Protein AF-0000000078821693 (afdb_homodimer)

Structure (mmCIF, N/CA/C/O backbone):
data_AF-0000000078821693-model_v1
#
loop_
_entity.id
_entity.type
_entity.pdbx_description
1 polymer 'threonine-phosphate decarboxylase'
#
loop_
_atom_site.group_PDB
_atom_site.id
_atom_site.type_symbol
_atom_site.label_atom_id
_atom_site.label_alt_id
_atom_site.label_comp_id
_atom_site.label_asym_id
_atom_site.label_entity_id
_atom_site.label_seq_id
_atom_site.pdbx_PDB_ins_code
_atom_site.Cartn_x
_atom_site.Cartn_y
_atom_site.Cartn_z
_atom_site.occupancy
_atom_site.B_iso_or_equiv
_atom_site.auth_seq_id
_atom_site.auth_comp_id
_atom_site.auth_asym_id
_atom_site.auth_atom_id
_atom_site.pdbx_PDB_model_num
ATOM 1 N N . MET A 1 1 ? -13.852 -12.406 2.432 1 44.59 1 MET A N 1
ATOM 2 C CA . MET A 1 1 ? -12.484 -12.438 1.905 1 44.59 1 MET A CA 1
ATOM 3 C C . MET A 1 1 ? -12.078 -13.859 1.542 1 44.59 1 MET A C 1
ATOM 5 O O . MET A 1 1 ? -12.422 -14.812 2.25 1 44.59 1 MET A O 1
ATOM 9 N N . LEU A 1 2 ? -11.578 -13.984 0.237 1 49.34 2 LEU A N 1
ATOM 10 C CA . LEU A 1 2 ? -11.141 -15.289 -0.256 1 49.34 2 LEU A CA 1
ATOM 11 C C . LEU A 1 2 ? -9.992 -15.836 0.584 1 49.34 2 LEU A C 1
ATOM 13 O O . LEU A 1 2 ? -9.203 -15.062 1.133 1 49.34 2 LEU A O 1
ATOM 17 N N . GLU A 1 3 ? -10.023 -17.078 0.89 1 55.88 3 GLU A N 1
ATOM 18 C CA . GLU A 1 3 ? -8.945 -17.734 1.632 1 55.88 3 GLU A CA 1
ATOM 19 C C . GLU A 1 3 ? -7.656 -17.766 0.816 1 55.88 3 GLU A C 1
ATOM 21 O O . GLU A 1 3 ? -7.688 -18 -0.395 1 55.88 3 GLU A O 1
ATOM 26 N N . HIS A 1 4 ? -6.617 -17.281 1.477 1 63.06 4 HIS A N 1
ATOM 27 C CA . HIS A 1 4 ? -5.312 -17.328 0.832 1 63.06 4 HIS A CA 1
ATOM 28 C C . HIS A 1 4 ? -4.379 -18.297 1.542 1 63.06 4 HIS A C 1
ATOM 30 O O . HIS A 1 4 ? -4.668 -18.75 2.654 1 63.06 4 HIS A O 1
ATOM 36 N N . GLY A 1 5 ? -3.424 -18.859 0.76 1 63.22 5 GLY A N 1
ATOM 37 C CA . GLY A 1 5 ? -2.391 -19.656 1.4 1 63.22 5 GLY A CA 1
ATOM 38 C C . 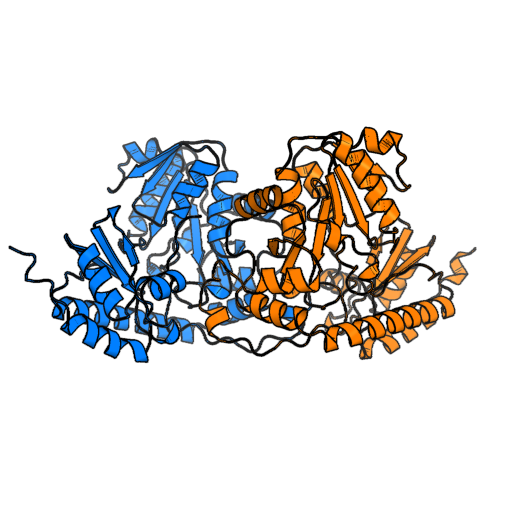GLY A 1 5 ? -1.711 -18.938 2.553 1 63.22 5 GLY A C 1
ATOM 39 O O . GLY A 1 5 ? -1.76 -17.703 2.643 1 63.22 5 GLY A O 1
ATOM 40 N N . GLY A 1 6 ? -1.127 -19.719 3.482 1 65.88 6 GLY A N 1
ATOM 41 C CA . GLY A 1 6 ? -0.378 -19.156 4.594 1 65.88 6 GLY A CA 1
ATOM 42 C C . GLY A 1 6 ? -1.203 -19 5.855 1 65.88 6 GLY A C 1
ATOM 43 O O . GLY A 1 6 ? -0.717 -18.484 6.867 1 65.88 6 GLY A O 1
ATOM 44 N N . ASN A 1 7 ? -2.293 -19.516 5.773 1 71.5 7 ASN A N 1
ATOM 45 C CA . ASN A 1 7 ? -3.154 -19.391 6.945 1 71.5 7 ASN A CA 1
ATOM 46 C C . ASN A 1 7 ? -2.793 -20.406 8.016 1 71.5 7 ASN A C 1
ATOM 48 O O . ASN A 1 7 ? -3.639 -21.203 8.43 1 71.5 7 ASN A O 1
ATOM 52 N N . LEU A 1 8 ? -1.577 -20.328 8.461 1 80.5 8 LEU A N 1
ATOM 53 C CA . LEU A 1 8 ? -1.051 -21.281 9.43 1 80.5 8 LEU A CA 1
ATOM 54 C C . LEU A 1 8 ? -1.757 -21.125 10.773 1 80.5 8 LEU A C 1
ATOM 56 O O . LEU A 1 8 ? -1.8 -22.062 11.562 1 80.5 8 LEU A O 1
ATOM 60 N N . HIS A 1 9 ? -2.244 -19.891 10.961 1 77.75 9 HIS A N 1
ATOM 61 C CA . HIS A 1 9 ? -2.965 -19.688 12.211 1 77.75 9 HIS A CA 1
ATOM 62 C C . HIS A 1 9 ? -4.152 -20.641 12.312 1 77.75 9 HIS A C 1
ATOM 64 O O . HIS A 1 9 ? -4.352 -21.281 13.352 1 77.75 9 HIS A O 1
ATOM 70 N N . VAL A 1 10 ? -4.82 -20.781 11.281 1 79.12 10 VAL A N 1
ATOM 71 C CA . VAL A 1 10 ? -5.977 -21.672 11.242 1 79.12 10 VAL A CA 1
ATOM 72 C C . VAL A 1 10 ? -5.52 -23.125 11.406 1 79.12 10 VAL A C 1
ATOM 74 O O . VAL A 1 10 ? -6.133 -23.891 12.148 1 79.12 10 VAL A O 1
ATOM 77 N N . ALA A 1 11 ? -4.441 -23.469 10.742 1 86.94 11 ALA A N 1
ATOM 78 C CA . ALA A 1 11 ? -3.889 -24.828 10.828 1 86.94 11 ALA A CA 1
ATOM 79 C C . ALA A 1 11 ? -3.473 -25.156 12.258 1 86.94 11 ALA A C 1
ATOM 81 O O . ALA A 1 11 ? -3.742 -26.266 12.742 1 86.94 11 ALA A O 1
ATOM 82 N N . SER A 1 12 ? -2.797 -24.188 12.867 1 89.5 12 SER A N 1
ATOM 83 C CA . SER A 1 12 ? -2.32 -24.391 14.234 1 89.5 12 SER A CA 1
ATOM 84 C C . SER A 1 12 ? -3.48 -24.656 15.188 1 89.5 12 SER A C 1
ATOM 86 O O . SER A 1 12 ? -3.391 -25.531 16.047 1 89.5 12 SER A O 1
ATOM 88 N N . GLN A 1 13 ? -4.492 -23.969 15.047 1 88.12 13 GLN A N 1
ATOM 89 C CA . GLN A 1 13 ? -5.668 -24.156 15.891 1 88.12 13 GLN A CA 1
ATOM 90 C C . GLN A 1 13 ? -6.359 -25.469 15.594 1 88.12 13 GLN A C 1
ATOM 92 O O . GLN A 1 13 ? -6.734 -26.203 16.516 1 88.12 13 GLN A O 1
ATOM 97 N N . GLN A 1 14 ? -6.504 -25.828 14.422 1 91.12 14 GLN A N 1
ATOM 98 C CA . GLN A 1 14 ? -7.242 -27 13.977 1 91.12 14 GLN A CA 1
ATOM 99 C C . GLN A 1 14 ? -6.523 -28.281 14.383 1 91.12 14 GLN A C 1
ATOM 101 O O . GLN A 1 14 ? -7.168 -29.266 14.758 1 91.12 14 GLN A O 1
ATOM 106 N N . TYR A 1 15 ? -5.223 -28.312 14.367 1 94.62 15 TYR A N 1
ATOM 107 C CA . TYR A 1 15 ? -4.496 -29.562 14.531 1 94.62 15 TYR A CA 1
ATOM 108 C C . TYR A 1 15 ? -3.73 -29.578 15.852 1 94.62 15 TYR A C 1
ATOM 110 O O . TYR A 1 15 ? -3.094 -30.578 16.203 1 94.62 15 TYR A O 1
ATOM 118 N N . GLY A 1 16 ? -3.717 -28.453 16.531 1 94.19 16 GLY A N 1
ATOM 119 C CA . GLY A 1 16 ? -3.1 -28.391 17.844 1 94.19 16 GLY A CA 1
ATOM 120 C C . GLY A 1 16 ? -1.583 -28.406 17.797 1 94.19 16 GLY A C 1
ATOM 121 O O . GLY A 1 16 ? -0.933 -28.938 18.688 1 94.19 16 GLY A O 1
ATOM 122 N N . ILE A 1 17 ? -1.04 -28.078 16.719 1 94.75 17 ILE A N 1
ATOM 123 C CA . ILE A 1 17 ? 0.404 -27.969 16.547 1 94.75 17 ILE A CA 1
ATOM 124 C C . ILE A 1 17 ? 0.809 -26.5 16.594 1 94.75 17 ILE A C 1
ATOM 126 O O . ILE A 1 17 ? 0.219 -25.656 15.906 1 94.75 17 ILE A O 1
ATOM 130 N N . ALA A 1 18 ? 1.786 -26.188 17.453 1 92.38 18 ALA A N 1
ATOM 131 C CA . ALA A 1 18 ? 2.232 -24.797 17.578 1 92.38 18 ALA A CA 1
ATOM 132 C C . ALA A 1 18 ? 2.797 -24.266 16.266 1 92.38 18 ALA A C 1
ATOM 134 O O . ALA A 1 18 ? 3.387 -25.031 15.492 1 92.38 18 ALA A O 1
ATOM 135 N N . ARG A 1 19 ? 2.641 -23.016 15.969 1 88 19 ARG A N 1
ATOM 136 C CA . ARG A 1 19 ? 2.965 -22.359 14.711 1 88 19 ARG A CA 1
ATOM 137 C C . ARG A 1 19 ? 4.414 -22.609 14.312 1 88 19 ARG A C 1
ATOM 139 O O . ARG A 1 19 ? 4.707 -22.828 13.133 1 88 19 ARG A O 1
ATOM 146 N N . GLU A 1 20 ? 5.312 -22.656 15.273 1 88.31 20 GLU A N 1
ATOM 147 C CA . GLU A 1 20 ? 6.742 -22.734 15 1 88.31 20 GLU A CA 1
ATOM 148 C C . GLU A 1 20 ? 7.129 -24.125 14.5 1 88.31 20 GLU A C 1
ATOM 150 O O . GLU A 1 20 ? 8.227 -24.312 13.969 1 88.31 20 GLU A O 1
ATOM 155 N N . TYR A 1 21 ? 6.242 -25.047 14.586 1 92.31 21 TYR A N 1
ATOM 156 C CA . TYR A 1 21 ? 6.57 -26.422 14.227 1 92.31 21 TYR A CA 1
ATOM 157 C C . TYR A 1 21 ? 6.008 -26.781 12.852 1 92.31 21 TYR A C 1
ATOM 159 O O . TYR A 1 21 ? 6.219 -27.891 12.352 1 92.31 21 TYR A O 1
ATOM 167 N N . TRP A 1 22 ? 5.363 -25.844 12.258 1 94.19 22 TRP A N 1
ATOM 168 C CA . TRP A 1 22 ? 4.766 -26.109 10.953 1 94.19 22 TRP A CA 1
ATOM 169 C C . TRP A 1 22 ? 5.777 -25.875 9.836 1 94.19 22 TRP A C 1
ATOM 171 O O . TRP A 1 22 ? 6.574 -24.922 9.898 1 94.19 22 TRP A O 1
ATOM 181 N N . LEU A 1 23 ? 5.766 -26.781 8.891 1 95.75 23 LEU A N 1
ATOM 182 C CA . LEU A 1 23 ? 6.34 -26.531 7.574 1 95.75 23 LEU A CA 1
ATOM 183 C C . LEU A 1 23 ? 5.266 -26.078 6.59 1 95.75 23 LEU A C 1
ATOM 185 O O . LEU A 1 23 ? 4.406 -26.859 6.188 1 95.75 23 LEU A O 1
ATOM 189 N N . ASP A 1 24 ? 5.285 -24.812 6.254 1 94.62 24 ASP A N 1
ATOM 190 C CA . ASP A 1 24 ? 4.27 -24.266 5.359 1 94.62 24 ASP A CA 1
ATOM 191 C C . ASP A 1 24 ? 4.691 -24.391 3.898 1 94.62 24 ASP A C 1
ATOM 193 O O . ASP A 1 24 ? 5.617 -23.719 3.451 1 94.62 24 ASP A O 1
ATOM 197 N N . LEU A 1 25 ? 4.035 -25.25 3.18 1 97.12 25 LEU A N 1
ATOM 198 C CA . LEU A 1 25 ? 4.285 -25.469 1.758 1 97.12 25 LEU A CA 1
ATOM 199 C C . LEU A 1 25 ? 3.088 -25.016 0.924 1 97.12 25 LEU A C 1
ATOM 201 O O . LEU A 1 25 ? 2.941 -25.422 -0.229 1 97.12 25 LEU A O 1
ATOM 205 N N . SER A 1 26 ? 2.238 -24.141 1.534 1 95.31 26 SER A N 1
ATOM 206 C CA . SER A 1 26 ? 0.958 -23.828 0.909 1 95.31 26 SER A CA 1
ATOM 207 C C . SER A 1 26 ? 1.051 -22.578 0.055 1 95.31 26 SER A C 1
ATOM 209 O O . SER A 1 26 ? 0.147 -22.281 -0.73 1 95.31 26 SER A O 1
ATOM 211 N N . THR A 1 27 ? 2.107 -21.766 0.044 1 91.88 27 THR A N 1
ATOM 212 C CA . THR A 1 27 ? 2.094 -20.422 -0.517 1 91.88 27 THR A CA 1
ATOM 213 C C . THR A 1 27 ? 2.689 -20.422 -1.922 1 91.88 27 THR A C 1
ATOM 215 O O . THR A 1 27 ? 2.369 -19.547 -2.732 1 91.88 27 THR A O 1
ATOM 218 N N . GLY A 1 28 ? 3.607 -21.375 -2.213 1 95.19 28 GLY A N 1
ATOM 219 C CA . GLY A 1 28 ? 4.324 -21.344 -3.479 1 95.19 28 GLY A CA 1
ATOM 220 C C . GLY A 1 28 ? 5.32 -20.203 -3.584 1 95.19 28 GLY A C 1
ATOM 221 O O . GLY A 1 28 ? 5.617 -19.734 -4.684 1 95.19 28 GLY A O 1
ATOM 222 N N . ILE A 1 29 ? 5.832 -19.734 -2.488 1 96.81 29 ILE A N 1
ATOM 223 C CA . ILE A 1 29 ? 6.805 -18.641 -2.428 1 96.81 29 ILE A CA 1
ATOM 224 C C . ILE A 1 29 ? 8.211 -19.219 -2.271 1 96.81 29 ILE A C 1
ATOM 226 O O . ILE A 1 29 ? 8.406 -20.203 -1.555 1 96.81 29 ILE A O 1
ATOM 230 N N . ASN A 1 30 ? 9.148 -18.625 -2.998 1 98.19 30 ASN A N 1
ATOM 231 C CA . ASN A 1 30 ? 10.547 -18.984 -2.803 1 98.19 30 ASN A CA 1
ATOM 232 C C . ASN A 1 30 ? 10.922 -19 -1.324 1 98.19 30 ASN A C 1
ATOM 234 O O . ASN A 1 30 ? 10.898 -17.953 -0.661 1 98.19 30 ASN A O 1
ATOM 238 N N . PRO A 1 31 ? 11.25 -20.172 -0.792 1 96.5 31 PRO A N 1
ATOM 239 C CA . PRO A 1 31 ? 11.555 -20.234 0.642 1 96.5 31 PRO A CA 1
ATOM 240 C C . PRO A 1 31 ? 12.828 -19.484 1.007 1 96.5 31 PRO A C 1
ATOM 242 O O . PRO A 1 31 ? 13.055 -19.172 2.18 1 96.5 31 PRO A O 1
ATOM 245 N N . GLN A 1 32 ? 13.664 -19.312 0.061 1 95.44 32 GLN A N 1
ATOM 246 C CA . GLN A 1 32 ? 14.867 -18.516 0.249 1 95.44 32 GLN A CA 1
ATOM 247 C C . GLN A 1 32 ? 14.719 -17.141 -0.381 1 95.44 32 GLN A C 1
ATOM 249 O O . GLN A 1 32 ? 15.266 -16.875 -1.452 1 95.44 32 GLN A O 1
ATOM 254 N N . GLY A 1 33 ? 14.047 -16.297 0.275 1 96.25 33 GLY A N 1
ATOM 255 C CA . GLY A 1 33 ? 13.773 -14.961 -0.235 1 96.25 33 GLY A CA 1
ATOM 256 C C . GLY A 1 33 ? 15.023 -14.125 -0.438 1 96.25 33 GLY A C 1
ATOM 257 O O . GLY A 1 33 ? 16.078 -14.422 0.139 1 96.25 33 GLY A O 1
ATOM 258 N N . TYR A 1 34 ? 14.906 -13.148 -1.261 1 98.25 34 TYR A N 1
ATOM 259 C CA . TYR A 1 34 ? 16.016 -12.234 -1.542 1 98.25 34 TYR A CA 1
ATOM 260 C C . TYR A 1 34 ? 16.531 -11.594 -0.259 1 98.25 34 TYR A C 1
ATOM 262 O O . TYR A 1 34 ? 15.75 -11.164 0.591 1 98.25 34 TYR A O 1
ATOM 270 N N . PRO A 1 35 ? 17.859 -11.57 -0.086 1 97.69 35 PRO A N 1
ATOM 271 C CA . PRO A 1 35 ? 18.422 -10.898 1.089 1 97.69 35 PRO A CA 1
ATOM 272 C C . PRO A 1 35 ? 18.188 -9.391 1.075 1 97.69 35 PRO A C 1
ATOM 274 O O . PRO A 1 35 ? 18.688 -8.695 0.186 1 97.69 35 PRO A O 1
ATOM 277 N N . VAL A 1 36 ? 17.531 -8.883 2.08 1 97.31 36 VAL A N 1
ATOM 278 C CA . VAL A 1 36 ? 17.156 -7.473 2.152 1 97.31 36 VAL A CA 1
ATOM 279 C C . VAL A 1 36 ? 18.375 -6.625 2.482 1 97.31 36 VAL A C 1
ATOM 281 O O . VAL A 1 36 ? 19.062 -6.879 3.473 1 97.31 36 VAL A O 1
ATOM 284 N N . PRO A 1 37 ? 18.625 -5.609 1.666 1 97.12 37 PRO A N 1
ATOM 285 C CA . PRO A 1 37 ? 19.75 -4.719 1.958 1 97.12 37 PRO A CA 1
ATOM 286 C C . PRO A 1 37 ? 19.453 -3.752 3.105 1 97.12 37 PRO A C 1
ATOM 288 O O . PRO A 1 37 ? 18.328 -3.73 3.627 1 97.12 37 PRO A O 1
ATOM 291 N N . GLU A 1 38 ? 20.531 -3.064 3.482 1 95.75 38 GLU A N 1
ATOM 292 C CA . GLU A 1 38 ? 20.297 -1.971 4.422 1 95.75 38 GLU A CA 1
ATOM 293 C C . GLU A 1 38 ? 19.375 -0.911 3.82 1 95.75 38 GLU A C 1
ATOM 295 O O . GLU A 1 38 ? 19.547 -0.512 2.668 1 95.75 38 GLU A O 1
ATOM 300 N N . ILE A 1 39 ? 18.406 -0.526 4.562 1 96.31 39 ILE A N 1
ATOM 301 C CA . ILE A 1 39 ? 17.469 0.489 4.113 1 96.31 39 ILE A CA 1
ATOM 302 C C . ILE A 1 39 ? 17.766 1.817 4.805 1 96.31 39 ILE A C 1
ATOM 304 O O . ILE A 1 39 ? 17.75 1.902 6.035 1 96.31 39 ILE A O 1
ATOM 308 N N . PRO A 1 40 ? 18.062 2.834 4.004 1 95 40 PRO A N 1
ATOM 309 C CA . PRO A 1 40 ? 18.344 4.129 4.625 1 95 40 PRO A CA 1
ATOM 310 C C . PRO A 1 40 ? 17.156 4.699 5.379 1 95 40 PRO A C 1
ATOM 312 O O . PRO A 1 40 ? 16 4.523 4.945 1 95 40 PRO A O 1
ATOM 315 N N . ALA A 1 41 ? 17.422 5.445 6.445 1 94.44 41 ALA A N 1
ATOM 316 C CA . ALA A 1 41 ? 16.375 6.066 7.262 1 94.44 41 ALA A CA 1
ATOM 317 C C . ALA A 1 41 ? 15.484 6.965 6.41 1 94.44 41 ALA A C 1
ATOM 319 O O . ALA A 1 41 ? 14.281 7.078 6.672 1 94.44 41 ALA A O 1
ATOM 320 N N . SER A 1 42 ? 16.016 7.586 5.375 1 92.81 42 SER A N 1
ATOM 321 C CA . SER A 1 42 ? 15.273 8.508 4.52 1 92.81 42 SER A CA 1
ATOM 322 C C . SER A 1 42 ? 14.133 7.793 3.801 1 92.81 42 SER A C 1
ATOM 324 O O . SER A 1 42 ? 13.102 8.406 3.508 1 92.81 42 SER A O 1
ATOM 326 N N . ALA A 1 43 ? 14.281 6.473 3.555 1 94.44 43 ALA A N 1
ATOM 327 C CA . ALA A 1 43 ? 13.242 5.707 2.871 1 94.44 43 ALA A CA 1
ATOM 328 C C . ALA A 1 43 ? 12 5.562 3.748 1 94.44 43 ALA A C 1
ATOM 330 O O . ALA A 1 43 ? 10.875 5.492 3.24 1 94.44 43 ALA A O 1
ATOM 331 N N . TRP A 1 44 ? 12.227 5.492 5.043 1 96.56 44 TRP A N 1
ATOM 332 C CA . TRP A 1 44 ? 11.133 5.402 5.996 1 96.56 44 TRP A CA 1
ATOM 333 C C . TRP A 1 44 ? 10.539 6.781 6.277 1 96.56 44 TRP A C 1
ATOM 335 O O . TRP A 1 44 ? 9.352 6.902 6.578 1 96.56 44 TRP A O 1
ATOM 345 N N . HIS A 1 45 ? 11.344 7.805 6.164 1 95.25 45 HIS A N 1
ATOM 346 C CA . HIS A 1 45 ? 11.016 9.148 6.625 1 95.25 45 HIS A CA 1
ATOM 347 C C . HIS A 1 45 ? 10.281 9.938 5.543 1 95.25 45 HIS A C 1
ATOM 349 O O . HIS A 1 45 ? 9.297 10.625 5.832 1 95.25 45 HIS A O 1
ATOM 355 N N . ARG A 1 46 ? 10.727 9.852 4.359 1 89.44 46 ARG A N 1
ATOM 356 C CA . ARG A 1 46 ? 10.242 10.734 3.299 1 89.44 46 ARG A CA 1
ATOM 357 C C . ARG A 1 46 ? 9.148 10.062 2.482 1 89.44 46 ARG A C 1
ATOM 359 O O . ARG A 1 46 ? 9.172 8.844 2.281 1 89.44 46 ARG A O 1
ATOM 366 N N . LEU A 1 47 ? 8.281 10.898 1.984 1 86.62 47 LEU A N 1
ATOM 367 C CA . LEU A 1 47 ? 7.312 10.398 1.021 1 86.62 47 LEU A CA 1
ATOM 368 C C . LEU A 1 47 ? 8.008 9.922 -0.254 1 86.62 47 LEU A C 1
ATOM 370 O O . LEU A 1 47 ? 8.961 10.562 -0.718 1 86.62 47 LEU A O 1
ATOM 374 N N . PRO A 1 48 ? 7.465 8.836 -0.798 1 78 48 PRO A N 1
ATOM 375 C CA . PRO A 1 48 ? 8.047 8.391 -2.064 1 78 48 PRO A CA 1
ATOM 376 C C . PRO A 1 48 ? 7.887 9.414 -3.184 1 78 48 PRO A C 1
ATOM 378 O O . PRO A 1 48 ? 6.852 10.078 -3.275 1 78 48 PRO A O 1
ATOM 381 N N . GLU A 1 49 ? 8.891 9.68 -3.891 1 69.88 49 GLU A N 1
ATOM 382 C CA . GLU A 1 49 ? 8.844 10.648 -4.984 1 69.88 49 GLU A CA 1
ATOM 383 C C . GLU A 1 49 ? 8.312 10.008 -6.266 1 69.88 49 GLU A C 1
ATOM 385 O O . GLU A 1 49 ? 8.336 8.781 -6.406 1 69.88 49 GLU A O 1
ATOM 390 N N . ALA A 1 50 ? 7.707 10.742 -7.23 1 57.84 50 ALA A N 1
ATOM 391 C CA . ALA A 1 50 ? 7.027 10.305 -8.453 1 57.84 50 ALA A CA 1
ATOM 392 C C . ALA A 1 50 ? 8.016 9.68 -9.43 1 57.84 50 ALA A C 1
ATOM 394 O O . ALA A 1 50 ? 7.629 8.859 -10.266 1 57.84 50 ALA A O 1
ATOM 395 N N . ASP A 1 51 ? 9.133 10.047 -9.602 1 57.41 51 ASP A N 1
ATOM 396 C CA . ASP A 1 51 ? 9.961 9.508 -10.672 1 57.41 51 ASP A CA 1
ATOM 397 C C . ASP A 1 51 ? 10.898 8.422 -10.156 1 57.41 51 ASP A C 1
ATOM 399 O O . ASP A 1 51 ? 12.125 8.594 -10.18 1 57.41 51 ASP A O 1
ATOM 403 N N . PRO A 1 52 ? 10.117 7.262 -9.844 1 64 52 PRO A N 1
ATOM 404 C CA . PRO A 1 52 ? 10.922 6.309 -9.07 1 64 52 PRO A CA 1
ATOM 405 C C . PRO A 1 52 ? 11.859 5.477 -9.938 1 64 52 PRO A C 1
ATOM 407 O O . PRO A 1 52 ? 11.477 5.055 -11.039 1 64 52 PRO A O 1
ATOM 410 N N . PRO A 1 53 ? 13.172 5.465 -9.805 1 85 53 PRO A N 1
ATOM 411 C CA . PRO A 1 53 ? 14.117 4.523 -10.406 1 85 53 PRO A CA 1
ATOM 412 C C . PRO A 1 53 ? 13.562 3.102 -10.492 1 85 53 PRO A C 1
ATOM 414 O O . PRO A 1 53 ? 13.977 2.326 -11.359 1 85 53 PRO A O 1
ATOM 417 N N . LEU A 1 54 ? 12.5 2.877 -9.836 1 93.38 54 LEU A N 1
ATOM 418 C CA . LEU A 1 54 ? 11.992 1.514 -9.742 1 93.38 54 LEU A CA 1
ATOM 419 C C . LEU A 1 54 ? 11.32 1.093 -11.047 1 93.38 54 LEU A C 1
ATOM 421 O O . LEU A 1 54 ? 11.508 -0.033 -11.516 1 93.38 54 LEU A O 1
ATOM 425 N N . GLU A 1 55 ? 10.555 2.023 -11.672 1 93.56 55 GLU A N 1
ATOM 426 C CA . GLU A 1 55 ? 9.867 1.691 -12.914 1 93.56 55 GLU A CA 1
ATOM 427 C C . GLU A 1 55 ? 10.859 1.364 -14.023 1 93.56 55 GLU A C 1
ATOM 429 O O . GLU A 1 55 ? 10.672 0.397 -14.766 1 93.56 55 GLU A O 1
ATOM 434 N N . ARG A 1 56 ? 11.883 2.152 -14.07 1 94.12 56 ARG A N 1
ATOM 435 C CA . ARG A 1 56 ? 12.898 1.932 -15.094 1 94.12 56 ARG A CA 1
ATOM 436 C C . ARG A 1 56 ? 13.633 0.617 -14.859 1 94.12 56 ARG A C 1
ATOM 438 O O . ARG A 1 56 ? 13.859 -0.151 -15.797 1 94.12 56 ARG A O 1
ATOM 445 N N . ILE A 1 57 ? 14.023 0.342 -13.672 1 97.12 57 ILE A N 1
ATOM 446 C CA . ILE A 1 57 ? 14.742 -0.877 -13.32 1 97.12 57 ILE A CA 1
ATOM 447 C C . ILE A 1 57 ? 13.859 -2.094 -13.586 1 97.12 57 ILE A C 1
ATOM 449 O O . ILE A 1 57 ? 14.312 -3.086 -14.156 1 97.12 57 ILE A O 1
ATOM 453 N N . ALA A 1 58 ? 12.602 -1.979 -13.227 1 97.38 58 ALA A N 1
ATOM 454 C CA . ALA A 1 58 ? 11.656 -3.072 -13.438 1 97.38 58 ALA A CA 1
ATOM 455 C C . ALA A 1 58 ? 11.422 -3.312 -14.922 1 97.38 58 ALA A C 1
ATOM 457 O O . ALA A 1 58 ? 11.367 -4.461 -15.375 1 97.38 58 ALA A O 1
ATOM 458 N N . ALA A 1 59 ? 11.227 -2.195 -15.641 1 97.31 59 ALA A N 1
ATOM 459 C CA . ALA A 1 59 ? 11.023 -2.324 -17.078 1 97.31 59 ALA A CA 1
ATOM 460 C C . ALA A 1 59 ? 12.203 -3.043 -17.734 1 97.31 59 ALA A C 1
ATOM 462 O O . ALA A 1 59 ? 12.008 -3.896 -18.609 1 97.31 59 ALA A O 1
ATOM 463 N N . SER A 1 60 ? 13.383 -2.674 -17.344 1 97.25 60 SER A N 1
ATOM 464 C CA . SER A 1 60 ? 14.586 -3.324 -17.875 1 97.25 60 SER A CA 1
ATOM 465 C C . SER A 1 60 ? 14.625 -4.801 -17.484 1 97.25 60 SER A C 1
ATOM 467 O O . SER A 1 60 ? 14.906 -5.656 -18.328 1 97.25 60 SER A O 1
ATOM 469 N N . TYR A 1 61 ? 14.312 -5.117 -16.328 1 98.19 61 TYR A N 1
ATOM 470 C CA . TYR A 1 61 ? 14.336 -6.496 -15.844 1 98.19 61 TYR A CA 1
ATOM 471 C C . TYR A 1 61 ? 13.344 -7.359 -16.625 1 98.19 61 TYR A C 1
ATOM 473 O O . TYR A 1 61 ? 13.68 -8.469 -17.047 1 98.19 61 TYR A O 1
ATOM 481 N N . TYR A 1 62 ? 12.141 -6.852 -16.781 1 98.25 62 TYR A N 1
ATOM 482 C CA . TYR A 1 62 ? 11.086 -7.645 -17.406 1 98.25 62 TYR A CA 1
ATOM 483 C C . TYR A 1 62 ? 11.164 -7.562 -18.922 1 98.25 62 TYR A C 1
ATOM 485 O O . TYR A 1 62 ? 10.531 -8.352 -19.625 1 98.25 62 TYR A O 1
ATOM 493 N N . GLY A 1 63 ? 11.922 -6.621 -19.438 1 97.81 63 GLY A N 1
ATOM 494 C CA . GLY A 1 63 ? 11.984 -6.414 -20.875 1 97.81 63 GLY A CA 1
ATOM 495 C C . GLY A 1 63 ? 10.742 -5.742 -21.438 1 97.81 63 GLY A C 1
ATOM 496 O O . GLY A 1 63 ? 10.305 -6.055 -22.547 1 97.81 63 GLY A O 1
ATOM 497 N N . ALA A 1 64 ? 10.078 -4.984 -20.656 1 97.88 64 ALA A N 1
ATOM 498 C CA . ALA A 1 64 ? 8.891 -4.242 -21.078 1 97.88 64 ALA A CA 1
ATOM 499 C C . ALA A 1 64 ? 9.234 -2.793 -21.391 1 97.88 64 ALA A C 1
ATOM 501 O O . ALA A 1 64 ? 10.203 -2.242 -20.859 1 97.88 64 ALA A O 1
ATOM 502 N N . GLN A 1 65 ? 8.477 -2.146 -22.219 1 96.94 65 GLN A N 1
ATOM 503 C CA . GLN A 1 65 ? 8.68 -0.736 -22.547 1 96.94 65 GLN A CA 1
ATOM 504 C C . GLN A 1 65 ? 8.18 0.159 -21.406 1 96.94 65 GLN A C 1
ATOM 506 O O . GLN A 1 65 ? 8.805 1.172 -21.094 1 96.94 65 GLN A O 1
ATOM 511 N N . ARG A 1 66 ? 7.055 -0.239 -20.922 1 95.38 66 ARG A N 1
ATOM 512 C CA . ARG A 1 66 ? 6.414 0.541 -19.875 1 95.38 66 ARG A CA 1
ATOM 513 C C . ARG A 1 66 ? 5.727 -0.369 -18.859 1 95.38 66 ARG A C 1
ATOM 515 O O . ARG A 1 66 ? 5.344 -1.493 -19.188 1 95.38 66 ARG A O 1
ATOM 522 N N . LEU A 1 67 ? 5.723 0.108 -17.688 1 97.31 67 LEU A N 1
ATOM 523 C CA . LEU A 1 67 ? 4.961 -0.598 -16.656 1 97.31 67 LEU A CA 1
ATOM 524 C C . LEU A 1 67 ? 4.562 0.346 -15.531 1 97.31 67 LEU A C 1
ATOM 526 O O . LEU A 1 67 ? 5.047 1.479 -15.461 1 97.31 67 LEU A O 1
ATOM 530 N N . LEU A 1 68 ? 3.635 -0.009 -14.781 1 96.38 68 LEU A N 1
ATOM 531 C CA . LEU A 1 68 ? 3.184 0.679 -13.578 1 96.38 68 LEU A CA 1
ATOM 532 C C . LEU A 1 68 ? 3.463 -0.161 -12.336 1 96.38 68 LEU A C 1
ATOM 534 O O . LEU A 1 68 ? 3.176 -1.36 -12.312 1 96.38 68 LEU A O 1
ATOM 538 N N . VAL A 1 69 ? 4.141 0.463 -11.359 1 95.69 69 VAL A N 1
ATOM 539 C CA . VAL A 1 69 ? 4.371 -0.194 -10.078 1 95.69 69 VAL A CA 1
ATOM 540 C C . VAL A 1 69 ? 3.094 -0.158 -9.242 1 95.69 69 VAL A C 1
ATOM 542 O O . VAL A 1 69 ? 2.402 0.862 -9.195 1 95.69 69 VAL A O 1
ATOM 545 N N . THR A 1 70 ? 2.762 -1.254 -8.625 1 95.19 70 THR A N 1
ATOM 546 C CA . THR A 1 70 ? 1.543 -1.354 -7.828 1 95.19 70 THR A CA 1
ATOM 547 C C . THR A 1 70 ? 1.835 -1.992 -6.473 1 95.19 70 THR A C 1
ATOM 549 O O . THR A 1 70 ? 2.9 -2.578 -6.27 1 95.19 70 THR A O 1
ATOM 552 N N . ALA A 1 71 ? 0.926 -1.86 -5.492 1 93.19 71 ALA A N 1
ATOM 553 C CA . ALA A 1 71 ? 1.007 -2.514 -4.188 1 93.19 71 ALA A CA 1
ATOM 554 C C . ALA A 1 71 ? 0.726 -4.008 -4.305 1 93.19 71 ALA A C 1
ATOM 556 O O . ALA A 1 71 ? -0.319 -4.488 -3.859 1 93.19 71 ALA A O 1
ATOM 557 N N . GLY A 1 72 ? 1.705 -4.684 -4.844 1 93.94 72 GLY A N 1
ATOM 558 C CA . GLY A 1 72 ? 1.427 -6.055 -5.242 1 93.94 72 GLY A CA 1
ATOM 559 C C . GLY A 1 72 ? 0.579 -6.152 -6.496 1 93.94 72 GLY A C 1
ATOM 560 O O . GLY A 1 72 ? -0.061 -5.18 -6.898 1 93.94 72 GLY A O 1
ATOM 561 N N . SER A 1 73 ? 0.6 -7.344 -7.102 1 94.62 73 SER A N 1
ATOM 562 C CA . SER A 1 73 ? -0.26 -7.512 -8.266 1 94.62 73 SER A CA 1
ATOM 563 C C . SER A 1 73 ? -1.733 -7.5 -7.875 1 94.62 73 SER A C 1
ATOM 565 O O . SER A 1 73 ? -2.605 -7.293 -8.719 1 94.62 73 SER A O 1
ATOM 567 N N . GLN A 1 74 ? -1.99 -7.676 -6.617 1 91.62 74 GLN A N 1
ATOM 568 C CA . GLN A 1 74 ? -3.355 -7.672 -6.102 1 91.62 74 GLN A CA 1
ATOM 569 C C . GLN A 1 74 ? -4.059 -6.359 -6.426 1 91.62 74 GLN A C 1
ATOM 571 O O . GLN A 1 74 ? -5.238 -6.355 -6.789 1 91.62 74 GLN A O 1
ATOM 576 N N . ALA A 1 75 ? -3.348 -5.234 -6.242 1 92.69 75 ALA A N 1
ATOM 577 C CA . ALA A 1 75 ? -3.938 -3.93 -6.539 1 92.69 75 ALA A CA 1
ATOM 578 C C . ALA A 1 75 ? -4.367 -3.842 -8 1 92.69 75 ALA A C 1
ATOM 580 O O . ALA A 1 75 ? -5.414 -3.268 -8.312 1 92.69 75 ALA A O 1
ATOM 581 N N . ALA A 1 76 ? -3.592 -4.391 -8.867 1 95.44 76 ALA A N 1
ATOM 582 C CA . ALA A 1 76 ? -3.916 -4.391 -10.297 1 95.44 76 ALA A CA 1
ATOM 583 C C . ALA A 1 76 ? -5.129 -5.27 -10.578 1 95.44 76 ALA A C 1
ATOM 585 O O . ALA A 1 76 ? -6 -4.902 -11.367 1 95.44 76 ALA A O 1
ATOM 586 N N . ILE A 1 77 ? -5.176 -6.406 -9.938 1 96.38 77 ILE A N 1
ATOM 587 C CA . ILE A 1 77 ? -6.277 -7.352 -10.102 1 96.38 77 ILE A CA 1
ATOM 588 C C . ILE A 1 77 ? -7.594 -6.68 -9.727 1 96.38 77 ILE A C 1
ATOM 590 O O . ILE A 1 77 ? -8.602 -6.84 -10.414 1 96.38 77 ILE A O 1
ATOM 594 N N . GLN A 1 78 ? -7.562 -5.879 -8.75 1 92.56 78 GLN A N 1
ATOM 595 C CA . GLN A 1 78 ? -8.766 -5.215 -8.258 1 92.56 78 GLN A CA 1
ATOM 596 C C . GLN A 1 78 ? -9.125 -4.016 -9.125 1 92.56 78 GLN A C 1
ATOM 598 O O . GLN A 1 78 ? -10.297 -3.674 -9.266 1 92.56 78 GLN A O 1
ATOM 603 N N . ALA A 1 79 ? -8.164 -3.381 -9.719 1 93.81 79 ALA A N 1
ATOM 604 C CA . ALA A 1 79 ? -8.359 -2.127 -10.438 1 93.81 79 ALA A CA 1
ATOM 605 C C . ALA A 1 79 ? -8.781 -2.383 -11.883 1 93.81 79 ALA A C 1
ATOM 607 O O . ALA A 1 79 ? -9.562 -1.62 -12.445 1 93.81 79 ALA A O 1
ATOM 608 N N . LEU A 1 80 ? -8.32 -3.447 -12.477 1 97.56 80 LEU A N 1
ATOM 609 C CA . LEU A 1 80 ? -8.461 -3.688 -13.914 1 97.56 80 LEU A CA 1
ATOM 610 C C . LEU A 1 80 ? -9.93 -3.70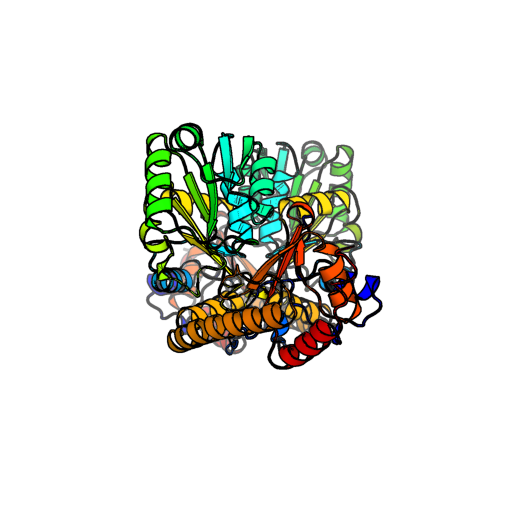1 -14.32 1 97.56 80 LEU A C 1
ATOM 612 O O . LEU A 1 80 ? -10.312 -3.059 -15.305 1 97.56 80 LEU A O 1
ATOM 616 N N . PRO A 1 81 ? -10.812 -4.352 -13.555 1 97.44 81 PRO A N 1
ATOM 617 C CA . PRO A 1 81 ? -12.219 -4.41 -13.961 1 97.44 81 PRO A CA 1
ATOM 618 C C . PRO A 1 81 ? -12.867 -3.029 -14.031 1 97.44 81 PRO A C 1
ATOM 620 O O . PRO A 1 81 ? -13.883 -2.854 -14.711 1 97.44 81 PRO A O 1
ATOM 623 N N . ARG A 1 82 ? -12.312 -2.084 -13.367 1 94.19 82 ARG A N 1
ATOM 624 C CA . ARG A 1 82 ? -12.898 -0.751 -13.289 1 94.19 82 ARG A CA 1
ATOM 625 C C . ARG A 1 82 ? -12.516 0.087 -14.5 1 94.19 82 ARG A C 1
ATOM 627 O O . ARG A 1 82 ? -13.039 1.188 -14.695 1 94.19 82 ARG A O 1
ATOM 634 N N . LEU A 1 83 ? -11.648 -0.39 -15.305 1 96.94 83 LEU A N 1
ATOM 635 C CA . LEU A 1 83 ? -11.133 0.372 -16.438 1 96.94 83 LEU A CA 1
ATOM 636 C C . LEU A 1 83 ? -11.898 0.034 -17.719 1 96.94 83 LEU A C 1
ATOM 638 O O . LEU A 1 83 ? -11.523 0.473 -18.812 1 96.94 83 LEU A O 1
ATOM 642 N N . ARG A 1 84 ? -12.914 -0.769 -17.578 1 96.06 84 ARG A N 1
ATOM 643 C CA . ARG A 1 84 ? -13.766 -1.144 -18.703 1 96.06 84 ARG A CA 1
ATOM 644 C C . ARG A 1 84 ? -15.234 -1.156 -18.281 1 96.06 84 ARG A C 1
ATOM 646 O O . ARG A 1 84 ? -15.562 -1.467 -17.141 1 96.06 84 ARG A O 1
ATOM 653 N N . GLN A 1 85 ? -16.109 -0.805 -19.234 1 96.31 85 GLN A N 1
ATOM 654 C CA . GLN A 1 85 ? -17.531 -0.973 -19.016 1 96.31 85 GLN A CA 1
ATOM 655 C C . GLN A 1 85 ? -17.906 -2.449 -18.922 1 96.31 85 GLN A C 1
ATOM 657 O O . GLN A 1 85 ? -17.172 -3.314 -19.391 1 96.31 85 GLN A O 1
ATOM 662 N N . PRO A 1 86 ? -19.016 -2.73 -18.281 1 97.56 86 PRO A N 1
ATOM 663 C CA . PRO A 1 86 ? -19.422 -4.137 -18.156 1 97.56 86 PRO A CA 1
ATOM 664 C C . PRO A 1 86 ? -19.344 -4.891 -19.484 1 97.56 86 PRO A C 1
ATOM 666 O O . PRO A 1 86 ? -19.812 -4.383 -20.516 1 97.56 86 PRO A O 1
ATOM 669 N N . CYS A 1 87 ? -18.797 -6.008 -19.469 1 98.31 87 CYS A N 1
ATOM 670 C CA . CYS A 1 87 ? -18.547 -6.785 -20.672 1 98.31 87 CYS A CA 1
ATOM 671 C C . CYS A 1 87 ? -18.453 -8.273 -20.359 1 98.31 87 CYS A C 1
ATOM 673 O O . CYS A 1 87 ? -18.703 -8.688 -19.219 1 98.31 87 CYS A O 1
ATOM 675 N N . ARG A 1 88 ? -18.156 -9.141 -21.578 1 98.38 88 ARG A N 1
ATOM 676 C CA . ARG A 1 88 ? -18.031 -10.594 -21.453 1 98.38 88 ARG A CA 1
ATOM 677 C C . ARG A 1 88 ? -16.594 -10.984 -21.109 1 98.38 88 ARG A C 1
ATOM 679 O O . ARG A 1 88 ? -15.68 -10.742 -21.891 1 98.38 88 ARG A O 1
ATOM 686 N N . VAL A 1 89 ? -16.297 -11.57 -19.812 1 98.88 89 VAL A N 1
ATOM 687 C CA . VAL A 1 89 ? -14.984 -11.977 -19.344 1 98.88 89 VAL A CA 1
ATOM 688 C C . VAL A 1 89 ? -14.898 -13.5 -19.297 1 98.88 89 VAL A C 1
ATOM 690 O O . VAL A 1 89 ? -15.758 -14.156 -18.688 1 98.88 89 VAL A O 1
ATOM 693 N N . THR A 1 90 ? -13.977 -14.07 -19.984 1 98.75 90 THR A N 1
ATOM 694 C CA . THR A 1 90 ? -13.695 -15.5 -19.906 1 98.75 90 THR A CA 1
ATOM 695 C C . THR A 1 90 ? -12.445 -15.773 -19.078 1 98.75 90 THR A C 1
ATOM 697 O O . THR A 1 90 ? -11.406 -15.141 -19.281 1 98.75 90 THR A O 1
ATOM 700 N N . VAL A 1 91 ? -12.57 -16.625 -18.109 1 98.31 91 VAL A N 1
ATOM 701 C CA . VAL A 1 91 ? -11.469 -17.031 -17.25 1 98.31 91 VAL A CA 1
ATOM 702 C C . VAL A 1 91 ? -11.023 -18.453 -17.625 1 98.31 91 VAL A C 1
ATOM 704 O O . VAL A 1 91 ? -11.82 -19.391 -17.578 1 98.31 91 VAL A O 1
ATOM 707 N N . LEU A 1 92 ? -9.789 -18.547 -18.047 1 97.5 92 LEU A N 1
ATOM 708 C CA . LEU A 1 92 ? -9.234 -19.891 -18.219 1 97.5 92 LEU A CA 1
ATOM 709 C C . LEU A 1 92 ? -8.859 -20.516 -16.875 1 97.5 92 LEU A C 1
ATOM 711 O O . LEU A 1 92 ? -7.746 -20.312 -16.391 1 97.5 92 LEU A O 1
ATOM 715 N N . GLY A 1 93 ? -9.836 -21.25 -16.375 1 91.12 93 GLY A N 1
ATOM 716 C CA . GLY A 1 93 ? -9.703 -21.75 -15.008 1 91.12 93 GLY A CA 1
ATOM 717 C C . GLY A 1 93 ? -9.422 -23.234 -14.945 1 91.12 93 GLY A C 1
ATOM 718 O O . GLY A 1 93 ? -9.25 -23.891 -15.977 1 91.12 93 GLY A O 1
ATOM 719 N N . PRO A 1 94 ? -9.289 -23.562 -13.727 1 91.06 94 PRO A N 1
ATOM 720 C CA . PRO A 1 94 ? -9.219 -22.812 -12.469 1 91.06 94 PRO A CA 1
ATOM 721 C C . PRO A 1 94 ? -7.902 -22.047 -12.312 1 91.06 94 PRO A C 1
ATOM 723 O O . PRO A 1 94 ? -6.848 -22.531 -12.719 1 91.06 94 PRO A O 1
ATOM 726 N N . MET A 1 95 ? -8.062 -20.812 -11.875 1 93.25 95 MET A N 1
ATOM 727 C CA . MET A 1 95 ? -6.887 -19.984 -11.617 1 93.25 95 MET A CA 1
ATOM 728 C C . MET A 1 95 ? -7.047 -19.203 -10.32 1 93.25 95 MET A C 1
ATOM 730 O O . MET A 1 95 ? -7.934 -19.5 -9.516 1 93.25 95 MET A O 1
ATOM 734 N N . TYR A 1 96 ? -6.086 -18.453 -9.984 1 91.56 96 TYR A N 1
ATOM 735 C CA . TYR A 1 96 ? -6.156 -17.594 -8.805 1 91.56 96 TYR A CA 1
ATOM 736 C C . TYR A 1 96 ? -7.52 -16.922 -8.695 1 91.56 96 TYR A C 1
ATOM 738 O O . TYR A 1 96 ? -7.887 -16.109 -9.555 1 91.56 96 TYR A O 1
ATOM 746 N N . ALA A 1 97 ? -8.266 -17.078 -7.676 1 88.88 97 ALA A N 1
ATOM 747 C CA . ALA A 1 97 ? -9.695 -16.828 -7.555 1 88.88 97 ALA A CA 1
ATOM 748 C C . ALA A 1 97 ? -9.984 -15.32 -7.508 1 88.88 97 ALA A C 1
ATOM 750 O O . ALA A 1 97 ? -11.078 -14.883 -7.863 1 88.88 97 ALA A O 1
ATOM 751 N N . GLU A 1 98 ? -8.977 -14.586 -7.145 1 89.44 98 GLU A N 1
ATOM 752 C CA . GLU A 1 98 ? -9.164 -13.141 -7.02 1 89.44 98 GLU A CA 1
ATOM 753 C C . GLU A 1 98 ? -9.508 -12.508 -8.367 1 89.44 98 GLU A C 1
ATOM 755 O O . GLU A 1 98 ? -10.195 -11.492 -8.422 1 89.44 98 GLU A O 1
ATOM 760 N N . HIS A 1 99 ? -9.07 -13.109 -9.406 1 95.62 99 HIS A N 1
ATOM 761 C CA . HIS A 1 99 ? -9.32 -12.539 -10.727 1 95.62 99 HIS A CA 1
ATOM 762 C C . HIS A 1 99 ? -10.805 -12.547 -11.062 1 95.62 99 HIS A C 1
ATOM 764 O O . HIS A 1 99 ? -11.414 -11.484 -11.242 1 95.62 99 HIS A O 1
ATOM 770 N N . ALA A 1 100 ? -11.398 -13.727 -11.055 1 95.88 100 ALA A N 1
ATOM 771 C CA . ALA A 1 100 ? -12.828 -13.836 -11.359 1 95.88 100 ALA A CA 1
ATOM 772 C C . ALA A 1 100 ? -13.656 -13.008 -10.391 1 95.88 100 ALA A C 1
ATOM 774 O O . ALA A 1 100 ? -14.602 -12.32 -10.789 1 95.88 100 ALA A O 1
ATOM 775 N N . HIS A 1 101 ? -13.273 -13.062 -9.148 1 92.81 101 HIS A N 1
ATOM 776 C CA . HIS A 1 101 ? -14.008 -12.359 -8.102 1 92.81 101 HIS A CA 1
ATOM 777 C C . HIS A 1 101 ? -14.039 -10.859 -8.367 1 92.81 101 HIS A C 1
ATOM 779 O O . HIS A 1 101 ? -15.094 -10.227 -8.297 1 92.81 101 HIS A O 1
ATOM 785 N N . ALA A 1 102 ? -12.938 -10.234 -8.641 1 93.75 102 ALA A N 1
ATOM 786 C CA . ALA A 1 102 ? -12.828 -8.797 -8.867 1 93.75 102 ALA A CA 1
ATOM 787 C C . ALA A 1 102 ? -13.695 -8.359 -10.039 1 93.75 102 ALA A C 1
ATOM 789 O O . ALA A 1 102 ? -14.367 -7.324 -9.977 1 93.75 102 ALA A O 1
ATOM 790 N N . TRP A 1 103 ? -13.695 -9.109 -11.117 1 97.25 103 TRP A N 1
ATOM 791 C CA . TRP A 1 103 ? -14.477 -8.75 -12.297 1 97.25 103 TRP A CA 1
ATOM 792 C C . TRP A 1 103 ? -15.969 -8.883 -12.016 1 97.25 103 TRP A C 1
ATOM 794 O O . TRP A 1 103 ? -16.766 -8.031 -12.43 1 97.25 103 TRP A O 1
ATOM 804 N N . ARG A 1 104 ? -16.406 -9.93 -11.32 1 96.12 104 ARG A N 1
ATOM 805 C CA . ARG A 1 104 ? -17.812 -10.086 -10.945 1 96.12 104 ARG A CA 1
ATOM 806 C C . ARG A 1 104 ? -18.266 -8.938 -10.062 1 96.12 104 ARG A C 1
ATOM 808 O O . ARG A 1 104 ? -19.375 -8.406 -10.242 1 96.12 104 ARG A O 1
ATOM 815 N N . GLN A 1 105 ? -17.391 -8.547 -9.156 1 90.5 105 GLN A N 1
ATOM 816 C CA . GLN A 1 105 ? -17.719 -7.484 -8.211 1 90.5 105 GLN A CA 1
ATOM 817 C C . GLN A 1 105 ? -18.016 -6.172 -8.938 1 90.5 105 GLN A C 1
ATOM 819 O O . GLN A 1 105 ? -18.797 -5.348 -8.453 1 90.5 105 GLN A O 1
ATOM 824 N N . GLN A 1 106 ? -17.438 -5.969 -10.07 1 92.69 106 GLN A N 1
ATOM 825 C CA . GLN A 1 106 ? -17.609 -4.723 -10.812 1 92.69 106 GLN A CA 1
ATOM 826 C C . GLN A 1 106 ? -18.703 -4.859 -11.867 1 92.69 106 GLN A C 1
ATOM 828 O O . GLN A 1 106 ? -18.828 -4.004 -12.75 1 92.69 106 GLN A O 1
ATOM 833 N N . GLY A 1 107 ? -19.453 -5.996 -11.922 1 96 107 GLY A N 1
ATOM 834 C CA . GLY A 1 107 ? -20.656 -6.121 -12.742 1 96 107 GLY A CA 1
ATOM 835 C C . GLY A 1 107 ? -20.375 -6.734 -14.102 1 96 107 GLY A C 1
ATOM 836 O O . GLY A 1 107 ? -21.25 -6.742 -14.969 1 96 107 GLY A O 1
ATOM 837 N N . HIS A 1 108 ? -19.234 -7.27 -14.336 1 98.19 108 HIS A N 1
ATOM 838 C CA . HIS A 1 108 ? -18.938 -7.938 -15.602 1 98.19 108 HIS A CA 1
ATOM 839 C C . HIS A 1 108 ? -19.531 -9.336 -15.641 1 98.19 108 HIS A C 1
ATOM 841 O O . HIS A 1 108 ? -19.812 -9.93 -14.602 1 98.19 108 HIS A O 1
ATOM 847 N N . GLN A 1 109 ? -19.844 -9.812 -16.828 1 98.44 109 GLN A N 1
ATOM 848 C CA . GLN A 1 109 ? -20.281 -11.188 -17.031 1 98.44 109 GLN A CA 1
ATOM 849 C C . GLN A 1 109 ? -19.094 -12.141 -17.125 1 98.44 109 GLN A C 1
ATOM 851 O O . GLN A 1 109 ? -18.391 -12.172 -18.141 1 98.44 109 GLN A O 1
ATOM 856 N N . VAL A 1 110 ? -18.922 -12.977 -16.109 1 98.31 110 VAL A N 1
ATOM 857 C CA . VAL A 1 110 ? -17.719 -13.797 -16.016 1 98.31 110 VAL A CA 1
ATOM 858 C C . VAL A 1 110 ? -18.078 -15.266 -16.266 1 98.31 110 VAL A C 1
ATOM 860 O O . VAL A 1 110 ? -18.984 -15.797 -15.625 1 98.31 110 VAL A O 1
ATOM 863 N N . SER A 1 111 ? -17.422 -15.914 -17.219 1 97.38 111 SER A N 1
ATOM 864 C CA . SER A 1 111 ? -17.516 -17.344 -17.484 1 97.38 111 SER A CA 1
ATOM 865 C C . SER A 1 111 ? -16.172 -18.031 -17.297 1 97.38 111 SER A C 1
ATOM 867 O O . SER A 1 111 ? -15.133 -17.469 -17.688 1 97.38 111 SER A O 1
ATOM 869 N N . GLU A 1 112 ? -16.172 -19.156 -16.719 1 96.44 112 GLU A N 1
ATOM 870 C CA . GLU A 1 112 ? -14.953 -19.922 -16.5 1 96.44 112 GLU A CA 1
ATOM 871 C C . GLU A 1 112 ? -14.922 -21.188 -17.375 1 96.44 112 GLU A C 1
ATOM 873 O O . GLU A 1 112 ? -15.938 -21.875 -17.5 1 96.44 112 GLU A O 1
ATOM 878 N N . ILE A 1 113 ? -13.797 -21.391 -18 1 96.44 113 ILE A N 1
ATOM 879 C CA . ILE A 1 113 ? -13.602 -22.594 -18.797 1 96.44 113 ILE A CA 1
ATOM 880 C C . ILE A 1 113 ? -12.367 -23.344 -18.312 1 96.44 113 ILE A C 1
ATOM 882 O O . ILE A 1 113 ? -11.445 -22.734 -17.766 1 96.44 113 ILE A O 1
ATOM 886 N N . ASP A 1 114 ? -12.312 -24.656 -18.547 1 93.69 114 ASP A N 1
ATOM 887 C CA . ASP A 1 114 ? -11.172 -25.484 -18.141 1 93.69 114 ASP A CA 1
ATOM 888 C C . ASP A 1 114 ? -10.5 -26.125 -19.344 1 93.69 114 ASP A C 1
ATOM 890 O O . ASP A 1 114 ? -9.766 -27.109 -19.188 1 93.69 114 ASP A O 1
ATOM 894 N N . TYR A 1 115 ? -10.844 -25.641 -20.531 1 94.94 115 TYR A N 1
ATOM 895 C CA . TYR A 1 115 ? -10.242 -26.078 -21.781 1 94.94 115 TYR A CA 1
ATOM 896 C C . TYR A 1 115 ? -9.734 -24.891 -22.578 1 94.94 115 TYR A C 1
ATOM 898 O O . TYR A 1 115 ? -10.125 -23.75 -22.328 1 94.94 115 TYR A O 1
ATOM 906 N N . LEU A 1 116 ? -8.828 -25.156 -23.516 1 97.06 116 LEU A N 1
ATOM 907 C CA . LEU A 1 116 ? -8.289 -24.062 -24.328 1 97.06 116 LEU A CA 1
ATOM 908 C C . LEU A 1 116 ? -9.375 -23.469 -25.219 1 97.06 116 LEU A C 1
ATOM 910 O O . LEU A 1 116 ? -10.172 -24.188 -25.812 1 97.06 116 LEU A O 1
ATOM 914 N N . PRO A 1 117 ? -9.453 -22.219 -25.203 1 97.75 117 PRO A N 1
ATOM 915 C CA . PRO A 1 117 ? -10.508 -21.578 -25.984 1 97.75 117 PRO A CA 1
ATOM 916 C C . PRO A 1 117 ? -10.32 -21.75 -27.484 1 97.75 117 PRO A C 1
ATOM 918 O O . PRO A 1 117 ? -9.188 -21.734 -27.969 1 97.75 117 PRO A O 1
ATOM 921 N N . SER A 1 118 ? -11.422 -21.812 -28.219 1 97.06 118 SER A N 1
ATOM 922 C CA . SER A 1 118 ? -11.43 -21.797 -29.688 1 97.06 118 SER A CA 1
ATOM 923 C C . SER A 1 118 ? -11.438 -20.375 -30.219 1 97.06 118 SER A C 1
ATOM 925 O O . SER A 1 118 ? -11.672 -19.422 -29.453 1 97.06 118 SER A O 1
ATOM 927 N N . ALA A 1 119 ? -11.18 -20.297 -31.484 1 95.94 119 ALA A N 1
ATOM 928 C CA . ALA A 1 119 ? -11.258 -19 -32.125 1 95.94 119 ALA A CA 1
ATOM 929 C C . ALA A 1 119 ? -12.656 -18.406 -32 1 95.94 119 ALA A C 1
ATOM 931 O O . ALA A 1 119 ? -12.812 -17.188 -31.828 1 95.94 119 ALA A O 1
ATOM 932 N N . ALA A 1 120 ? -13.617 -19.219 -32.125 1 96.38 120 ALA A N 1
ATOM 933 C CA . ALA A 1 120 ? -15.008 -18.781 -32.031 1 96.38 120 ALA A CA 1
ATOM 934 C C . ALA A 1 120 ? -15.312 -18.234 -30.641 1 96.38 120 ALA A C 1
ATOM 936 O O . ALA A 1 120 ? -15.992 -17.219 -30.5 1 96.38 120 ALA A O 1
ATOM 937 N N . MET A 1 121 ? -14.867 -18.906 -29.641 1 97.31 121 MET A N 1
ATOM 938 C CA . MET A 1 121 ? -15.062 -18.438 -28.281 1 97.31 121 MET A CA 1
ATOM 939 C C . MET A 1 121 ? -14.352 -17.109 -28.031 1 97.31 121 MET A C 1
ATOM 941 O O . MET A 1 121 ? -14.906 -16.219 -27.391 1 97.31 121 MET A O 1
ATOM 945 N N . LEU A 1 122 ? -13.172 -17.031 -28.531 1 98.25 122 LEU A N 1
ATOM 946 C CA . LEU A 1 122 ? -12.383 -15.812 -28.375 1 98.25 122 LEU A CA 1
ATOM 947 C C . LEU A 1 122 ? -13.078 -14.633 -29.047 1 98.25 122 LEU A C 1
ATOM 949 O O . LEU A 1 122 ? -13.023 -13.508 -28.547 1 98.25 122 LEU A O 1
ATOM 953 N N . ALA A 1 123 ? -13.719 -14.898 -30.172 1 96.88 123 ALA A N 1
ATOM 954 C CA . ALA A 1 123 ? -14.414 -13.844 -30.906 1 96.88 123 ALA A CA 1
ATOM 955 C C . ALA A 1 123 ? -15.578 -13.289 -30.094 1 96.88 123 ALA A C 1
ATOM 957 O O . ALA A 1 123 ? -16 -12.148 -30.297 1 96.88 123 ALA A O 1
ATOM 958 N N . GLU A 1 124 ? -16 -14.094 -29.125 1 97.19 124 GLU A N 1
ATOM 959 C CA . GLU A 1 124 ? -17.141 -13.688 -28.281 1 97.19 124 GLU A CA 1
ATOM 960 C C . GLU A 1 124 ? -16.672 -13.266 -26.891 1 97.19 124 GLU A C 1
ATOM 962 O O . GLU A 1 124 ? -17.484 -13.102 -25.984 1 97.19 124 GLU A O 1
ATOM 967 N N . THR A 1 125 ? -15.414 -13.188 -26.688 1 98.44 125 THR A N 1
ATOM 968 C CA . THR A 1 125 ? -14.805 -12.82 -25.422 1 98.44 125 THR A CA 1
ATOM 969 C C . THR A 1 125 ? -14.242 -11.398 -25.484 1 98.44 125 THR A C 1
ATOM 971 O O . THR A 1 125 ? -13.492 -11.062 -26.391 1 98.44 125 THR A O 1
ATOM 974 N N . ASP A 1 126 ? -14.648 -10.523 -24.516 1 98.75 126 ASP A N 1
ATOM 975 C CA . ASP A 1 126 ? -14.109 -9.164 -24.469 1 98.75 126 ASP A CA 1
ATOM 976 C C . ASP A 1 126 ? -12.805 -9.125 -23.672 1 98.75 126 ASP A C 1
ATOM 978 O O . ASP A 1 126 ? -11.906 -8.336 -23.984 1 98.75 126 ASP A O 1
ATOM 982 N N . VAL A 1 127 ? -12.719 -9.914 -22.594 1 98.88 127 VAL A N 1
ATOM 983 C CA . VAL A 1 127 ? -11.523 -10.023 -21.766 1 98.88 127 VAL A CA 1
ATOM 984 C C . VAL A 1 127 ? -11.234 -11.492 -21.484 1 98.88 127 VAL A C 1
ATOM 986 O O . VAL A 1 127 ? -12.109 -12.227 -21 1 98.88 127 VAL A O 1
ATOM 989 N N . LEU A 1 128 ? -10.086 -11.945 -21.812 1 98.88 128 LEU A N 1
ATOM 990 C CA . LEU A 1 128 ? -9.609 -13.273 -21.438 1 98.88 128 LEU A CA 1
ATOM 991 C C . LEU A 1 128 ? -8.578 -13.188 -20.312 1 98.88 128 LEU A C 1
ATOM 993 O O . LEU A 1 128 ? -7.59 -12.461 -20.438 1 98.88 128 LEU A O 1
ATOM 997 N N . LEU A 1 129 ? -8.836 -13.852 -19.188 1 98.81 129 LEU A N 1
ATOM 998 C CA . LEU A 1 129 ? -7.926 -13.922 -18.047 1 98.81 129 LEU A CA 1
ATOM 999 C C . LEU A 1 129 ? -7.176 -15.242 -18.031 1 98.81 129 LEU A C 1
ATOM 1001 O O . LEU A 1 129 ? -7.789 -16.312 -18.109 1 98.81 129 LEU A O 1
ATOM 1005 N N . VAL A 1 130 ? -5.863 -15.156 -17.938 1 98.62 130 VAL A N 1
ATOM 1006 C CA . VAL A 1 130 ? -5.012 -16.344 -17.938 1 98.62 130 VAL A CA 1
ATOM 1007 C C . VAL A 1 130 ? -3.926 -16.203 -16.875 1 98.62 130 VAL A C 1
ATOM 1009 O O . VAL A 1 130 ? -3.322 -15.133 -16.734 1 98.62 130 VAL A O 1
ATOM 1012 N N . CYS A 1 131 ? -3.766 -17.172 -16.062 1 98.25 131 CYS A N 1
ATOM 1013 C CA . CYS A 1 131 ? -2.564 -17.297 -15.258 1 98.25 131 CYS A CA 1
ATOM 1014 C C . CYS A 1 131 ? -1.543 -18.203 -15.93 1 98.25 131 CYS A C 1
ATOM 1016 O O . CYS A 1 131 ? -1.861 -19.344 -16.297 1 98.25 131 CYS A O 1
ATOM 1018 N N . ASN A 1 132 ? -0.325 -17.734 -16.109 1 98.38 132 ASN A N 1
ATOM 1019 C CA . ASN A 1 132 ? 0.685 -18.484 -16.859 1 98.38 132 ASN A CA 1
ATOM 1020 C C . ASN A 1 132 ? 2.082 -18.25 -16.297 1 98.38 132 ASN A C 1
ATOM 1022 O O . ASN A 1 132 ? 2.658 -17.172 -16.469 1 98.38 132 ASN A O 1
ATOM 1026 N N . PRO A 1 133 ? 2.791 -19.328 -15.719 1 97.81 133 PRO A N 1
ATOM 1027 C CA . PRO A 1 133 ? 2.209 -20.641 -15.422 1 97.81 133 PRO A CA 1
ATOM 1028 C C . PRO A 1 133 ? 0.993 -20.547 -14.5 1 97.81 133 PRO A C 1
ATOM 1030 O O . PRO A 1 133 ? 0.915 -19.641 -13.664 1 97.81 133 PRO A O 1
ATOM 1033 N N . ASN A 1 134 ? 0.129 -21.469 -14.703 1 97.5 134 ASN A N 1
ATOM 1034 C CA . ASN A 1 134 ? -1.143 -21.422 -13.984 1 97.5 134 ASN A CA 1
ATOM 1035 C C . ASN A 1 134 ? -0.971 -21.812 -12.516 1 97.5 134 ASN A C 1
ATOM 1037 O O . ASN A 1 134 ? -0.192 -22.703 -12.195 1 97.5 134 ASN A O 1
ATOM 1041 N N . ASN A 1 135 ? -1.541 -21.156 -11.641 1 95.69 135 ASN A N 1
ATOM 1042 C CA . ASN A 1 135 ? -1.774 -21.516 -10.242 1 95.69 135 ASN A CA 1
ATOM 1043 C C . ASN A 1 135 ? -3.219 -21.938 -10.008 1 95.69 135 ASN A C 1
ATOM 1045 O O . ASN A 1 135 ? -4.141 -21.125 -10.133 1 95.69 135 ASN A O 1
ATOM 1049 N N . PRO A 1 136 ? -3.436 -23.188 -9.82 1 95.62 136 PRO A N 1
ATOM 1050 C CA . PRO A 1 136 ? -2.527 -24.109 -9.125 1 95.62 136 PRO A CA 1
ATOM 1051 C C . PRO A 1 136 ? -1.949 -25.188 -10.039 1 95.62 136 PRO A C 1
ATOM 1053 O O . PRO A 1 136 ? -1.044 -25.922 -9.641 1 95.62 136 PRO A O 1
ATOM 1056 N N . THR A 1 137 ? -2.303 -25.25 -11.289 1 95.38 137 THR A N 1
ATOM 1057 C CA . THR A 1 137 ? -2.102 -26.453 -12.086 1 95.38 137 THR A CA 1
ATOM 1058 C C . THR A 1 137 ? -0.717 -26.453 -12.727 1 95.38 137 THR A C 1
ATOM 1060 O O . THR A 1 137 ? -0.3 -27.453 -13.32 1 95.38 137 THR A O 1
ATOM 1063 N N . ALA A 1 138 ? -0.09 -25.375 -12.781 1 96.44 138 ALA A N 1
ATOM 1064 C CA . ALA A 1 138 ? 1.251 -25.188 -13.336 1 96.44 138 ALA A CA 1
ATOM 1065 C C . ALA A 1 138 ? 1.234 -25.297 -14.852 1 96.44 138 ALA A C 1
ATOM 1067 O O . ALA A 1 138 ? 2.289 -25.359 -15.492 1 96.44 138 ALA A O 1
ATOM 1068 N N . ARG A 1 139 ? 0.046 -25.328 -15.445 1 96.38 139 ARG A N 1
ATOM 1069 C CA . ARG A 1 139 ? -0.036 -25.312 -16.906 1 96.38 139 ARG A CA 1
ATOM 1070 C C . ARG A 1 139 ? 0.756 -24.141 -17.484 1 96.38 139 ARG A C 1
ATOM 1072 O O . ARG A 1 139 ? 0.667 -23.016 -16.984 1 96.38 139 ARG A O 1
ATOM 1079 N N . LEU A 1 140 ? 1.564 -24.469 -18.469 1 97.88 140 LEU A N 1
ATOM 1080 C CA . LEU A 1 140 ? 2.361 -23.438 -19.156 1 97.88 140 LEU A CA 1
ATOM 1081 C C . LEU A 1 140 ? 1.993 -23.359 -20.625 1 97.88 140 LEU A C 1
ATOM 1083 O O . LEU A 1 140 ? 2.1 -24.344 -21.359 1 97.88 140 LEU A O 1
ATOM 1087 N N . LEU A 1 141 ? 1.512 -22.203 -21.062 1 98.19 141 LEU A N 1
ATOM 1088 C CA . LEU A 1 141 ? 1.166 -21.953 -22.453 1 98.19 141 LEU A CA 1
ATOM 1089 C C . LEU A 1 141 ? 2.309 -21.25 -23.188 1 98.19 141 LEU A C 1
ATOM 1091 O O . LEU A 1 141 ? 2.951 -20.359 -22.625 1 98.19 141 LEU A O 1
ATOM 1095 N N . ALA A 1 142 ? 2.535 -21.656 -24.391 1 98.12 142 ALA A N 1
ATOM 1096 C CA . ALA A 1 142 ? 3.576 -21.031 -25.203 1 98.12 142 ALA A CA 1
ATOM 1097 C C . ALA A 1 142 ? 3.213 -19.594 -25.547 1 98.12 142 ALA A C 1
ATOM 1099 O O . ALA A 1 142 ? 2.045 -19.281 -25.781 1 98.12 142 ALA A O 1
ATOM 1100 N N . PRO A 1 143 ? 4.25 -18.75 -25.578 1 98.44 143 PRO A N 1
ATOM 1101 C CA . PRO A 1 143 ? 3.99 -17.359 -25.969 1 98.44 143 PRO A CA 1
ATOM 1102 C C . PRO A 1 143 ? 3.25 -17.25 -27.297 1 98.44 143 PRO A C 1
ATOM 1104 O O . PRO A 1 143 ? 2.367 -16.391 -27.453 1 98.44 143 PRO A O 1
ATOM 1107 N N . SER A 1 144 ? 3.576 -18.094 -28.25 1 98.31 144 SER A N 1
ATOM 1108 C CA . SER A 1 144 ? 2.943 -18.031 -29.562 1 98.31 144 SER A CA 1
ATOM 1109 C C . SER A 1 144 ? 1.439 -18.266 -29.453 1 98.31 144 SER A C 1
ATOM 1111 O O . SER A 1 144 ? 0.656 -17.594 -30.125 1 98.31 144 SER A O 1
ATOM 1113 N N . THR A 1 145 ? 1.049 -19.188 -28.625 1 98.44 145 THR A N 1
ATOM 1114 C CA . THR A 1 145 ? -0.365 -19.484 -28.406 1 98.44 145 THR A CA 1
ATOM 1115 C C . THR A 1 145 ? -1.079 -18.266 -27.812 1 98.44 145 THR A C 1
ATOM 1117 O O . THR A 1 145 ? -2.139 -17.859 -28.312 1 98.44 145 THR A O 1
ATOM 1120 N N . LEU A 1 146 ? -0.534 -17.672 -26.844 1 98.81 146 LEU A N 1
ATOM 1121 C CA . LEU A 1 146 ? -1.138 -16.516 -26.172 1 98.81 146 LEU A CA 1
ATOM 1122 C C . LEU A 1 146 ? -1.215 -15.32 -27.109 1 98.81 146 LEU A C 1
ATOM 1124 O O . LEU A 1 146 ? -2.203 -14.578 -27.094 1 98.81 146 LEU A O 1
ATOM 1128 N N . LEU A 1 147 ? -0.155 -15.117 -27.891 1 98.62 147 LEU A N 1
ATOM 1129 C CA . LEU A 1 147 ? -0.143 -14.008 -28.844 1 98.62 147 LEU A CA 1
ATOM 1130 C C . LEU A 1 147 ? -1.196 -14.203 -29.922 1 98.62 147 LEU A C 1
ATOM 1132 O O . LEU A 1 147 ? -1.785 -13.234 -30.406 1 98.62 147 LEU A O 1
ATOM 1136 N N . GLU A 1 148 ? -1.396 -15.438 -30.328 1 98.44 148 GLU A N 1
ATOM 1137 C CA . GLU A 1 148 ? -2.475 -15.734 -31.266 1 98.44 148 GLU A CA 1
ATOM 1138 C C . GLU A 1 148 ? -3.836 -15.383 -30.672 1 98.44 148 GLU A C 1
ATOM 1140 O O . GLU A 1 148 ? -4.688 -14.805 -31.344 1 98.44 148 GLU A O 1
ATOM 1145 N N . TRP A 1 149 ? -4.059 -15.773 -29.438 1 98.81 149 TRP A N 1
ATOM 1146 C CA . TRP A 1 149 ? -5.301 -15.422 -28.75 1 98.81 149 TRP A CA 1
ATOM 1147 C C . TRP A 1 149 ? -5.48 -13.914 -28.688 1 98.81 149 TRP A C 1
ATOM 1149 O O . TRP A 1 149 ? -6.574 -13.398 -28.938 1 98.81 149 TRP A O 1
ATOM 1159 N N . HIS A 1 150 ? -4.398 -13.219 -28.344 1 98.75 150 HIS A N 1
ATOM 1160 C CA . HIS A 1 150 ? -4.438 -11.758 -28.266 1 98.75 150 HIS A CA 1
ATOM 1161 C C . HIS A 1 150 ? -4.84 -11.148 -29.609 1 98.75 150 HIS A C 1
ATOM 1163 O O . HIS A 1 150 ? -5.602 -10.18 -29.656 1 98.75 150 HIS A O 1
ATOM 1169 N N . GLN A 1 151 ? -4.297 -11.664 -30.656 1 98.06 151 GLN A N 1
ATOM 1170 C CA . GLN A 1 151 ? -4.613 -11.164 -31.984 1 98.06 151 GLN A CA 1
ATOM 1171 C C . GLN A 1 151 ? -6.109 -11.266 -32.281 1 98.06 151 GLN A C 1
ATOM 1173 O O . GLN A 1 151 ? -6.715 -10.312 -32.781 1 98.06 151 GLN A O 1
ATOM 1178 N N . VAL A 1 152 ? -6.711 -12.367 -31.984 1 98.38 152 VAL A N 1
ATOM 1179 C CA . VAL A 1 152 ? -8.141 -12.57 -32.188 1 98.38 152 VAL A CA 1
ATOM 1180 C C . VAL A 1 152 ? -8.93 -11.562 -31.359 1 98.38 152 VAL A C 1
ATOM 1182 O O . VAL A 1 152 ? -9.859 -10.922 -31.859 1 98.38 152 VAL A O 1
ATOM 1185 N N . LEU A 1 153 ? -8.562 -11.422 -30.094 1 98.62 153 LEU A N 1
ATOM 1186 C CA . LEU A 1 153 ? -9.242 -10.508 -29.188 1 98.62 153 LEU A CA 1
ATOM 1187 C C . LEU A 1 153 ? -9.141 -9.07 -29.672 1 98.62 153 LEU A C 1
ATOM 1189 O O . LEU A 1 153 ? -10.094 -8.305 -29.562 1 98.62 153 LEU A O 1
ATOM 1193 N N . SER A 1 154 ? -7.953 -8.695 -30.203 1 97.19 154 SER A N 1
ATOM 1194 C CA . SER A 1 154 ? -7.66 -7.316 -30.578 1 97.19 154 SER A CA 1
ATOM 1195 C C . SER A 1 154 ? -8.539 -6.871 -31.75 1 97.19 154 SER A C 1
ATOM 1197 O O . SER A 1 154 ? -8.719 -5.672 -31.969 1 97.19 154 SER A O 1
ATOM 1199 N N . GLU A 1 155 ? -9.086 -7.801 -32.469 1 97 155 GLU A N 1
ATOM 1200 C CA . GLU A 1 155 ? -9.922 -7.496 -33.625 1 97 155 GLU A CA 1
ATOM 1201 C C . GLU A 1 155 ? -11.188 -6.75 -33.219 1 97 155 GLU A C 1
ATOM 1203 O O . GLU A 1 155 ? -11.812 -6.074 -34.031 1 97 155 GLU A O 1
ATOM 1208 N N . HIS A 1 156 ? -11.547 -6.867 -31.969 1 97.5 156 HIS A N 1
ATOM 1209 C CA . HIS A 1 156 ? -12.75 -6.18 -31.5 1 97.5 156 HIS A CA 1
ATOM 1210 C C . HIS A 1 156 ? -12.477 -5.457 -30.172 1 97.5 156 HIS A C 1
ATOM 1212 O O . HIS A 1 156 ? -13.328 -5.465 -29.281 1 97.5 156 HIS A O 1
ATOM 1218 N N . ASP A 1 157 ? -11.297 -5.035 -29.969 1 97.19 157 ASP A N 1
ATOM 1219 C CA . ASP A 1 157 ? -10.867 -4.219 -28.844 1 97.19 157 ASP A CA 1
ATOM 1220 C C . ASP A 1 157 ? -10.898 -5.02 -27.547 1 97.19 157 ASP A C 1
ATOM 1222 O O . ASP A 1 157 ? -11.258 -4.488 -26.484 1 97.19 157 ASP A O 1
ATOM 1226 N N . GLY A 1 158 ? -10.68 -6.328 -27.641 1 98.5 158 GLY A N 1
ATOM 1227 C CA . GLY A 1 158 ? -10.625 -7.191 -26.469 1 98.5 158 GLY A CA 1
ATOM 1228 C C . GLY A 1 158 ? -9.289 -7.133 -25.734 1 98.5 158 GLY A C 1
ATOM 1229 O O . GLY A 1 158 ? -8.336 -6.535 -26.234 1 98.5 158 GLY A O 1
ATOM 1230 N N . TRP A 1 159 ? -9.305 -7.668 -24.484 1 98.81 159 TRP A N 1
ATOM 1231 C CA . TRP A 1 159 ? -8.102 -7.711 -23.656 1 98.81 159 TRP A CA 1
ATOM 1232 C C . TRP A 1 159 ? -7.648 -9.148 -23.422 1 98.81 159 TRP A C 1
ATOM 1234 O O . TRP A 1 159 ? -8.477 -10.047 -23.25 1 98.81 159 TRP A O 1
ATOM 1244 N N . LEU A 1 160 ? -6.422 -9.406 -23.516 1 98.94 160 LEU A N 1
ATOM 1245 C CA . LEU A 1 160 ? -5.785 -10.57 -22.906 1 98.94 160 LEU A CA 1
ATOM 1246 C C . LEU A 1 160 ? -5.016 -10.172 -21.656 1 98.94 160 LEU A C 1
ATOM 1248 O O . LEU A 1 160 ? -4.035 -9.422 -21.734 1 98.94 160 LEU A O 1
ATOM 1252 N N . VAL A 1 161 ? -5.449 -10.594 -20.5 1 98.88 161 VAL A N 1
ATOM 1253 C CA . VAL A 1 161 ? -4.766 -10.359 -19.219 1 98.88 161 VAL A CA 1
ATOM 1254 C C . VAL A 1 161 ? -4.035 -11.633 -18.797 1 98.88 161 VAL A C 1
ATOM 1256 O O . VAL A 1 161 ? -4.66 -12.672 -18.578 1 98.88 161 VAL A O 1
ATOM 1259 N N . VAL A 1 162 ? -2.783 -11.555 -18.656 1 98.88 162 VAL A N 1
ATOM 1260 C CA . VAL A 1 162 ? -1.979 -12.711 -18.281 1 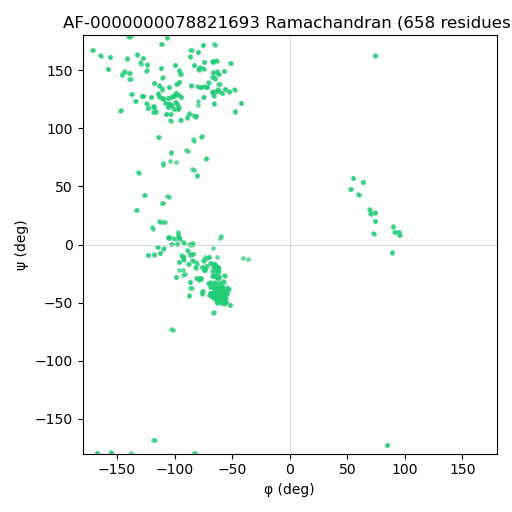98.88 162 VAL A CA 1
ATOM 1261 C C . VAL A 1 162 ? -1.289 -12.445 -16.953 1 98.88 162 VAL A C 1
ATOM 1263 O O . VAL A 1 162 ? -0.44 -11.562 -16.844 1 98.88 162 VAL A O 1
ATOM 1266 N N . ASP A 1 163 ? -1.664 -13.172 -15.977 1 98.75 163 ASP A N 1
ATOM 1267 C CA . ASP A 1 163 ? -0.983 -13.148 -14.68 1 98.75 163 ASP A CA 1
ATOM 1268 C C . ASP A 1 163 ? 0.268 -14.023 -14.703 1 98.75 163 ASP A C 1
ATOM 1270 O O . ASP A 1 163 ? 0.171 -15.25 -14.703 1 98.75 163 ASP A O 1
ATOM 1274 N N . GLU A 1 164 ? 1.396 -13.406 -14.656 1 98.81 164 GLU A N 1
ATOM 1275 C CA . GLU A 1 164 ? 2.688 -14.078 -14.727 1 98.81 164 GLU A CA 1
ATOM 1276 C C . GLU A 1 164 ? 3.416 -14.023 -13.383 1 98.81 164 GLU A C 1
ATOM 1278 O O . GLU A 1 164 ? 4.641 -13.883 -13.344 1 98.81 164 GLU A O 1
ATOM 1283 N N . ALA A 1 165 ? 2.674 -14.109 -12.312 1 97.94 165 ALA A N 1
ATOM 1284 C CA . ALA A 1 165 ? 3.256 -14.031 -10.977 1 97.94 165 ALA A CA 1
ATOM 1285 C C . ALA A 1 165 ? 4.328 -15.102 -10.781 1 97.94 165 ALA A C 1
ATOM 1287 O O . ALA A 1 165 ? 5.297 -14.891 -10.047 1 97.94 165 ALA A O 1
ATOM 1288 N N . PHE A 1 166 ? 4.281 -16.25 -11.508 1 98.25 166 PHE A N 1
ATOM 1289 C CA . PHE A 1 166 ? 5.188 -17.375 -11.297 1 98.25 166 PHE A CA 1
ATOM 1290 C C . PHE A 1 166 ? 6.16 -17.5 -12.469 1 98.25 166 PHE A C 1
ATOM 1292 O O . PHE A 1 166 ? 6.812 -18.531 -12.625 1 98.25 166 PHE A O 1
ATOM 1299 N N . MET A 1 167 ? 6.363 -16.484 -13.266 1 98.56 167 MET A N 1
ATOM 1300 C CA . MET A 1 167 ? 7.055 -16.594 -14.547 1 98.56 167 MET A CA 1
ATOM 1301 C C . MET A 1 167 ? 8.547 -16.312 -14.391 1 98.56 167 MET A C 1
ATOM 1303 O O . MET A 1 167 ? 9.328 -16.578 -15.297 1 98.56 167 MET A O 1
ATOM 1307 N N . ASP A 1 168 ? 9.031 -15.766 -13.266 1 98.5 168 ASP A N 1
ATOM 1308 C CA . ASP A 1 168 ? 10.375 -15.211 -13.156 1 98.5 168 ASP A CA 1
ATOM 1309 C C . ASP A 1 168 ? 11.438 -16.297 -13.359 1 98.5 168 ASP A C 1
ATOM 1311 O O . ASP A 1 168 ? 12.555 -15.992 -13.797 1 98.5 168 ASP A O 1
ATOM 1315 N N . SER A 1 169 ? 11.109 -17.516 -13.125 1 98.06 169 SER A N 1
ATOM 1316 C CA . SER A 1 169 ? 12.094 -18.578 -13.258 1 98.06 169 SER A CA 1
ATOM 1317 C C . SER A 1 169 ? 12.234 -19.016 -14.711 1 98.06 169 SER A C 1
ATOM 1319 O O . SER A 1 169 ? 13.203 -19.688 -15.07 1 98.06 169 SER A O 1
ATOM 1321 N N . THR A 1 170 ? 11.242 -18.719 -15.539 1 97.56 170 THR A N 1
ATOM 1322 C CA . THR A 1 170 ? 11.242 -19.078 -16.953 1 97.56 170 THR A CA 1
ATOM 1323 C C . THR A 1 170 ? 10.875 -17.891 -17.828 1 97.56 170 THR A C 1
ATOM 1325 O O . THR A 1 170 ? 9.898 -17.922 -18.578 1 97.56 170 THR A O 1
ATOM 1328 N N . PRO A 1 171 ? 11.695 -16.844 -17.781 1 97.31 171 PRO A N 1
ATOM 1329 C CA . PRO A 1 171 ? 11.352 -15.578 -18.422 1 97.31 171 PRO A CA 1
ATOM 1330 C C . PRO A 1 171 ? 11.188 -15.703 -19.938 1 97.31 171 PRO A C 1
ATOM 1332 O O . PRO A 1 171 ? 10.555 -14.852 -20.562 1 97.31 171 PRO A O 1
ATOM 1335 N N . GLU A 1 172 ? 11.75 -16.781 -20.531 1 96.75 172 GLU A N 1
ATOM 1336 C CA . GLU A 1 172 ? 11.648 -16.984 -21.969 1 96.75 172 GLU A CA 1
ATOM 1337 C C . GLU A 1 172 ? 10.203 -17.219 -22.406 1 96.75 172 GLU A C 1
ATOM 1339 O O . GLU A 1 172 ? 9.867 -17.078 -23.578 1 96.75 172 GLU A O 1
ATOM 1344 N N . HIS A 1 173 ? 9.336 -17.547 -21.5 1 98.25 173 HIS A N 1
ATOM 1345 C CA . HIS A 1 173 ? 7.938 -17.812 -21.812 1 98.25 173 HIS A CA 1
ATOM 1346 C C . HIS A 1 173 ? 7.062 -16.594 -21.531 1 98.25 173 HIS A C 1
ATOM 1348 O O . HIS A 1 173 ? 5.848 -16.641 -21.766 1 98.25 173 HIS A O 1
ATOM 1354 N N . SER A 1 174 ? 7.629 -15.492 -21.078 1 98.69 174 SER A N 1
ATOM 1355 C CA . SER A 1 174 ? 6.871 -14.305 -20.703 1 98.69 174 SER A CA 1
ATOM 1356 C C . SER A 1 174 ? 6.457 -13.5 -21.938 1 98.69 174 SER A C 1
ATOM 1358 O O . SER A 1 174 ? 7.176 -13.477 -22.938 1 98.69 174 SER A O 1
ATOM 1360 N N . LEU A 1 175 ? 5.367 -12.836 -21.844 1 98.75 175 LEU A N 1
ATOM 1361 C CA . LEU A 1 175 ? 4.883 -11.945 -22.891 1 98.75 175 LEU A CA 1
ATOM 1362 C C . LEU A 1 175 ? 5.27 -10.5 -22.594 1 98.75 175 LEU A C 1
ATOM 1364 O O . LEU A 1 175 ? 4.828 -9.578 -23.297 1 98.75 175 LEU A O 1
ATOM 1368 N N . ALA A 1 176 ? 6.109 -10.25 -21.656 1 98.69 176 ALA A N 1
ATOM 1369 C CA . ALA A 1 176 ? 6.43 -8.906 -21.172 1 98.69 176 ALA A CA 1
ATOM 1370 C C . ALA A 1 176 ? 6.922 -8.023 -22.312 1 98.69 176 ALA A C 1
ATOM 1372 O O . ALA A 1 176 ? 6.551 -6.848 -22.406 1 98.69 176 ALA A O 1
ATOM 1373 N N . ALA A 1 177 ? 7.695 -8.555 -23.188 1 98.19 177 ALA A N 1
ATOM 1374 C CA . ALA A 1 177 ? 8.297 -7.785 -24.281 1 98.19 177 ALA A CA 1
ATOM 1375 C C . ALA A 1 177 ? 7.23 -7.273 -25.25 1 98.19 177 ALA A C 1
ATOM 1377 O O . ALA A 1 177 ? 7.473 -6.34 -26.016 1 98.19 177 ALA A O 1
ATOM 1378 N N . TYR A 1 178 ? 6.016 -7.844 -25.203 1 98.5 178 TYR A N 1
ATOM 1379 C CA . TYR A 1 178 ? 4.949 -7.512 -26.141 1 98.5 178 TYR A CA 1
ATOM 1380 C C . TYR A 1 178 ? 3.887 -6.645 -25.469 1 98.5 178 TYR A C 1
ATOM 1382 O O . TYR A 1 178 ? 2.885 -6.293 -26.094 1 98.5 178 TYR A O 1
ATOM 1390 N N . SER A 1 179 ? 4.141 -6.25 -24.234 1 98.44 179 SER A N 1
ATOM 1391 C CA . SER A 1 179 ? 3.088 -5.672 -23.406 1 98.44 179 SER A CA 1
ATOM 1392 C C . SER A 1 179 ? 2.693 -4.285 -23.906 1 98.44 179 SER A C 1
ATOM 1394 O O . SER A 1 179 ? 1.67 -3.738 -23.484 1 98.44 179 SER A O 1
ATOM 1396 N N . HIS A 1 180 ? 3.459 -3.695 -24.844 1 97.56 180 HIS A N 1
ATOM 1397 C CA . HIS A 1 180 ? 3.129 -2.381 -25.375 1 97.56 180 HIS A CA 1
ATOM 1398 C C . HIS A 1 180 ? 1.957 -2.465 -26.344 1 97.56 180 HIS A C 1
ATOM 1400 O O . HIS A 1 180 ? 1.392 -1.439 -26.734 1 97.56 180 HIS A O 1
ATOM 1406 N N . HIS A 1 181 ? 1.576 -3.684 -26.797 1 97.81 181 HIS A N 1
ATOM 1407 C CA . HIS A 1 181 ? 0.447 -3.85 -27.703 1 97.81 181 HIS A CA 1
ATOM 1408 C C . HIS A 1 181 ? -0.876 -3.592 -27 1 97.81 181 HIS A C 1
ATOM 1410 O O . HIS A 1 181 ? -1.066 -4.02 -25.859 1 97.81 181 HIS A O 1
ATOM 1416 N N . SER A 1 182 ? -1.737 -2.928 -27.719 1 98 182 SER A N 1
ATOM 1417 C CA . SER A 1 182 ? -3.047 -2.6 -27.172 1 98 182 SER A CA 1
ATOM 1418 C C . SER A 1 182 ? -3.805 -3.859 -26.766 1 98 182 SER A C 1
ATOM 1420 O O . SER A 1 182 ? -3.822 -4.848 -27.5 1 98 182 SER A O 1
ATOM 1422 N N . GLY A 1 183 ? -4.309 -3.84 -25.562 1 98.31 183 GLY A N 1
ATOM 1423 C CA . GLY A 1 183 ? -5.168 -4.918 -25.109 1 98.31 183 GLY A CA 1
ATOM 1424 C C . GLY A 1 183 ? -4.398 -6.059 -24.469 1 98.31 183 GLY A C 1
ATOM 1425 O O . GLY A 1 183 ? -4.996 -7.02 -23.984 1 98.31 183 GLY A O 1
ATOM 1426 N N . LEU A 1 184 ? -3.105 -6.02 -24.531 1 98.81 184 LEU A N 1
ATOM 1427 C CA . LEU A 1 184 ? -2.301 -7.02 -23.828 1 98.81 184 LEU A CA 1
ATOM 1428 C C . LEU A 1 184 ? -1.834 -6.496 -22.469 1 98.81 184 LEU A C 1
ATOM 1430 O O . LEU A 1 184 ? -1.119 -5.496 -22.406 1 98.81 184 LEU A O 1
ATOM 1434 N N . ILE A 1 185 ? -2.221 -7.129 -21.391 1 98.88 185 ILE A N 1
ATOM 1435 C CA . ILE A 1 185 ? -1.92 -6.707 -20.031 1 98.88 185 ILE A CA 1
ATOM 1436 C C . ILE A 1 185 ? -1.235 -7.848 -19.281 1 98.88 185 ILE A C 1
ATOM 1438 O O . ILE A 1 185 ? -1.787 -8.945 -19.156 1 98.88 185 ILE A O 1
ATOM 1442 N N . ILE A 1 186 ? -0.03 -7.602 -18.781 1 98.94 186 ILE A N 1
ATOM 1443 C CA . ILE A 1 186 ? 0.752 -8.602 -18.078 1 98.94 186 ILE A CA 1
ATOM 1444 C C . ILE A 1 186 ? 0.926 -8.188 -16.609 1 98.94 186 ILE A C 1
ATOM 1446 O O . ILE A 1 186 ? 1.273 -7.039 -16.328 1 98.94 186 ILE A O 1
ATOM 1450 N N . LEU A 1 187 ? 0.65 -9.055 -15.703 1 98.81 187 LEU A N 1
ATOM 1451 C CA . LEU A 1 187 ? 0.865 -8.812 -14.281 1 98.81 187 LEU A CA 1
ATOM 1452 C C . LEU A 1 187 ? 2.094 -9.57 -13.781 1 98.81 187 LEU A C 1
ATOM 1454 O O . LEU A 1 187 ? 2.32 -10.719 -14.164 1 98.81 187 LEU A O 1
ATOM 1458 N N . ARG A 1 188 ? 2.912 -8.938 -13.023 1 98.62 188 ARG A N 1
ATOM 1459 C CA . ARG A 1 188 ? 4.098 -9.523 -12.406 1 98.62 188 ARG A CA 1
ATOM 1460 C C . ARG A 1 188 ? 4.133 -9.242 -10.906 1 98.62 188 ARG A C 1
ATOM 1462 O O . ARG A 1 188 ? 3.529 -8.266 -10.438 1 98.62 188 ARG A O 1
ATOM 1469 N N . SER A 1 189 ? 4.816 -10.07 -10.18 1 95.94 189 SER A N 1
ATOM 1470 C CA . SER A 1 189 ? 4.859 -9.992 -8.727 1 95.94 189 SER A CA 1
ATOM 1471 C C . SER A 1 189 ? 6.273 -10.219 -8.203 1 95.94 189 SER A C 1
ATOM 1473 O O . SER A 1 189 ? 6.992 -11.094 -8.695 1 95.94 189 SER A O 1
ATOM 1475 N N . LEU A 1 190 ? 6.648 -9.492 -7.172 1 97.44 190 LEU A N 1
ATOM 1476 C CA . LEU A 1 190 ? 7.914 -9.734 -6.484 1 97.44 190 LEU A CA 1
ATOM 1477 C C . LEU A 1 190 ? 7.742 -10.766 -5.375 1 97.44 190 LEU A C 1
ATOM 1479 O O . LEU A 1 190 ? 8.727 -11.219 -4.785 1 97.44 190 LEU A O 1
ATOM 1483 N N . GLY A 1 191 ? 6.57 -11.164 -5.137 1 97.44 191 GLY A N 1
ATOM 1484 C CA . GLY A 1 191 ? 6.262 -11.961 -3.957 1 97.44 191 GLY A CA 1
ATOM 1485 C C . GLY A 1 191 ? 6.602 -13.43 -4.121 1 97.44 191 GLY A C 1
ATOM 1486 O O . GLY A 1 191 ? 6.723 -14.156 -3.133 1 97.44 191 GLY A O 1
ATOM 1487 N N . LYS A 1 192 ? 6.805 -13.906 -5.367 1 98.12 192 LYS A N 1
ATOM 1488 C CA . LYS A 1 192 ? 6.938 -15.344 -5.602 1 98.12 192 LYS A CA 1
ATOM 1489 C C . LYS A 1 192 ? 8.398 -15.734 -5.785 1 98.12 192 LYS A C 1
ATOM 1491 O O . LYS A 1 192 ? 9.055 -16.172 -4.836 1 98.12 192 LYS A O 1
ATOM 1496 N N . PHE A 1 193 ? 9.023 -15.438 -6.883 1 98.69 193 PHE A N 1
ATOM 1497 C CA . PHE A 1 193 ? 10.398 -15.781 -7.211 1 98.69 193 PHE A CA 1
ATOM 1498 C C . PHE A 1 193 ? 11.367 -15.133 -6.23 1 98.69 193 PHE A C 1
ATOM 1500 O O . PHE A 1 193 ? 12.266 -15.797 -5.711 1 98.69 193 PHE A O 1
ATOM 1507 N N . PHE A 1 194 ? 11.109 -13.867 -5.895 1 98.81 194 PHE A N 1
ATOM 1508 C CA . PHE A 1 194 ? 12.039 -13.117 -5.059 1 98.81 194 PHE A CA 1
ATOM 1509 C C . PHE A 1 194 ? 11.75 -13.344 -3.58 1 98.81 194 PHE A C 1
ATOM 1511 O O . PHE A 1 194 ? 12.523 -12.93 -2.719 1 98.81 194 PHE A O 1
ATOM 1518 N N . GLY A 1 195 ? 10.648 -14.023 -3.27 1 98.12 195 GLY A N 1
ATOM 1519 C CA . GLY A 1 195 ? 10.305 -14.25 -1.876 1 98.12 195 GLY A CA 1
ATOM 1520 C C . GLY A 1 195 ? 10.117 -12.969 -1.086 1 98.12 195 GLY A C 1
ATOM 1521 O O . GLY A 1 195 ? 10.641 -12.836 0.022 1 98.12 195 GLY A O 1
ATOM 1522 N N . LEU A 1 196 ? 9.469 -12.047 -1.646 1 98.12 196 LEU A N 1
ATOM 1523 C CA . LEU A 1 196 ? 9.266 -10.742 -1.025 1 98.12 196 LEU A CA 1
ATOM 1524 C C . LEU A 1 196 ? 7.781 -10.391 -0.982 1 98.12 196 LEU A C 1
ATOM 1526 O O . LEU A 1 196 ? 7.398 -9.266 -1.294 1 98.12 196 LEU A O 1
ATOM 1530 N N . ALA A 1 197 ? 6.953 -11.391 -0.618 1 96.62 197 ALA A N 1
ATOM 1531 C CA . ALA A 1 197 ? 5.504 -11.18 -0.59 1 96.62 197 ALA A CA 1
ATOM 1532 C C . ALA A 1 197 ? 5.129 -10.086 0.4 1 96.62 197 ALA A C 1
ATOM 1534 O O . ALA A 1 197 ? 4.188 -9.32 0.163 1 96.62 197 ALA A O 1
ATOM 1535 N N . GLY A 1 198 ? 5.855 -9.969 1.458 1 96.06 198 GLY A N 1
ATOM 1536 C CA . GLY A 1 198 ? 5.555 -8.984 2.49 1 96.06 198 GLY A CA 1
ATOM 1537 C C . GLY A 1 198 ? 5.852 -7.562 2.068 1 96.06 198 GLY A C 1
ATOM 1538 O O . GLY A 1 198 ? 5.383 -6.609 2.697 1 96.06 198 GLY A O 1
ATOM 1539 N N . ALA A 1 199 ? 6.664 -7.391 1.041 1 96.88 199 ALA A N 1
ATOM 1540 C CA . ALA A 1 199 ? 7.035 -6.066 0.549 1 96.88 199 ALA A CA 1
ATOM 1541 C C . ALA A 1 199 ? 5.895 -5.438 -0.248 1 96.88 199 ALA A C 1
ATOM 1543 O O . ALA A 1 199 ? 5.879 -4.227 -0.468 1 96.88 199 ALA A O 1
ATOM 1544 N N . ARG A 1 200 ? 4.965 -6.25 -0.72 1 95.69 200 ARG A N 1
ATOM 1545 C CA . ARG A 1 200 ? 3.783 -5.824 -1.465 1 95.69 200 ARG A CA 1
ATOM 1546 C C . ARG A 1 200 ? 4.176 -4.984 -2.678 1 95.69 200 ARG A C 1
ATOM 1548 O O . ARG A 1 200 ? 3.682 -3.869 -2.852 1 95.69 200 ARG A O 1
ATOM 1555 N N . VAL A 1 201 ? 4.984 -5.555 -3.533 1 96.88 201 VAL A N 1
ATOM 1556 C CA . VAL A 1 201 ? 5.375 -4.887 -4.773 1 96.88 201 VAL A CA 1
ATOM 1557 C C . VAL A 1 201 ? 4.961 -5.738 -5.969 1 96.88 201 VAL A C 1
ATOM 1559 O O . VAL A 1 201 ? 5.258 -6.938 -6.023 1 96.88 201 VAL A O 1
ATOM 1562 N N . GLY A 1 202 ? 4.258 -5.152 -6.875 1 97.19 202 GLY A N 1
ATOM 1563 C CA . GLY A 1 202 ? 3.863 -5.77 -8.133 1 97.19 202 GLY A CA 1
ATOM 1564 C C . GLY A 1 202 ? 3.941 -4.82 -9.312 1 97.19 202 GLY A C 1
ATOM 1565 O O . GLY A 1 202 ? 4.355 -3.668 -9.164 1 97.19 202 GLY A O 1
ATOM 1566 N N . PHE A 1 203 ? 3.602 -5.348 -10.492 1 98.06 203 PHE A N 1
ATOM 1567 C CA . PHE A 1 203 ? 3.723 -4.555 -11.711 1 98.06 203 PHE A CA 1
ATOM 1568 C C . PHE A 1 203 ? 2.613 -4.906 -12.695 1 98.06 203 PHE A C 1
ATOM 1570 O O . PHE A 1 203 ? 2.184 -6.059 -12.773 1 98.06 203 PHE A O 1
ATOM 1577 N N . VAL A 1 204 ? 2.232 -3.908 -13.383 1 98.5 204 VAL A N 1
ATOM 1578 C CA . VAL A 1 204 ? 1.379 -4.078 -14.555 1 98.5 204 VAL A CA 1
ATOM 1579 C C . VAL A 1 204 ? 2.105 -3.578 -15.805 1 98.5 204 VAL A C 1
ATOM 1581 O O . VAL A 1 204 ? 2.58 -2.441 -15.836 1 98.5 204 VAL A O 1
ATOM 1584 N N . LEU A 1 205 ? 2.322 -4.461 -16.719 1 98.69 205 LEU A N 1
ATOM 1585 C CA . LEU A 1 205 ? 2.893 -4.125 -18.016 1 98.69 205 LEU A CA 1
ATOM 1586 C C . LEU A 1 205 ? 1.801 -4.004 -19.078 1 98.69 205 LEU A C 1
ATOM 1588 O O . LEU A 1 205 ? 1.019 -4.934 -19.281 1 98.69 205 LEU A O 1
ATOM 1592 N N . ALA A 1 206 ? 1.689 -2.898 -19.734 1 98.69 206 ALA A N 1
ATOM 1593 C CA . ALA A 1 206 ? 0.662 -2.623 -20.734 1 98.69 206 ALA A CA 1
ATOM 1594 C C . ALA A 1 206 ? 0.998 -1.365 -21.531 1 98.69 206 ALA A C 1
ATOM 1596 O O . ALA A 1 206 ? 2.057 -0.763 -21.328 1 98.69 206 ALA A O 1
ATOM 1597 N N . GLU A 1 207 ? 0.099 -1.045 -22.453 1 98.19 207 GLU A N 1
ATOM 1598 C CA . GLU A 1 207 ? 0.249 0.197 -23.203 1 98.19 207 GLU A CA 1
ATOM 1599 C C . GLU A 1 207 ? 0.066 1.414 -22.297 1 98.19 207 GLU A C 1
ATOM 1601 O O . GLU A 1 207 ? -0.636 1.345 -21.281 1 98.19 207 GLU A O 1
ATOM 1606 N N . THR A 1 208 ? 0.607 2.566 -22.719 1 97.19 208 THR A N 1
ATOM 1607 C CA . THR A 1 208 ? 0.714 3.777 -21.906 1 97.19 208 THR A CA 1
ATOM 1608 C C . THR A 1 208 ? -0.668 4.301 -21.531 1 97.19 208 THR A C 1
ATOM 1610 O O . THR A 1 208 ? -0.912 4.648 -20.375 1 97.19 208 THR A O 1
ATOM 1613 N N . PRO A 1 209 ? -1.631 4.336 -22.438 1 97.5 209 PRO A N 1
ATOM 1614 C CA . PRO A 1 209 ? -2.939 4.879 -22.078 1 97.5 209 PRO A CA 1
ATOM 1615 C C . PRO A 1 209 ? -3.604 4.109 -20.938 1 97.5 209 PRO A C 1
ATOM 1617 O O . PRO A 1 209 ? -4.188 4.719 -20.031 1 97.5 209 PRO A O 1
ATOM 1620 N N . LEU A 1 210 ? -3.527 2.82 -20.984 1 97.88 210 LEU A N 1
ATOM 1621 C CA . LEU A 1 210 ? -4.117 2.014 -19.922 1 97.88 210 LEU A CA 1
ATOM 1622 C C . LEU A 1 210 ? -3.398 2.25 -18.609 1 97.88 210 LEU A C 1
ATOM 1624 O O . LEU A 1 210 ? -4.039 2.396 -17.562 1 97.88 210 LEU A O 1
ATOM 1628 N N . LEU A 1 211 ? -2.045 2.295 -18.656 1 97.62 211 LEU A N 1
ATOM 1629 C CA . LEU A 1 211 ? -1.252 2.508 -17.453 1 97.62 211 LEU A CA 1
ATOM 1630 C C . LEU A 1 211 ? -1.569 3.859 -16.812 1 97.62 211 LEU A C 1
ATOM 1632 O O . LEU A 1 211 ? -1.63 3.98 -15.594 1 97.62 211 LEU A O 1
ATOM 1636 N N . THR A 1 212 ? -1.757 4.84 -17.625 1 96.06 212 THR A N 1
ATOM 1637 C CA . THR A 1 212 ? -2.084 6.176 -17.141 1 96.06 212 THR A CA 1
ATOM 1638 C C . THR A 1 212 ? -3.428 6.176 -16.422 1 96.06 212 THR A C 1
ATOM 1640 O O . THR A 1 212 ? -3.545 6.719 -15.32 1 96.06 212 THR A O 1
ATOM 1643 N N . ARG A 1 213 ? -4.418 5.551 -17.016 1 95.5 213 ARG A N 1
ATOM 1644 C CA . ARG A 1 213 ? -5.734 5.465 -16.391 1 95.5 213 ARG A CA 1
ATOM 1645 C C . ARG A 1 213 ? -5.672 4.688 -15.086 1 95.5 213 ARG A C 1
ATOM 1647 O O . ARG A 1 213 ? -6.348 5.043 -14.117 1 95.5 213 ARG A O 1
ATOM 1654 N N . MET A 1 214 ? -4.895 3.66 -15.109 1 95.44 214 MET A N 1
ATOM 1655 C CA . MET A 1 214 ? -4.762 2.857 -13.898 1 95.44 214 MET A CA 1
ATOM 1656 C C . MET A 1 214 ? -4.074 3.65 -12.789 1 95.44 214 MET A C 1
ATOM 1658 O O . MET A 1 214 ? -4.477 3.58 -11.633 1 95.44 214 MET A O 1
ATOM 1662 N N . ALA A 1 215 ? -3.008 4.348 -13.125 1 92.06 215 ALA A N 1
ATOM 1663 C CA . ALA A 1 215 ? -2.307 5.188 -12.164 1 92.06 215 ALA A CA 1
ATOM 1664 C C . ALA A 1 215 ? -3.252 6.203 -11.531 1 92.06 215 ALA A C 1
ATOM 1666 O O . ALA A 1 215 ? -3.207 6.438 -10.32 1 92.06 215 ALA A O 1
ATOM 1667 N N . ASP A 1 216 ? -4.062 6.781 -12.312 1 87.62 216 ASP A N 1
ATOM 1668 C CA . ASP A 1 216 ? -5.039 7.754 -11.828 1 87.62 216 ASP A CA 1
ATOM 1669 C C . ASP A 1 216 ? -6.023 7.105 -10.859 1 87.62 216 ASP A C 1
ATOM 1671 O O . ASP A 1 216 ? -6.406 7.715 -9.859 1 87.62 216 ASP A O 1
ATOM 1675 N N . LEU A 1 217 ? -6.414 5.926 -11.188 1 87.38 217 LEU A N 1
ATOM 1676 C CA . LEU A 1 217 ? -7.371 5.191 -10.367 1 87.38 217 LEU A CA 1
ATOM 1677 C C . LEU A 1 217 ? -6.75 4.789 -9.031 1 87.38 217 LEU A C 1
ATOM 1679 O O . LEU A 1 217 ? -7.395 4.891 -7.988 1 87.38 217 LEU A O 1
ATOM 1683 N N . LEU A 1 218 ? -5.523 4.293 -9.055 1 88.38 218 LEU A N 1
ATOM 1684 C CA . LEU A 1 218 ? -4.871 3.748 -7.871 1 88.38 218 LEU A CA 1
ATOM 1685 C C . LEU A 1 218 ? -4.363 4.867 -6.973 1 88.38 218 LEU A C 1
ATOM 1687 O O . LEU A 1 218 ? -4.27 4.699 -5.754 1 88.38 218 LEU A O 1
ATOM 1691 N N . GLY A 1 219 ? -4.023 6.02 -7.582 1 82.12 219 GLY A N 1
ATOM 1692 C CA . GLY A 1 219 ? -3.506 7.125 -6.789 1 82.12 219 GLY A CA 1
ATOM 1693 C C . GLY A 1 219 ? -2.014 7.031 -6.539 1 82.12 219 GLY A C 1
ATOM 1694 O O . GLY A 1 219 ? -1.354 6.109 -7.027 1 82.12 219 GLY A O 1
ATOM 1695 N N . PRO A 1 220 ? -1.526 7.938 -5.684 1 81 220 PRO A N 1
ATOM 1696 C CA . PRO A 1 220 ? -0.078 8.031 -5.48 1 81 220 PRO A CA 1
ATOM 1697 C C . PRO A 1 220 ? 0.431 7.066 -4.414 1 81 220 PRO A C 1
ATOM 1699 O O . PRO A 1 220 ? -0.356 6.547 -3.619 1 81 220 PRO A O 1
ATOM 1702 N N . TRP A 1 221 ? 1.734 6.832 -4.461 1 84 221 TRP A N 1
ATOM 1703 C CA . TRP A 1 221 ? 2.475 6.141 -3.412 1 84 221 TRP A CA 1
ATOM 1704 C C . TRP A 1 221 ? 1.999 4.695 -3.273 1 84 221 TRP A C 1
ATOM 1706 O O . TRP A 1 221 ? 1.677 4.246 -2.172 1 84 221 TRP A O 1
ATOM 1716 N N . ALA A 1 222 ? 2.033 4.047 -4.352 1 85.19 222 ALA A N 1
ATOM 1717 C CA . ALA A 1 222 ? 1.6 2.652 -4.387 1 85.19 222 ALA A CA 1
ATOM 1718 C C . ALA A 1 222 ? 2.518 1.771 -3.545 1 85.19 222 ALA A C 1
ATOM 1720 O O . ALA A 1 222 ? 2.072 0.78 -2.961 1 85.19 222 ALA A O 1
ATOM 1721 N N . VAL A 1 223 ? 3.742 2.127 -3.514 1 92.94 223 VAL A N 1
ATOM 1722 C CA . VAL A 1 223 ? 4.703 1.305 -2.785 1 92.94 223 VAL A CA 1
ATOM 1723 C C . VAL A 1 223 ? 5.434 2.156 -1.748 1 92.94 223 VAL A C 1
ATOM 1725 O O . VAL A 1 223 ? 5.676 3.346 -1.971 1 92.94 223 VAL A O 1
ATOM 1728 N N . THR A 1 224 ? 5.816 1.536 -0.668 1 95.19 224 THR A N 1
ATOM 1729 C CA . THR A 1 224 ? 6.508 2.238 0.407 1 95.19 224 THR A CA 1
ATOM 1730 C C . THR A 1 224 ? 7.953 2.541 0.014 1 95.19 224 THR A C 1
ATOM 1732 O O . THR A 1 224 ? 8.492 1.922 -0.904 1 95.19 224 THR A O 1
ATOM 1735 N N . GLY A 1 225 ? 8.531 3.564 0.68 1 95.44 225 GLY A N 1
ATOM 1736 C CA . GLY A 1 225 ? 9.938 3.859 0.476 1 95.44 225 GLY A CA 1
ATOM 1737 C C . GLY A 1 225 ? 10.836 2.648 0.658 1 95.44 225 GLY A C 1
ATOM 1738 O O . GLY A 1 225 ? 11.602 2.299 -0.238 1 95.44 225 GLY A O 1
ATOM 1739 N N . PRO A 1 226 ? 10.695 1.935 1.811 1 96.81 226 PRO A N 1
ATOM 1740 C CA . PRO A 1 226 ? 11.523 0.751 2.055 1 96.81 226 PRO A CA 1
ATOM 1741 C C . PRO A 1 226 ? 11.312 -0.344 1.013 1 96.81 226 PRO A C 1
ATOM 1743 O O . PRO A 1 226 ? 12.273 -0.946 0.538 1 96.81 226 PRO A O 1
ATOM 1746 N N . SER A 1 227 ? 10.094 -0.608 0.655 1 96.62 227 SER A N 1
ATOM 1747 C CA . SER A 1 227 ? 9.82 -1.631 -0.35 1 96.62 227 SER A CA 1
ATOM 1748 C C . SER A 1 227 ? 10.445 -1.268 -1.692 1 96.62 227 SER A C 1
ATOM 1750 O O . SER A 1 227 ? 10.906 -2.145 -2.424 1 96.62 227 SER A O 1
ATOM 1752 N N . SER A 1 228 ? 10.398 0.002 -1.987 1 95.88 228 SER A N 1
ATOM 1753 C CA . SER A 1 228 ? 11.008 0.463 -3.232 1 95.88 228 SER A CA 1
ATOM 1754 C C . SER A 1 228 ? 12.5 0.17 -3.26 1 95.88 228 SER A C 1
ATOM 1756 O O . SER A 1 228 ? 13.031 -0.283 -4.277 1 95.88 228 SER A O 1
ATOM 1758 N N . ILE A 1 229 ? 13.195 0.386 -2.184 1 95.81 229 ILE A N 1
ATOM 1759 C CA . ILE A 1 229 ? 14.633 0.153 -2.086 1 95.81 229 ILE A CA 1
ATOM 1760 C C . ILE A 1 229 ? 14.93 -1.333 -2.271 1 95.81 229 ILE A C 1
ATOM 1762 O O . ILE A 1 229 ? 15.812 -1.706 -3.049 1 95.81 229 ILE A O 1
ATOM 1766 N N . VAL A 1 230 ? 14.18 -2.148 -1.617 1 97.69 230 VAL A N 1
ATOM 1767 C CA . VAL A 1 230 ? 14.391 -3.59 -1.673 1 97.69 230 VAL A CA 1
ATOM 1768 C C . VAL A 1 230 ? 14.078 -4.102 -3.078 1 97.69 230 VAL A C 1
ATOM 1770 O O . VAL A 1 230 ? 14.828 -4.922 -3.623 1 97.69 230 VAL A O 1
ATOM 1773 N N . ALA A 1 231 ? 13.008 -3.607 -3.666 1 97.44 231 ALA A N 1
ATOM 1774 C CA . ALA A 1 231 ? 12.617 -4.012 -5.012 1 97.44 231 ALA A CA 1
ATOM 1775 C C . ALA A 1 231 ? 13.688 -3.646 -6.031 1 97.44 231 ALA A C 1
ATOM 1777 O O . ALA A 1 231 ? 14.039 -4.461 -6.891 1 97.44 231 ALA A O 1
ATOM 1778 N N . GLN A 1 232 ? 14.219 -2.436 -5.914 1 97.06 232 GLN A N 1
ATOM 1779 C CA . GLN A 1 232 ? 15.273 -1.996 -6.816 1 97.06 232 GLN A CA 1
ATOM 1780 C C . GLN A 1 232 ? 16.484 -2.912 -6.723 1 97.06 232 GLN A C 1
ATOM 1782 O O . GLN A 1 232 ? 17.031 -3.34 -7.746 1 97.06 232 GLN A O 1
ATOM 1787 N N . ALA A 1 233 ? 16.875 -3.217 -5.523 1 97.94 233 ALA A N 1
ATOM 1788 C CA . ALA A 1 233 ? 18.047 -4.07 -5.305 1 97.94 233 ALA A CA 1
ATOM 1789 C C . ALA A 1 233 ? 17.828 -5.461 -5.891 1 97.94 233 ALA A C 1
ATOM 1791 O O . ALA A 1 233 ? 18.688 -5.996 -6.586 1 97.94 233 ALA A O 1
ATOM 1792 N N . ALA A 1 234 ? 16.688 -6.023 -5.652 1 98.56 234 ALA A N 1
ATOM 1793 C CA . ALA A 1 234 ? 16.375 -7.371 -6.117 1 98.56 234 ALA A CA 1
ATOM 1794 C C . ALA A 1 234 ? 16.328 -7.43 -7.641 1 98.56 234 ALA A C 1
ATOM 1796 O O . ALA A 1 234 ? 16.906 -8.336 -8.25 1 98.56 234 ALA A O 1
ATOM 1797 N N . LEU A 1 235 ? 15.711 -6.438 -8.266 1 98.38 235 LEU A N 1
ATOM 1798 C CA . LEU A 1 235 ? 15.492 -6.426 -9.703 1 98.38 235 LEU A CA 1
ATOM 1799 C C . LEU A 1 235 ? 16.797 -6.117 -10.445 1 98.38 235 LEU A C 1
ATOM 1801 O O . LEU A 1 235 ? 16.938 -6.457 -11.625 1 98.38 235 LEU A O 1
ATOM 1805 N N . ALA A 1 236 ? 17.734 -5.508 -9.797 1 97.81 236 ALA A N 1
ATOM 1806 C CA . ALA A 1 236 ? 19 -5.156 -10.43 1 97.81 236 ALA A CA 1
ATOM 1807 C C . ALA A 1 236 ? 20.047 -6.254 -10.227 1 97.81 236 ALA A C 1
ATOM 1809 O O . ALA A 1 236 ? 21.109 -6.238 -10.852 1 97.81 236 ALA A O 1
ATOM 1810 N N . ASP A 1 237 ? 19.828 -7.242 -9.375 1 98.31 237 ASP A N 1
ATOM 1811 C CA . ASP A 1 237 ? 20.797 -8.258 -8.992 1 98.31 237 ASP A CA 1
ATOM 1812 C C . ASP A 1 237 ? 20.75 -9.453 -9.938 1 98.31 237 ASP A C 1
ATOM 1814 O O . ASP A 1 237 ? 20.25 -10.523 -9.57 1 98.31 237 ASP A O 1
ATOM 1818 N N . HIS A 1 238 ? 21.359 -9.352 -11.07 1 97.56 238 HIS A N 1
ATOM 1819 C CA . HIS A 1 238 ? 21.312 -10.367 -12.117 1 97.56 238 HIS A CA 1
ATOM 1820 C C . HIS A 1 238 ? 21.969 -11.656 -11.656 1 97.56 238 HIS A C 1
ATOM 1822 O O . HIS A 1 238 ? 21.531 -12.75 -12 1 97.56 238 HIS A O 1
ATOM 1828 N N . ALA A 1 239 ? 23 -11.523 -10.898 1 98.38 239 AL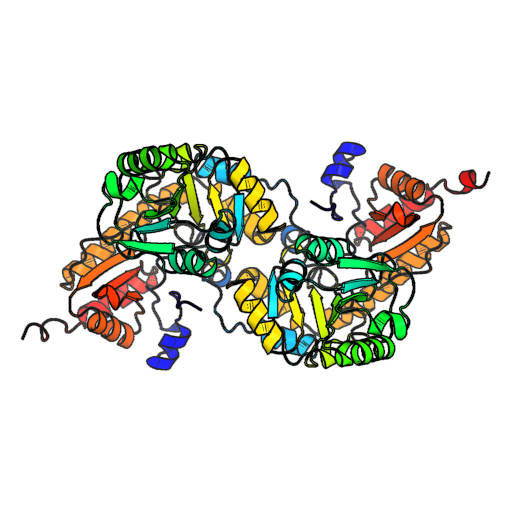A A N 1
ATOM 1829 C CA . ALA A 1 239 ? 23.703 -12.711 -10.414 1 98.38 239 ALA A CA 1
ATOM 1830 C C . ALA A 1 239 ? 22.797 -13.547 -9.516 1 98.38 239 ALA A C 1
ATOM 1832 O O . ALA A 1 239 ? 22.719 -14.766 -9.672 1 98.38 239 ALA A O 1
ATOM 1833 N N . TRP A 1 240 ? 22.141 -12.875 -8.57 1 98.56 240 TRP A N 1
ATOM 1834 C CA . TRP A 1 240 ? 21.203 -13.57 -7.684 1 98.56 240 TRP A CA 1
ATOM 1835 C C . TRP A 1 240 ? 20.078 -14.227 -8.477 1 98.56 240 TRP A C 1
ATOM 1837 O O . TRP A 1 240 ? 19.703 -15.367 -8.203 1 98.56 240 TRP A O 1
ATOM 1847 N N . GLN A 1 241 ? 19.562 -13.547 -9.461 1 98.5 241 GLN A N 1
ATOM 1848 C CA . GLN A 1 241 ? 18.453 -14.039 -10.273 1 98.5 241 GLN A CA 1
ATOM 1849 C C . GLN A 1 241 ? 18.844 -15.305 -11.031 1 98.5 241 GLN A C 1
ATOM 1851 O O . GLN A 1 241 ? 18.125 -16.297 -10.992 1 98.5 241 GLN A O 1
ATOM 1856 N N . GLN A 1 242 ? 19.969 -15.242 -11.688 1 98.12 242 GLN A N 1
ATOM 1857 C CA . GLN A 1 242 ? 20.422 -16.391 -12.461 1 98.12 242 GLN A CA 1
ATOM 1858 C C . GLN A 1 242 ? 20.656 -17.609 -11.562 1 98.12 242 GLN A C 1
ATOM 1860 O O . GLN A 1 242 ? 20.219 -18.719 -11.883 1 98.12 242 GLN A O 1
ATOM 1865 N N . HIS A 1 243 ? 21.281 -17.406 -10.484 1 98.44 243 HIS A N 1
ATOM 1866 C CA . HIS A 1 243 ? 21.547 -18.469 -9.531 1 98.44 243 HIS A CA 1
ATOM 1867 C C . HIS A 1 243 ? 20.25 -19.094 -9.023 1 98.44 243 HIS A C 1
ATOM 1869 O O . HIS A 1 243 ? 20.125 -20.328 -8.992 1 98.44 243 HIS A O 1
ATOM 1875 N N . HIS A 1 244 ? 19.312 -18.297 -8.664 1 98.19 244 HIS A N 1
ATOM 1876 C CA . HIS A 1 244 ? 18.094 -18.812 -8.039 1 98.19 244 HIS A CA 1
ATOM 1877 C C . HIS A 1 244 ? 17.156 -19.422 -9.078 1 98.19 244 HIS A C 1
ATOM 1879 O O . HIS A 1 244 ? 16.375 -20.328 -8.766 1 98.19 244 HIS A O 1
ATOM 1885 N N . ARG A 1 245 ? 17.172 -18.938 -10.336 1 98.31 245 ARG A N 1
ATOM 1886 C CA . ARG A 1 245 ? 16.422 -19.609 -11.391 1 98.31 245 ARG A CA 1
ATOM 1887 C C . ARG A 1 245 ? 16.859 -21.062 -11.508 1 98.31 245 ARG A C 1
ATOM 1889 O O . ARG A 1 245 ? 16.016 -21.969 -11.484 1 98.31 245 ARG A O 1
ATOM 1896 N N . ALA A 1 246 ? 18.125 -21.25 -11.602 1 98.12 246 ALA A N 1
ATOM 1897 C CA . ALA A 1 246 ? 18.656 -22.609 -11.719 1 98.12 246 ALA A CA 1
ATOM 1898 C C . ALA A 1 246 ? 18.375 -23.422 -10.461 1 98.12 246 ALA A C 1
ATOM 1900 O O . ALA A 1 246 ? 17.969 -24.578 -10.547 1 98.12 246 ALA A O 1
ATOM 1901 N N . LYS A 1 247 ? 18.562 -22.828 -9.305 1 98.19 247 LYS A N 1
ATOM 1902 C CA . LYS A 1 247 ? 18.375 -23.516 -8.023 1 98.19 247 LYS A CA 1
ATOM 1903 C C . LYS A 1 247 ? 16.938 -23.953 -7.832 1 98.19 247 LYS A C 1
ATOM 1905 O O . LYS A 1 247 ? 16.672 -25.094 -7.453 1 98.19 247 LYS A O 1
ATOM 1910 N N . LEU A 1 248 ? 15.992 -23.062 -8.039 1 98.44 248 LEU A N 1
ATOM 1911 C CA . LEU A 1 248 ? 14.578 -23.359 -7.832 1 98.44 248 LEU A CA 1
ATOM 1912 C C . LEU A 1 248 ? 14.109 -24.453 -8.781 1 98.44 248 LEU A C 1
ATOM 1914 O O . LEU A 1 248 ? 13.312 -25.312 -8.391 1 98.44 248 LEU A O 1
ATOM 1918 N N . LEU A 1 249 ? 14.562 -24.406 -10.016 1 97.69 249 LEU A N 1
ATOM 1919 C CA . LEU A 1 249 ? 14.203 -25.453 -10.969 1 97.69 249 LEU A CA 1
ATOM 1920 C C . LEU A 1 249 ? 14.727 -26.812 -10.508 1 97.69 249 LEU A C 1
ATOM 1922 O O . LEU A 1 249 ? 14.023 -27.812 -10.594 1 97.69 249 LEU A O 1
ATOM 1926 N N . ALA A 1 250 ? 15.938 -26.812 -10.039 1 98 250 ALA A N 1
ATOM 1927 C CA . ALA A 1 250 ? 16.531 -28.047 -9.523 1 98 250 ALA A CA 1
ATOM 1928 C C . ALA A 1 250 ? 15.766 -28.547 -8.305 1 98 250 ALA A C 1
ATOM 1930 O O . ALA A 1 250 ? 15.516 -29.75 -8.18 1 98 250 ALA A O 1
ATOM 1931 N N . GLU A 1 251 ? 15.438 -27.641 -7.387 1 98.19 251 GLU A N 1
ATOM 1932 C CA . GLU A 1 251 ? 14.703 -28 -6.18 1 98.19 251 GLU A CA 1
ATOM 1933 C C . GLU A 1 251 ? 13.297 -28.5 -6.512 1 98.19 251 GLU A C 1
ATOM 1935 O O . GLU A 1 251 ? 12.781 -29.406 -5.859 1 98.19 251 GLU A O 1
ATOM 1940 N N . SER A 1 252 ? 12.695 -27.859 -7.461 1 98.25 252 SER A N 1
ATOM 1941 C CA . SER A 1 252 ? 11.391 -28.328 -7.91 1 98.25 252 SER A CA 1
ATOM 1942 C C . SER A 1 252 ? 11.461 -29.75 -8.445 1 98.25 252 SER A C 1
ATOM 1944 O O . SER A 1 252 ? 10.578 -30.562 -8.18 1 98.25 252 SER A O 1
ATOM 1946 N N . ARG A 1 253 ? 12.484 -30.078 -9.219 1 97.81 253 ARG A N 1
ATOM 1947 C CA . ARG A 1 253 ? 12.695 -31.438 -9.711 1 97.81 253 ARG A CA 1
ATOM 1948 C C . ARG A 1 253 ? 12.906 -32.406 -8.555 1 97.81 253 ARG A C 1
ATOM 1950 O O . ARG A 1 253 ? 12.367 -33.531 -8.562 1 97.81 253 ARG A O 1
ATOM 1957 N N . GLN A 1 254 ? 13.695 -31.969 -7.621 1 97.94 254 GLN A N 1
ATOM 1958 C CA . GLN A 1 254 ? 13.914 -32.781 -6.43 1 97.94 254 GLN A CA 1
ATOM 1959 C C . GLN A 1 254 ? 12.602 -33.094 -5.715 1 97.94 254 GLN A C 1
ATOM 1961 O O . GLN A 1 254 ? 12.367 -34.219 -5.285 1 97.94 254 GLN A O 1
ATOM 1966 N N . LEU A 1 255 ? 11.773 -32.094 -5.531 1 98.44 255 LEU A N 1
ATOM 1967 C CA . LEU A 1 255 ? 10.477 -32.25 -4.895 1 98.44 255 LEU A CA 1
ATOM 1968 C C . LEU A 1 255 ? 9.617 -33.25 -5.668 1 98.44 255 LEU A C 1
ATOM 1970 O O . LEU A 1 255 ? 9.008 -34.156 -5.07 1 98.44 255 LEU A O 1
ATOM 1974 N N . ALA A 1 256 ? 9.562 -33.094 -6.98 1 98.12 256 ALA A N 1
ATOM 1975 C CA . ALA A 1 256 ? 8.797 -34.031 -7.82 1 98.12 256 ALA A CA 1
ATOM 1976 C C . ALA A 1 256 ? 9.273 -35.469 -7.637 1 98.12 256 ALA A C 1
ATOM 1978 O O . ALA A 1 256 ? 8.461 -36.375 -7.504 1 98.12 256 ALA A O 1
ATOM 1979 N N . ASP A 1 257 ? 10.555 -35.594 -7.641 1 97.5 257 ASP A N 1
ATOM 1980 C CA . ASP A 1 257 ? 11.141 -36.938 -7.469 1 97.5 257 ASP A CA 1
ATOM 1981 C C . ASP A 1 257 ? 10.766 -37.531 -6.109 1 97.5 257 ASP A C 1
ATOM 1983 O O . ASP A 1 257 ? 10.414 -38.688 -6.012 1 97.5 257 ASP A O 1
ATOM 1987 N N . MET A 1 258 ? 10.891 -36.719 -5.098 1 97 258 MET A N 1
ATOM 1988 C CA . MET A 1 258 ? 10.531 -37.156 -3.748 1 97 258 MET A CA 1
ATOM 1989 C C . MET A 1 258 ? 9.07 -37.594 -3.678 1 97 258 MET A C 1
ATOM 1991 O O . MET A 1 258 ? 8.734 -38.594 -3.045 1 97 258 MET A O 1
ATOM 1995 N N . LEU A 1 259 ? 8.203 -36.812 -4.242 1 97.38 259 LEU A N 1
ATOM 1996 C CA . LEU A 1 259 ? 6.777 -37.125 -4.254 1 97.38 259 LEU A CA 1
ATOM 1997 C C . LEU A 1 259 ? 6.5 -38.406 -5.023 1 97.38 259 LEU A C 1
ATOM 1999 O O . LEU A 1 259 ? 5.723 -39.25 -4.574 1 97.38 259 LEU A O 1
ATOM 2003 N N . ARG A 1 260 ? 7.148 -38.594 -6.156 1 95.94 260 ARG A N 1
ATOM 2004 C CA . ARG A 1 260 ? 6.973 -39.812 -6.953 1 95.94 260 ARG A CA 1
ATOM 2005 C C . ARG A 1 260 ? 7.453 -41.031 -6.195 1 95.94 260 ARG A C 1
ATOM 2007 O O . ARG A 1 260 ? 6.828 -42.094 -6.262 1 95.94 260 ARG A O 1
ATOM 2014 N N . GLN A 1 261 ? 8.508 -40.875 -5.527 1 94.81 261 GLN A N 1
ATOM 2015 C CA . GLN A 1 261 ? 9.039 -41.969 -4.734 1 94.81 261 GLN A CA 1
ATOM 2016 C C . GLN A 1 261 ? 8.07 -42.375 -3.627 1 94.81 261 GLN A C 1
ATOM 2018 O O . GLN A 1 261 ? 8.039 -43.531 -3.213 1 94.81 261 GLN A O 1
ATOM 2023 N N . ALA A 1 262 ? 7.297 -41.438 -3.184 1 94.38 262 ALA A N 1
ATOM 2024 C CA . ALA A 1 262 ? 6.289 -41.688 -2.158 1 94.38 262 ALA A CA 1
ATOM 2025 C C . ALA A 1 262 ? 5 -42.219 -2.775 1 94.38 262 ALA A C 1
ATOM 2027 O O . ALA A 1 262 ? 4 -42.406 -2.078 1 94.38 262 ALA A O 1
ATOM 2028 N N . GLY A 1 263 ? 4.945 -42.406 -4.086 1 93.06 263 GLY A N 1
ATOM 2029 C CA . GLY A 1 263 ? 3.793 -42.969 -4.77 1 93.06 263 GLY A CA 1
ATOM 2030 C C . GLY A 1 263 ? 2.799 -41.938 -5.234 1 93.06 263 GLY A C 1
ATOM 2031 O O . GLY A 1 263 ? 1.671 -42.25 -5.605 1 93.06 263 GLY A O 1
ATOM 2032 N N . LEU A 1 264 ? 3.146 -40.688 -5.184 1 95 264 LEU A N 1
ATOM 2033 C CA . LEU A 1 264 ? 2.248 -39.594 -5.582 1 95 264 LEU A CA 1
ATOM 2034 C C . LEU A 1 264 ? 2.49 -39.219 -7.031 1 95 264 LEU A C 1
ATOM 2036 O O . LEU A 1 264 ? 3.621 -39.281 -7.52 1 95 264 LEU A O 1
ATOM 2040 N N . PRO A 1 265 ? 1.437 -38.812 -7.73 1 91.31 265 PRO A N 1
ATOM 2041 C CA . PRO A 1 265 ? 1.533 -38.531 -9.156 1 91.31 265 PRO A CA 1
ATOM 2042 C C . PRO A 1 265 ? 2.029 -37.094 -9.43 1 91.31 265 PRO A C 1
ATOM 2044 O O . PRO A 1 265 ? 1.312 -36.281 -10.031 1 91.31 265 PRO A O 1
ATOM 2047 N N . ALA A 1 266 ? 3.244 -36.844 -9.047 1 88.69 266 ALA A N 1
ATOM 2048 C CA . ALA A 1 266 ? 3.836 -35.5 -9.266 1 88.69 266 ALA A CA 1
ATOM 2049 C C . ALA A 1 266 ? 4.398 -35.406 -10.68 1 88.69 266 ALA A C 1
ATOM 2051 O O . ALA A 1 266 ? 5.594 -35.594 -10.898 1 88.69 266 ALA A O 1
ATOM 2052 N N . ARG A 1 267 ? 3.541 -34.938 -11.656 1 87.88 267 ARG A N 1
ATOM 2053 C CA . ARG A 1 267 ? 3.938 -34.844 -13.055 1 87.88 267 ARG A CA 1
ATOM 2054 C C . ARG A 1 267 ? 3.785 -33.406 -13.578 1 87.88 267 ARG A C 1
ATOM 2056 O O . ARG A 1 267 ? 4.145 -33.125 -14.719 1 87.88 267 ARG A O 1
ATOM 2063 N N . LYS A 1 268 ? 3.186 -32.594 -12.781 1 93.94 268 LYS A N 1
ATOM 2064 C CA . LYS A 1 268 ? 2.93 -31.203 -13.156 1 93.94 268 LYS A CA 1
ATOM 2065 C C . LYS A 1 268 ? 3.434 -30.25 -12.086 1 93.94 268 LYS A C 1
ATOM 2067 O O . LYS A 1 268 ? 3.197 -30.453 -10.891 1 93.94 268 LYS A O 1
ATOM 2072 N N . GLY A 1 269 ? 4.234 -29.297 -12.578 1 96.75 269 GLY A N 1
ATOM 2073 C CA . GLY A 1 269 ? 4.75 -28.297 -11.664 1 96.75 269 GLY A CA 1
ATOM 2074 C C . GLY A 1 269 ? 5.461 -27.141 -12.367 1 96.75 269 GLY A C 1
ATOM 2075 O O . GLY A 1 269 ? 5.633 -27.172 -13.586 1 96.75 269 GLY A O 1
ATOM 2076 N N . CYS A 1 270 ? 5.734 -26.078 -11.648 1 97.62 270 CYS A N 1
ATOM 2077 C CA . CYS A 1 270 ? 6.633 -25.016 -12.062 1 97.62 270 CYS A CA 1
ATOM 2078 C C . CYS A 1 270 ? 7.816 -24.891 -11.109 1 97.62 270 CYS A C 1
ATOM 2080 O O . CYS A 1 270 ? 8.062 -25.797 -10.297 1 97.62 270 CYS A O 1
ATOM 2082 N N . ALA A 1 271 ? 8.562 -23.844 -11.234 1 98 271 ALA A N 1
ATOM 2083 C CA . ALA A 1 271 ? 9.797 -23.703 -10.461 1 98 271 ALA A CA 1
ATOM 2084 C C . ALA A 1 271 ? 9.5 -23.625 -8.969 1 98 271 ALA A C 1
ATOM 2086 O O . ALA A 1 271 ? 10.352 -23.938 -8.141 1 98 271 ALA A O 1
ATOM 2087 N N . LEU A 1 272 ? 8.242 -23.312 -8.57 1 98.38 272 LEU A N 1
ATOM 2088 C CA . LEU A 1 272 ? 8.016 -22.938 -7.176 1 98.38 272 LEU A CA 1
ATOM 2089 C C . LEU A 1 272 ? 7.07 -23.922 -6.5 1 98.38 272 LEU A C 1
ATOM 2091 O O . LEU A 1 272 ? 6.898 -23.891 -5.277 1 98.38 272 LEU A O 1
ATOM 2095 N N . PHE A 1 273 ? 6.461 -24.844 -7.258 1 98.38 273 PHE A N 1
ATOM 2096 C CA . PHE A 1 273 ? 5.555 -25.797 -6.621 1 98.38 273 PHE A CA 1
ATOM 2097 C C . PHE A 1 273 ? 5.27 -26.969 -7.547 1 98.38 273 PHE A C 1
ATOM 2099 O O . PHE A 1 273 ? 5.57 -26.922 -8.742 1 98.38 273 PHE A O 1
ATOM 2106 N N . GLN A 1 274 ? 4.77 -28.031 -6.949 1 98.38 274 GLN A N 1
ATOM 2107 C CA . GLN A 1 274 ? 4.219 -29.172 -7.656 1 98.38 274 GLN A CA 1
ATOM 2108 C C . GLN A 1 274 ? 2.705 -29.266 -7.473 1 98.38 274 GLN A C 1
ATOM 2110 O O . GLN A 1 274 ? 2.182 -28.906 -6.414 1 98.38 274 GLN A O 1
ATOM 2115 N N . TRP A 1 275 ? 2.078 -29.672 -8.516 1 97.69 275 TRP A N 1
ATOM 2116 C CA . TRP A 1 275 ? 0.633 -29.859 -8.516 1 97.69 275 TRP A CA 1
ATOM 2117 C C . TRP A 1 275 ? 0.283 -31.344 -8.586 1 97.69 275 TRP A C 1
ATOM 2119 O O . TRP A 1 275 ? 0.763 -32.062 -9.461 1 97.69 275 TRP A O 1
ATOM 2129 N N . LEU A 1 276 ? -0.529 -31.781 -7.621 1 96.88 276 LEU A N 1
ATOM 2130 C CA . LEU A 1 276 ? -0.997 -33.156 -7.57 1 96.88 276 LEU A CA 1
ATOM 2131 C C . LEU A 1 276 ? -2.512 -33.219 -7.727 1 96.88 276 LEU A C 1
ATOM 2133 O O . LEU A 1 276 ? -3.252 -32.688 -6.895 1 96.88 276 LEU A O 1
ATOM 2137 N N . LYS A 1 277 ? -2.922 -33.812 -8.781 1 94.31 277 LYS A N 1
ATOM 2138 C CA . LYS A 1 277 ? -4.332 -34.156 -8.93 1 94.31 277 LYS A CA 1
ATOM 2139 C C . LYS A 1 277 ? -4.566 -35.625 -8.555 1 94.31 277 LYS A C 1
ATOM 2141 O O . LYS A 1 277 ? -3.928 -36.531 -9.117 1 94.31 277 LYS A O 1
ATOM 2146 N N . LEU A 1 278 ? -5.371 -35.844 -7.621 1 91.31 278 LEU A N 1
ATOM 2147 C CA . LEU A 1 278 ? -5.621 -37.219 -7.203 1 91.31 278 LEU A CA 1
ATOM 2148 C C . LEU A 1 278 ? -6.961 -37.344 -6.484 1 91.31 278 LEU A C 1
ATOM 2150 O O . LEU A 1 278 ? -7.469 -36.344 -5.941 1 91.31 278 LEU A O 1
ATOM 2154 N N . GLU A 1 279 ? -7.621 -38.469 -6.539 1 89 279 GLU A N 1
ATOM 2155 C CA . GLU A 1 279 ? -8.945 -38.719 -5.984 1 89 279 GLU A CA 1
ATOM 2156 C C . GLU A 1 279 ? -8.977 -38.469 -4.48 1 89 279 GLU A C 1
ATOM 2158 O O . GLU A 1 279 ? -9.961 -37.938 -3.955 1 89 279 GLU A O 1
ATOM 2163 N N . HIS A 1 280 ? -7.973 -38.75 -3.809 1 90.56 280 HIS A N 1
ATOM 2164 C CA . HIS A 1 280 ? -7.918 -38.594 -2.357 1 90.56 280 HIS A CA 1
ATOM 2165 C C . HIS A 1 280 ? -7.066 -37.406 -1.955 1 90.56 280 HIS A C 1
ATOM 2167 O O . HIS A 1 280 ? -6.273 -37.5 -1.016 1 90.56 280 HIS A O 1
ATOM 2173 N N . ALA A 1 281 ? -7.199 -36.375 -2.639 1 94.81 281 ALA A N 1
ATOM 2174 C CA . ALA A 1 281 ? -6.406 -35.188 -2.381 1 94.81 281 ALA A CA 1
ATOM 2175 C C . ALA A 1 281 ? -6.613 -34.688 -0.953 1 94.81 281 ALA A C 1
ATOM 2177 O O . ALA A 1 281 ? -5.66 -34.25 -0.293 1 94.81 281 ALA A O 1
ATOM 2178 N N . GLU A 1 282 ? -7.828 -34.656 -0.533 1 95.44 282 GLU A N 1
ATOM 2179 C CA . GLU A 1 282 ? -8.133 -34.219 0.824 1 95.44 282 GLU A CA 1
ATOM 2180 C C . GLU A 1 282 ? -7.398 -35.062 1.859 1 95.44 282 GLU A C 1
ATOM 2182 O O . GLU A 1 282 ? -6.883 -34.531 2.848 1 95.44 282 GLU A O 1
ATOM 2187 N N . ARG A 1 283 ? -7.441 -36.312 1.672 1 95.25 283 ARG A N 1
ATOM 2188 C CA . ARG A 1 283 ? -6.773 -37.219 2.594 1 95.25 283 ARG A CA 1
ATOM 2189 C C . ARG A 1 283 ? -5.273 -36.938 2.648 1 95.25 283 ARG A C 1
ATOM 2191 O O . ARG A 1 283 ? -4.668 -36.969 3.723 1 95.25 283 ARG A O 1
ATOM 2198 N N . LEU A 1 284 ? -4.699 -36.781 1.486 1 96 284 LEU A N 1
ATOM 2199 C CA . LEU A 1 284 ? -3.285 -36.438 1.438 1 96 284 LEU A CA 1
ATOM 2200 C C . LEU A 1 284 ? -3.01 -35.188 2.248 1 96 284 LEU A C 1
ATOM 2202 O O . LEU A 1 284 ? -2.105 -35.156 3.084 1 96 284 LEU A O 1
ATOM 2206 N N . HIS A 1 285 ? -3.785 -34.125 2.029 1 96.75 285 HIS A N 1
ATOM 2207 C CA . HIS A 1 285 ? -3.629 -32.875 2.723 1 96.75 285 HIS A CA 1
ATOM 2208 C C . HIS A 1 285 ? -3.74 -33.031 4.234 1 96.75 285 HIS A C 1
ATOM 2210 O O . HIS A 1 285 ? -2.912 -32.531 4.984 1 96.75 285 HIS A O 1
ATOM 2216 N N . VAL A 1 286 ? -4.715 -33.75 4.652 1 96.12 286 VAL A N 1
ATOM 2217 C CA . VAL A 1 286 ? -4.996 -33.969 6.07 1 96.12 286 VAL A CA 1
ATOM 2218 C C . VAL A 1 286 ? -3.865 -34.75 6.715 1 96.12 286 VAL A C 1
ATOM 2220 O O . VAL A 1 286 ? -3.422 -34.438 7.82 1 96.12 286 VAL A O 1
ATOM 2223 N N . GLN A 1 287 ? -3.428 -35.781 6.062 1 96.19 287 GLN A N 1
ATOM 2224 C CA . GLN A 1 287 ? -2.359 -36.594 6.621 1 96.19 287 GLN A CA 1
ATOM 2225 C C . GLN A 1 287 ? -1.073 -35.812 6.785 1 96.19 287 GLN A C 1
ATOM 2227 O O . GLN A 1 287 ? -0.373 -35.938 7.789 1 96.19 287 GLN A O 1
ATOM 2232 N N . LEU A 1 288 ? -0.776 -35.062 5.781 1 97 288 LEU A N 1
ATOM 2233 C CA . LEU A 1 288 ? 0.396 -34.188 5.891 1 97 288 LEU A CA 1
ATOM 2234 C C . LEU A 1 288 ? 0.214 -33.156 7 1 97 288 LEU A C 1
ATOM 2236 O O . LEU A 1 288 ? 1.136 -32.906 7.781 1 97 288 LEU A O 1
ATOM 2240 N N . ALA A 1 289 ? -0.977 -32.594 7.086 1 96.88 289 ALA A N 1
ATOM 2241 C CA . ALA A 1 289 ? -1.274 -31.594 8.109 1 96.88 289 ALA A CA 1
ATOM 2242 C C . ALA A 1 289 ? -1.119 -32.156 9.508 1 96.88 289 ALA A C 1
ATOM 2244 O O . ALA A 1 289 ? -0.607 -31.5 10.414 1 96.88 289 ALA A O 1
ATOM 2245 N N . ARG A 1 290 ? -1.542 -33.344 9.664 1 96.06 290 ARG A N 1
ATOM 2246 C CA . ARG A 1 290 ? -1.447 -34 10.969 1 96.06 290 ARG A CA 1
ATOM 2247 C C . ARG A 1 290 ? 0.007 -34.156 11.398 1 96.06 290 ARG A C 1
ATOM 2249 O O . ARG A 1 290 ? 0.294 -34.281 12.594 1 96.06 290 ARG A O 1
ATOM 2256 N N . GLN A 1 291 ? 0.856 -34.094 10.438 1 95.62 291 GLN A N 1
ATOM 2257 C CA . GLN A 1 291 ? 2.281 -34.219 10.727 1 95.62 291 GLN A CA 1
ATOM 2258 C C . GLN A 1 291 ? 2.967 -32.875 10.727 1 95.62 291 GLN A C 1
ATOM 2260 O O . GLN A 1 291 ? 4.195 -32.781 10.727 1 95.62 291 GLN A O 1
ATOM 2265 N N . GLY A 1 292 ? 2.242 -31.812 10.594 1 96 292 GLY A N 1
ATOM 2266 C CA . GLY A 1 292 ? 2.787 -30.469 10.664 1 96 292 GLY A CA 1
ATOM 2267 C C . GLY A 1 292 ? 3.254 -29.938 9.32 1 96 292 GLY A C 1
ATOM 2268 O O . GLY A 1 292 ? 4.07 -29.016 9.258 1 96 292 GLY A O 1
ATOM 2269 N N . VAL A 1 293 ? 2.855 -30.562 8.242 1 97.25 293 VAL A N 1
ATOM 2270 C CA . VAL A 1 293 ? 3.168 -30.094 6.898 1 97.25 293 VAL A CA 1
ATOM 2271 C C . VAL A 1 293 ? 1.912 -29.516 6.25 1 97.25 293 VAL A C 1
ATOM 2273 O O . VAL A 1 293 ? 0.971 -30.25 5.945 1 97.25 293 VAL A O 1
ATOM 2276 N N . TRP A 1 294 ? 1.933 -28.203 6.043 1 96.25 294 TRP A N 1
ATOM 2277 C CA . TRP A 1 294 ? 0.754 -27.516 5.527 1 96.25 294 TRP A CA 1
ATOM 2278 C C . TRP A 1 294 ? 0.854 -27.328 4.016 1 96.25 294 TRP A C 1
ATOM 2280 O O . TRP A 1 294 ? 1.8 -26.703 3.525 1 96.25 294 TRP A O 1
ATOM 2290 N N . THR A 1 295 ? -0.02 -27.922 3.279 1 97.06 295 THR A N 1
ATOM 2291 C CA . THR A 1 295 ? -0.102 -27.797 1.829 1 97.06 295 THR A CA 1
ATOM 2292 C C . THR A 1 295 ? -1.357 -27.031 1.423 1 97.06 295 THR A C 1
ATOM 2294 O O . THR A 1 295 ? -2.174 -26.672 2.273 1 97.06 295 THR A O 1
ATOM 2297 N N . ARG A 1 296 ? -1.49 -26.719 0.215 1 96.44 296 ARG A N 1
ATOM 2298 C CA . ARG A 1 296 ? -2.693 -26.031 -0.261 1 96.44 296 ARG A CA 1
ATOM 2299 C C . ARG A 1 296 ? -3.641 -27.031 -0.941 1 96.44 296 ARG A C 1
ATOM 2301 O O . ARG A 1 296 ? -3.285 -27.641 -1.95 1 96.44 296 ARG A O 1
ATOM 2308 N N . HIS A 1 297 ? -4.781 -27.141 -0.314 1 95.75 297 HIS A N 1
ATOM 2309 C CA . HIS A 1 297 ? -5.797 -28.047 -0.817 1 95.75 297 HIS A CA 1
ATOM 2310 C C . HIS A 1 297 ? -6.824 -27.312 -1.672 1 95.75 297 HIS A C 1
ATOM 2312 O O . HIS A 1 297 ? -7.32 -26.25 -1.279 1 95.75 297 HIS A O 1
ATOM 2318 N N . PHE A 1 298 ? -7.078 -27.828 -2.883 1 94.62 298 PHE A N 1
ATOM 2319 C CA . PHE A 1 298 ? -8.102 -27.312 -3.789 1 94.62 298 PHE A CA 1
ATOM 2320 C C . PHE A 1 298 ? -9.203 -28.344 -3.994 1 94.62 298 PHE A C 1
ATOM 2322 O O . PHE A 1 298 ? -9.172 -29.109 -4.957 1 94.62 298 PHE A O 1
ATOM 2329 N N . PRO A 1 299 ? -10.219 -28.25 -3.193 1 92.88 299 PRO A N 1
ATOM 2330 C CA . PRO A 1 299 ? -11.25 -29.281 -3.207 1 92.88 299 PRO A CA 1
ATOM 2331 C C . PRO A 1 299 ? -11.953 -29.391 -4.559 1 92.88 299 PRO A C 1
ATOM 2333 O O . PRO A 1 299 ? -12.164 -30.5 -5.051 1 92.88 299 PRO A O 1
ATOM 2336 N N . ALA A 1 300 ? -12.242 -28.328 -5.141 1 89.12 300 ALA A N 1
ATOM 2337 C CA . ALA A 1 300 ? -13 -28.328 -6.391 1 89.12 300 ALA A CA 1
ATOM 2338 C C . ALA A 1 300 ? -12.203 -28.969 -7.516 1 89.12 300 ALA A C 1
ATOM 2340 O O . ALA A 1 300 ? -12.781 -29.484 -8.477 1 89.12 300 ALA A O 1
ATOM 2341 N N . LEU A 1 301 ? -10.914 -29.094 -7.367 1 91.5 301 LEU A N 1
ATOM 2342 C CA . LEU A 1 301 ? -10.039 -29.625 -8.406 1 91.5 301 LEU A CA 1
ATOM 2343 C C . LEU A 1 301 ? -9.508 -31 -8.016 1 91.5 301 LEU A C 1
ATOM 2345 O O . LEU A 1 301 ? -8.766 -31.625 -8.781 1 91.5 301 LEU A O 1
ATOM 2349 N N . ARG A 1 302 ? -9.867 -31.391 -6.832 1 93.25 302 ARG A N 1
ATOM 2350 C CA . ARG A 1 302 ? -9.32 -32.625 -6.285 1 93.25 302 ARG A CA 1
ATOM 2351 C C . ARG A 1 302 ? -7.793 -32.625 -6.348 1 93.25 302 ARG A C 1
ATOM 2353 O O . ARG A 1 302 ? -7.188 -33.562 -6.859 1 93.25 302 ARG A O 1
ATOM 2360 N N . GLY A 1 303 ? -7.277 -31.531 -5.895 1 95.44 303 GLY A N 1
ATOM 2361 C CA . GLY A 1 303 ? -5.836 -31.406 -6.031 1 95.44 303 GLY A CA 1
ATOM 2362 C C . GLY A 1 303 ? -5.176 -30.75 -4.828 1 95.44 303 GLY A C 1
ATOM 2363 O O . GLY A 1 303 ? -5.855 -30.156 -3.986 1 95.44 303 GLY A O 1
ATOM 2364 N N . VAL A 1 304 ? -3.84 -31 -4.727 1 97.06 304 VAL A N 1
ATOM 2365 C CA . VAL A 1 304 ? -2.982 -30.406 -3.705 1 97.06 304 VAL A CA 1
ATOM 2366 C C . VAL A 1 304 ? -1.766 -29.766 -4.363 1 97.06 304 VAL A C 1
ATOM 2368 O O . VAL A 1 304 ? -1.14 -30.359 -5.242 1 97.06 304 VAL A O 1
ATOM 2371 N N . ARG A 1 305 ? -1.573 -28.547 -4.012 1 97.81 305 ARG A N 1
ATOM 2372 C CA . ARG A 1 305 ? -0.349 -27.875 -4.43 1 97.81 305 ARG A CA 1
ATOM 2373 C C . ARG A 1 305 ? 0.685 -27.875 -3.309 1 97.81 305 ARG A C 1
ATOM 2375 O O . ARG A 1 305 ? 0.372 -27.516 -2.17 1 97.81 305 ARG A O 1
ATOM 2382 N N . ILE A 1 306 ? 1.862 -28.266 -3.637 1 98.19 306 ILE A N 1
ATOM 2383 C CA . ILE A 1 306 ? 2.939 -28.375 -2.658 1 98.19 306 ILE A CA 1
ATOM 2384 C C . ILE A 1 306 ? 4.121 -27.516 -3.09 1 98.19 306 ILE A C 1
ATOM 2386 O O . ILE A 1 306 ? 4.742 -27.766 -4.125 1 98.19 306 ILE A O 1
ATOM 2390 N N . GLY A 1 307 ? 4.449 -26.547 -2.289 1 98.06 307 GLY A N 1
ATOM 2391 C CA . GLY A 1 307 ? 5.57 -25.656 -2.566 1 98.06 307 GLY A CA 1
ATOM 2392 C C . GLY A 1 307 ? 6.906 -26.234 -2.133 1 98.06 307 GLY A C 1
ATOM 2393 O O . GLY A 1 307 ? 6.969 -27.375 -1.645 1 98.06 307 GLY A O 1
ATOM 2394 N N . LEU A 1 308 ? 7.949 -25.5 -2.332 1 98.25 308 LEU A N 1
ATOM 2395 C CA . LEU A 1 308 ? 9.305 -25.938 -2.006 1 98.25 308 LEU A CA 1
ATOM 2396 C C . LEU A 1 308 ? 9.586 -25.766 -0.516 1 98.25 308 LEU A C 1
ATOM 2398 O O . LEU A 1 308 ? 9.203 -24.75 0.08 1 98.25 308 LEU A O 1
ATOM 2402 N N . PRO A 1 309 ? 10.203 -26.734 0.106 1 97.56 309 PRO A N 1
ATOM 2403 C CA . PRO A 1 309 ? 10.586 -26.609 1.514 1 97.56 309 PRO A CA 1
ATOM 2404 C C . PRO A 1 309 ? 11.797 -25.688 1.71 1 97.56 309 PRO A C 1
ATOM 2406 O O . PRO A 1 309 ? 12.656 -25.594 0.827 1 97.56 309 PRO A O 1
ATOM 2409 N N . SER A 1 310 ? 11.82 -25.094 2.848 1 94.5 310 SER A N 1
ATOM 2410 C CA . SER A 1 310 ? 13.07 -24.469 3.281 1 94.5 310 SER A CA 1
ATOM 2411 C C . SER A 1 310 ? 14.148 -25.516 3.51 1 94.5 310 SER A C 1
ATOM 2413 O O . SER A 1 310 ? 13.875 -26.719 3.488 1 94.5 310 SER A O 1
ATOM 2415 N N . ALA A 1 311 ? 15.398 -25.062 3.76 1 91.5 311 ALA A N 1
ATOM 2416 C CA . ALA A 1 311 ? 16.531 -25.953 3.906 1 91.5 311 ALA A CA 1
ATOM 2417 C C . ALA A 1 311 ? 16.266 -27.016 4.98 1 91.5 311 ALA A C 1
ATOM 2419 O O . ALA A 1 311 ? 16.547 -28.188 4.785 1 91.5 311 ALA A O 1
ATOM 2420 N N . ASP A 1 312 ? 15.695 -26.547 6.043 1 90.88 312 ASP A N 1
ATOM 2421 C CA . ASP A 1 312 ? 15.453 -27.453 7.16 1 90.88 312 ASP A CA 1
ATOM 2422 C C . ASP A 1 312 ? 14.133 -28.203 6.992 1 90.88 312 ASP A C 1
ATOM 2424 O O . ASP A 1 312 ? 13.789 -29.062 7.797 1 90.88 312 ASP A O 1
ATOM 2428 N N . GLY A 1 313 ? 13.438 -27.922 5.918 1 96.25 313 GLY A N 1
ATOM 2429 C CA . GLY A 1 313 ? 12.102 -28.469 5.742 1 96.25 313 GLY A CA 1
ATOM 2430 C C . GLY A 1 313 ? 12.078 -29.734 4.898 1 96.25 313 GLY A C 1
ATOM 2431 O O . GLY A 1 313 ? 11.094 -30.469 4.91 1 96.25 313 GLY A O 1
ATOM 2432 N N . TRP A 1 314 ? 13.172 -30.078 4.133 1 97.44 314 TRP A N 1
ATOM 2433 C CA . TRP A 1 314 ? 13.234 -31.219 3.244 1 97.44 314 TRP A CA 1
ATOM 2434 C C . TRP A 1 314 ? 13.133 -32.531 4.031 1 97.44 314 TRP A C 1
ATOM 2436 O O . TRP A 1 314 ? 12.398 -33.438 3.645 1 97.44 314 TRP A O 1
ATOM 2446 N N . GLN A 1 315 ? 13.812 -32.531 5.133 1 96.69 315 GLN A N 1
ATOM 2447 C CA . GLN A 1 315 ? 13.789 -33.719 5.965 1 96.69 315 GLN A CA 1
ATOM 2448 C C . GLN A 1 315 ? 12.406 -33.938 6.578 1 96.69 315 GLN A C 1
ATOM 2450 O O . GLN A 1 315 ? 11.922 -35.062 6.652 1 96.69 315 GLN A O 1
ATOM 2455 N N . LYS A 1 316 ? 11.859 -32.875 7.059 1 96.56 316 LYS A N 1
ATOM 2456 C CA . LYS A 1 316 ? 10.523 -32.969 7.629 1 96.56 316 LYS A CA 1
ATOM 2457 C C . LYS A 1 316 ? 9.523 -33.5 6.609 1 96.56 316 LYS A C 1
ATOM 2459 O O . LYS A 1 316 ? 8.68 -34.344 6.934 1 96.56 316 LYS A O 1
ATOM 2464 N N . LEU A 1 317 ? 9.617 -33 5.438 1 97.81 317 LEU A N 1
ATOM 2465 C CA . LEU A 1 317 ? 8.727 -33.469 4.383 1 97.81 317 LEU A CA 1
ATOM 2466 C C . LEU A 1 317 ? 8.984 -34.969 4.078 1 97.81 317 LEU A C 1
ATOM 2468 O O . LEU A 1 317 ? 8.047 -35.719 3.895 1 97.81 317 LEU A O 1
ATOM 2472 N N . ALA A 1 318 ? 10.219 -35.344 4.004 1 97.06 318 ALA A N 1
ATOM 2473 C CA . ALA A 1 318 ? 10.57 -36.75 3.729 1 97.06 318 ALA A CA 1
ATOM 2474 C C . ALA A 1 318 ? 9.961 -37.688 4.766 1 97.06 318 ALA A C 1
ATOM 2476 O O . ALA A 1 318 ? 9.43 -38.75 4.414 1 97.06 318 ALA A O 1
ATOM 2477 N N . VAL A 1 319 ? 10.062 -37.281 5.992 1 96.38 319 VAL A N 1
ATOM 2478 C CA . VAL A 1 319 ? 9.516 -38.094 7.082 1 96.38 319 VAL A CA 1
ATOM 2479 C C . VAL A 1 319 ? 8 -38.188 6.945 1 96.38 319 VAL A C 1
ATOM 2481 O O . VAL A 1 319 ? 7.426 -39.281 7.078 1 96.38 319 VAL A O 1
ATOM 2484 N N . ALA A 1 320 ? 7.375 -37.062 6.691 1 96.5 320 ALA A N 1
ATOM 2485 C CA . ALA A 1 320 ? 5.922 -37.031 6.555 1 96.5 320 ALA A CA 1
ATOM 2486 C C . ALA A 1 320 ? 5.461 -37.906 5.402 1 96.5 320 ALA A C 1
ATOM 2488 O O . ALA A 1 320 ? 4.434 -38.594 5.508 1 96.5 320 ALA A O 1
ATOM 2489 N N . LEU A 1 321 ? 6.199 -37.938 4.293 1 96.19 321 LEU A N 1
ATOM 2490 C CA . LEU A 1 321 ? 5.832 -38.688 3.111 1 96.19 321 LEU A CA 1
ATOM 2491 C C . LEU A 1 321 ? 5.977 -40.188 3.369 1 96.19 321 LEU A C 1
ATOM 2493 O O . LEU A 1 321 ? 5.203 -41 2.842 1 96.19 321 LEU A O 1
ATOM 2497 N N . LYS A 1 322 ? 6.91 -40.531 4.145 1 94.38 322 LYS A N 1
ATOM 2498 C CA . LYS A 1 322 ? 7.129 -41.938 4.473 1 94.38 322 LYS A CA 1
ATOM 2499 C C . LYS A 1 322 ? 5.98 -42.5 5.305 1 94.38 322 LYS A C 1
ATOM 2501 O O . LYS A 1 322 ? 5.703 -43.719 5.266 1 94.38 322 LYS A O 1
ATOM 2506 N N . GLU A 1 323 ? 5.355 -41.656 6.004 1 91.81 323 GLU A N 1
ATOM 2507 C CA . GLU A 1 323 ? 4.309 -42.062 6.934 1 91.81 323 GLU A CA 1
ATOM 2508 C C . GLU A 1 323 ? 2.936 -42.031 6.27 1 91.81 323 GLU A C 1
ATOM 2510 O O . GLU A 1 323 ? 1.931 -42.375 6.895 1 91.81 323 GLU A O 1
ATOM 2515 N N . LEU A 1 324 ? 2.949 -41.688 5.023 1 90.75 324 LEU A N 1
ATOM 2516 C CA . LEU A 1 324 ? 1.667 -41.594 4.332 1 90.75 324 LEU A CA 1
ATOM 2517 C C . LEU A 1 324 ? 1.035 -42.969 4.184 1 90.75 324 LEU A C 1
ATOM 2519 O O . LEU A 1 324 ? 1.733 -43.969 3.928 1 90.75 324 LEU A O 1
ATOM 2523 N N . GLN A 1 325 ? -0.134 -43.188 4.484 1 82 325 GLN A N 1
ATOM 2524 C CA . GLN A 1 325 ? -0.94 -44.375 4.258 1 82 325 GLN A CA 1
ATOM 2525 C C . GLN A 1 325 ? -2.02 -44.125 3.211 1 82 325 GLN A C 1
ATOM 2527 O O . GLN A 1 325 ? -3.203 -44.031 3.541 1 82 325 GLN A O 1
ATOM 2532 N N . LEU A 1 326 ? -1.574 -43.969 1.966 1 68.75 326 LEU A N 1
ATOM 2533 C CA . LEU A 1 326 ? -2.543 -43.656 0.92 1 68.75 326 LEU A CA 1
ATOM 2534 C C . LEU A 1 326 ? -3.045 -44.938 0.25 1 68.75 326 LEU A C 1
ATOM 2536 O O . LEU A 1 326 ? -4.051 -44.906 -0.461 1 68.75 326 LEU A O 1
ATOM 2540 N N . GLN A 1 327 ? -2.318 -46.219 0.151 1 58.22 327 GLN A N 1
ATOM 2541 C CA . GLN A 1 327 ? -2.725 -47.469 -0.471 1 58.22 327 GLN A CA 1
ATOM 2542 C C . GLN A 1 327 ? -4.059 -47.969 0.087 1 58.22 327 GLN A C 1
ATOM 2544 O O . GLN A 1 327 ? -4.828 -48.625 -0.614 1 58.22 327 GLN A O 1
ATOM 2549 N N . ASP A 1 328 ? -4.238 -47.969 1.32 1 47.88 328 ASP A N 1
ATOM 2550 C CA . ASP A 1 328 ? -5.469 -48.625 1.755 1 47.88 328 ASP A CA 1
ATOM 2551 C C . ASP A 1 328 ? -6.695 -47.938 1.145 1 47.88 328 ASP A C 1
ATOM 2553 O O . ASP A 1 328 ? -7.828 -48.281 1.504 1 47.88 328 ASP A O 1
ATOM 2557 N N . LEU A 1 329 ? -6.672 -47.062 0.298 1 45.16 329 LEU A N 1
ATOM 2558 C CA . LEU A 1 329 ? -7.797 -46.344 -0.313 1 45.16 329 LEU A CA 1
ATOM 2559 C C . LEU A 1 329 ? -8.18 -47 -1.641 1 45.16 329 LEU A C 1
ATOM 2561 O O . LEU A 1 329 ? -9.109 -46.531 -2.311 1 45.16 329 LEU A O 1
ATOM 2565 N N . SER A 1 330 ? -7.336 -47.75 -2.32 1 36.34 330 SER A N 1
ATOM 2566 C CA . SER A 1 330 ? -7.742 -48.5 -3.504 1 36.34 330 SER A CA 1
ATOM 2567 C C . SER A 1 330 ? -8.789 -49.562 -3.156 1 36.34 330 SER A C 1
ATOM 2569 O O . SER A 1 330 ? -9.367 -50.188 -4.047 1 36.34 330 SER A O 1
ATOM 2571 N N . ASP A 1 331 ? -9.086 -49.875 -1.971 1 31.2 331 ASP A N 1
ATOM 2572 C CA . ASP A 1 331 ? -10.172 -50.875 -1.972 1 31.2 331 ASP A CA 1
ATOM 2573 C C . ASP A 1 331 ? -11.508 -50.188 -2.275 1 31.2 331 ASP A C 1
ATOM 2575 O O . ASP A 1 331 ? -11.797 -49.094 -1.769 1 31.2 331 ASP A O 1
ATOM 2579 N N . MET B 1 1 ? -2.188 15.242 -11 1 45.16 1 MET B N 1
ATOM 2580 C CA . MET B 1 1 ? -1.828 14.961 -9.609 1 45.16 1 MET B CA 1
ATOM 2581 C C . MET B 1 1 ? -1.495 16.25 -8.859 1 45.16 1 MET B C 1
ATOM 2583 O O . MET B 1 1 ? -0.873 17.156 -9.422 1 45.16 1 MET B O 1
ATOM 2587 N N . LEU B 1 2 ? -2.191 16.375 -7.652 1 49.56 2 LEU B N 1
ATOM 2588 C CA . LEU B 1 2 ? -1.982 17.562 -6.82 1 49.56 2 LEU B CA 1
ATOM 2589 C C . LEU B 1 2 ? -0.534 17.641 -6.352 1 49.56 2 LEU B C 1
ATOM 2591 O O . LEU B 1 2 ? 0.129 16.625 -6.18 1 49.56 2 LEU B O 1
ATOM 2595 N N . GLU B 1 3 ? 0.02 18.797 -6.371 1 55.88 3 GLU B N 1
ATOM 2596 C CA . GLU B 1 3 ? 1.377 19.016 -5.879 1 55.88 3 GLU B CA 1
ATOM 2597 C C . GLU B 1 3 ? 1.458 18.797 -4.367 1 55.88 3 GLU B C 1
ATOM 2599 O O . GLU B 1 3 ? 0.553 19.203 -3.631 1 55.88 3 GLU B O 1
ATOM 2604 N N . HIS B 1 4 ? 2.418 17.969 -4.023 1 62.72 4 HIS B N 1
ATOM 2605 C CA . HIS B 1 4 ? 2.646 17.734 -2.6 1 62.72 4 HIS B CA 1
ATOM 2606 C C . HIS B 1 4 ? 3.988 18.312 -2.158 1 62.72 4 HIS B C 1
ATOM 2608 O O . HIS B 1 4 ? 4.824 18.656 -2.994 1 62.72 4 HIS B O 1
ATOM 2614 N N . GLY B 1 5 ? 4.059 18.688 -0.863 1 62.88 5 GLY B N 1
ATOM 2615 C CA . GLY B 1 5 ? 5.355 19.062 -0.329 1 62.88 5 GLY B CA 1
ATOM 2616 C C . GLY B 1 5 ? 6.438 18.031 -0.586 1 62.88 5 GLY B C 1
ATOM 2617 O O . GLY B 1 5 ? 6.133 16.859 -0.863 1 62.88 5 GLY B O 1
ATOM 2618 N N . GLY B 1 6 ? 7.691 18.469 -0.581 1 65.38 6 GLY B N 1
ATOM 2619 C CA . GLY B 1 6 ? 8.812 17.562 -0.738 1 65.38 6 GLY B CA 1
ATOM 2620 C C . GLY B 1 6 ? 9.32 17.469 -2.166 1 65.38 6 GLY B C 1
ATOM 2621 O O . GLY B 1 6 ? 10.234 16.703 -2.463 1 65.38 6 GLY B O 1
ATOM 2622 N N . ASN B 1 7 ? 8.797 18.281 -2.893 1 71.69 7 ASN B N 1
ATOM 2623 C CA . ASN B 1 7 ? 9.219 18.234 -4.289 1 71.69 7 ASN B CA 1
ATOM 2624 C C . ASN B 1 7 ? 10.539 18.953 -4.5 1 71.69 7 ASN B C 1
ATOM 2626 O O . ASN B 1 7 ? 10.617 19.906 -5.293 1 71.69 7 ASN B O 1
ATOM 2630 N N . LEU B 1 8 ? 11.539 18.484 -3.83 1 80.62 8 LEU B N 1
ATOM 2631 C CA . LEU B 1 8 ? 12.859 19.094 -3.869 1 80.62 8 LEU B CA 1
ATOM 2632 C C . LEU B 1 8 ? 13.477 18.969 -5.254 1 80.62 8 LEU B C 1
ATOM 2634 O O . LEU B 1 8 ? 14.344 19.766 -5.633 1 80.62 8 LEU B O 1
ATOM 2638 N N . HIS B 1 9 ? 13.008 17.906 -5.93 1 78 9 HIS B N 1
ATOM 2639 C CA . HIS B 1 9 ? 13.531 17.75 -7.281 1 78 9 HIS B CA 1
ATOM 2640 C C . HIS B 1 9 ? 13.219 18.969 -8.141 1 78 9 HIS B C 1
ATOM 2642 O O . HIS B 1 9 ? 14.102 19.484 -8.828 1 78 9 HIS B O 1
ATOM 2648 N N . VAL B 1 10 ? 12.07 19.438 -8.008 1 79.25 10 VAL B N 1
ATOM 2649 C CA . VAL B 1 10 ? 11.648 20.609 -8.758 1 79.25 10 VAL B CA 1
ATOM 2650 C C . VAL B 1 10 ? 12.438 21.828 -8.297 1 79.25 10 VAL B C 1
ATOM 2652 O O . VAL B 1 10 ? 12.898 22.641 -9.117 1 79.25 10 VAL B O 1
ATOM 2655 N N . ALA B 1 11 ? 12.617 21.969 -7 1 87 11 ALA B N 1
ATOM 2656 C CA . ALA B 1 11 ? 13.367 23.078 -6.422 1 87 11 ALA B CA 1
ATOM 2657 C C . ALA B 1 11 ? 14.812 23.078 -6.914 1 87 11 ALA B C 1
ATOM 2659 O O . ALA B 1 11 ? 15.352 24.141 -7.266 1 87 11 ALA B O 1
ATOM 2660 N N . SER B 1 12 ? 15.383 21.875 -6.906 1 89.62 12 SER B N 1
ATOM 2661 C CA . SER B 1 12 ? 16.781 21.75 -7.332 1 89.62 12 SER B CA 1
ATOM 2662 C C . SER B 1 12 ? 16.953 22.188 -8.781 1 89.62 12 SER B C 1
ATOM 2664 O O . SER B 1 12 ? 17.922 22.875 -9.109 1 89.62 12 SER B O 1
ATOM 2666 N N . GLN B 1 13 ? 16.094 21.844 -9.57 1 88.19 13 GLN B N 1
ATOM 2667 C CA . GLN B 1 13 ? 16.156 22.219 -10.984 1 88.19 13 GLN B CA 1
ATOM 2668 C C . GLN B 1 13 ? 15.906 23.719 -11.156 1 88.19 13 GLN B C 1
ATOM 2670 O O . GLN B 1 13 ? 16.625 24.391 -11.906 1 88.19 13 GLN B O 1
ATOM 2675 N N . GLN B 1 14 ? 15.008 24.25 -10.516 1 91.19 14 GLN B N 1
ATOM 2676 C CA . GLN B 1 14 ? 14.57 25.641 -10.664 1 91.19 14 GLN B CA 1
ATOM 2677 C C . GLN B 1 14 ? 15.648 26.594 -10.164 1 91.19 14 GLN B C 1
ATOM 2679 O O . GLN B 1 14 ? 15.852 27.656 -10.758 1 91.19 14 GLN B O 1
ATOM 2684 N N . TYR B 1 15 ? 16.359 26.266 -9.125 1 94.69 15 TYR B N 1
ATOM 2685 C CA . TYR B 1 15 ? 17.234 27.234 -8.484 1 94.69 15 TYR B CA 1
ATOM 2686 C C . TYR B 1 15 ? 18.703 26.844 -8.68 1 94.69 15 TYR B C 1
ATOM 2688 O O . TYR B 1 15 ? 19.609 27.562 -8.242 1 94.69 15 TYR B O 1
ATOM 2696 N N . GLY B 1 16 ? 18.922 25.672 -9.227 1 94.25 16 GLY B N 1
ATOM 2697 C CA . GLY B 1 16 ? 20.281 25.25 -9.539 1 94.25 16 GLY B CA 1
ATOM 2698 C C . GLY B 1 16 ? 21.078 24.859 -8.32 1 94.25 16 GLY B C 1
ATOM 2699 O O . GLY B 1 16 ? 22.297 25.047 -8.273 1 94.25 16 GLY B O 1
ATOM 2700 N N . ILE B 1 17 ? 20.453 24.562 -7.297 1 94.75 17 ILE B N 1
ATOM 2701 C CA . ILE B 1 17 ? 21.078 24.078 -6.07 1 94.75 17 ILE B CA 1
ATOM 2702 C C . ILE B 1 17 ? 20.938 22.562 -5.992 1 94.75 17 ILE B C 1
ATOM 2704 O O . ILE B 1 17 ? 19.844 22.016 -6.156 1 94.75 17 ILE B O 1
ATOM 2708 N N . ALA B 1 18 ? 22.062 21.875 -5.773 1 92.62 18 ALA B N 1
ATOM 2709 C CA . ALA B 1 18 ? 22.031 20.422 -5.703 1 92.62 18 ALA B CA 1
ATOM 2710 C C . ALA B 1 18 ? 21.156 19.938 -4.543 1 92.62 18 ALA B C 1
ATOM 2712 O O . ALA B 1 18 ? 21.078 20.609 -3.504 1 92.62 18 ALA B O 1
ATOM 2713 N N . ARG B 1 19 ? 20.5 18.828 -4.68 1 88 19 ARG B N 1
ATOM 2714 C CA . ARG B 1 19 ? 19.5 18.281 -3.76 1 88 19 ARG B CA 1
ATOM 2715 C C . ARG B 1 19 ? 20.062 18.188 -2.344 1 88 19 ARG B C 1
ATOM 2717 O O . ARG B 1 19 ? 19.359 18.469 -1.373 1 88 19 ARG B O 1
ATOM 2724 N N . GLU B 1 20 ? 21.312 17.828 -2.215 1 88.44 20 GLU B N 1
ATOM 2725 C CA . GLU B 1 20 ? 21.922 17.547 -0.913 1 88.44 20 GLU B CA 1
ATOM 2726 C C . GLU B 1 20 ? 22.125 18.828 -0.114 1 88.44 20 GLU B C 1
ATOM 2728 O O . GLU B 1 20 ? 22.375 18.781 1.094 1 88.44 20 GLU B O 1
ATOM 2733 N N . TYR B 1 21 ? 21.969 19.953 -0.728 1 92.38 21 TYR B N 1
ATOM 2734 C CA . TYR B 1 21 ? 22.234 21.219 -0.057 1 92.38 21 TYR B CA 1
ATOM 2735 C C . TYR B 1 21 ? 20.938 21.906 0.376 1 92.38 21 TYR B C 1
ATOM 2737 O O . TYR B 1 21 ? 20.969 22.969 0.995 1 92.38 21 TYR B O 1
ATOM 2745 N N . TRP B 1 22 ? 19.859 21.266 0.101 1 94.25 22 TRP B N 1
ATOM 2746 C CA . TRP B 1 22 ? 18.578 21.859 0.455 1 94.25 22 TRP B CA 1
ATOM 2747 C C . TRP B 1 22 ? 18.203 21.516 1.891 1 94.25 22 TRP B C 1
ATOM 2749 O O . TRP B 1 22 ? 18.422 20.391 2.348 1 94.25 22 TRP B O 1
ATOM 2759 N N . LEU B 1 23 ? 17.719 22.516 2.578 1 95.75 23 LEU B N 1
ATOM 2760 C CA . LEU B 1 23 ? 16.922 22.312 3.789 1 95.75 23 LEU B CA 1
ATOM 2761 C C . LEU B 1 23 ? 15.438 22.312 3.475 1 95.75 23 LEU B C 1
ATOM 2763 O O . LEU B 1 23 ? 14.859 23.344 3.158 1 95.75 23 LEU B O 1
ATOM 2767 N N . ASP B 1 24 ? 14.82 21.156 3.523 1 94.56 24 ASP B N 1
ATOM 2768 C CA . ASP B 1 24 ? 13.406 21.031 3.188 1 94.56 24 ASP B CA 1
ATOM 2769 C C . ASP B 1 24 ? 12.531 21.25 4.418 1 94.56 24 ASP B C 1
ATOM 2771 O O . ASP B 1 24 ? 12.5 20.406 5.316 1 94.56 24 ASP B O 1
ATOM 2775 N N . LEU B 1 25 ? 11.844 22.359 4.457 1 97.12 25 LEU B N 1
ATOM 2776 C CA . LEU B 1 25 ? 10.922 22.688 5.539 1 97.12 25 LEU B CA 1
ATOM 2777 C C . LEU B 1 25 ? 9.484 22.703 5.035 1 97.12 25 LEU B C 1
ATOM 2779 O O . LEU B 1 25 ? 8.609 23.312 5.668 1 97.12 25 LEU B O 1
ATOM 2783 N N . SER B 1 26 ? 9.258 22.031 3.871 1 95.31 26 SER B N 1
ATOM 2784 C CA . SER B 1 26 ? 7.969 22.172 3.197 1 95.31 26 SER B CA 1
ATOM 2785 C C . SER B 1 26 ? 6.996 21.078 3.615 1 95.31 26 SER B C 1
ATOM 2787 O O . SER B 1 26 ? 5.797 21.156 3.342 1 95.31 26 SER B O 1
ATOM 2789 N N . THR B 1 27 ? 7.348 20.016 4.336 1 91.75 27 THR B N 1
ATOM 2790 C CA . THR B 1 27 ? 6.523 18.812 4.477 1 91.75 27 THR B CA 1
ATOM 2791 C C . THR B 1 27 ? 5.75 18.844 5.793 1 91.75 27 THR B C 1
ATOM 2793 O O . THR B 1 27 ? 4.695 18.219 5.914 1 91.75 27 THR B O 1
ATOM 2796 N N . GLY B 1 28 ? 6.305 19.531 6.828 1 95.12 28 GLY B N 1
ATOM 2797 C CA . GLY B 1 28 ? 5.703 19.484 8.156 1 95.12 28 GLY B CA 1
ATOM 2798 C C . GLY B 1 28 ? 5.859 18.141 8.836 1 95.12 28 GLY B C 1
ATOM 2799 O O . GLY B 1 28 ? 5.031 17.766 9.664 1 95.12 28 GLY B O 1
ATOM 2800 N N . ILE B 1 29 ? 6.863 17.391 8.508 1 96.81 29 ILE B N 1
ATOM 2801 C CA . ILE B 1 29 ? 7.148 16.094 9.086 1 96.81 29 ILE B CA 1
ATOM 2802 C C . ILE B 1 29 ? 8.203 16.219 10.18 1 96.81 29 ILE B C 1
ATOM 2804 O O . ILE B 1 29 ? 9.148 17 10.039 1 96.81 29 ILE B O 1
ATOM 2808 N N . ASN B 1 30 ? 7.988 15.5 11.266 1 98.19 30 ASN B N 1
ATOM 2809 C CA . ASN B 1 30 ? 9.016 15.422 12.297 1 98.19 30 ASN B CA 1
ATOM 2810 C C . ASN B 1 30 ? 10.391 15.125 11.711 1 98.19 30 ASN B C 1
ATOM 2812 O O . ASN B 1 30 ? 10.609 14.055 11.148 1 98.19 30 ASN B O 1
ATOM 2816 N N . PRO B 1 31 ? 11.312 16.078 11.828 1 96.44 31 PRO B N 1
ATOM 2817 C CA . PRO B 1 31 ? 12.625 15.852 11.211 1 96.44 31 PRO B CA 1
ATOM 2818 C C . PRO B 1 31 ? 13.406 14.734 11.891 1 96.44 31 PRO B C 1
ATOM 2820 O O . PRO B 1 31 ? 14.367 14.211 11.32 1 96.44 31 PRO B O 1
ATOM 2823 N N . GLN B 1 32 ? 13.07 14.469 13.094 1 95.44 32 GLN B N 1
ATOM 2824 C CA . GLN B 1 32 ? 13.656 13.344 13.812 1 95.44 32 GLN B CA 1
ATOM 2825 C C . GLN B 1 32 ? 12.688 12.164 13.875 1 95.44 32 GLN B C 1
ATOM 2827 O O . GLN B 1 32 ? 12.07 11.922 14.914 1 95.44 32 GLN B O 1
ATOM 2832 N N . GLY B 1 33 ? 12.609 11.453 12.836 1 96.19 33 GLY B N 1
ATOM 2833 C CA . GLY B 1 33 ? 11.68 10.336 12.742 1 96.19 33 GLY B CA 1
ATOM 2834 C C . GLY B 1 33 ? 11.984 9.227 13.727 1 96.19 33 GLY B C 1
ATOM 2835 O O . GLY B 1 33 ? 13.102 9.133 14.242 1 96.19 33 GLY B O 1
ATOM 2836 N N . TYR B 1 34 ? 11 8.438 13.992 1 98.25 34 TYR B N 1
ATOM 2837 C CA . TYR B 1 34 ? 11.141 7.305 14.898 1 98.25 34 TYR B CA 1
ATOM 2838 C C . TYR B 1 34 ? 12.258 6.375 14.445 1 98.25 34 TYR B C 1
ATOM 2840 O O . TYR B 1 34 ? 12.375 6.066 13.258 1 98.25 34 TYR B O 1
ATOM 2848 N N . PRO B 1 35 ? 13.117 5.965 15.383 1 97.69 35 PRO B N 1
ATOM 2849 C CA . PRO B 1 35 ? 14.172 5.008 15.023 1 97.69 35 PRO B CA 1
ATOM 2850 C C . PRO B 1 35 ? 13.617 3.641 14.633 1 97.69 35 PRO B C 1
ATOM 2852 O O . PRO B 1 35 ? 12.992 2.967 15.453 1 97.69 35 PRO B O 1
ATOM 2855 N N . VAL B 1 36 ? 13.922 3.199 13.438 1 97.31 36 VAL B N 1
ATOM 2856 C CA . VAL B 1 36 ? 13.383 1.956 12.898 1 97.31 36 VAL B CA 1
ATOM 2857 C C . VAL B 1 36 ? 14.086 0.764 13.539 1 97.31 36 VAL B C 1
ATOM 2859 O O . VAL B 1 36 ? 15.312 0.676 13.523 1 97.31 36 VAL B O 1
ATOM 2862 N N . PRO B 1 37 ? 13.289 -0.149 14.086 1 97.12 37 PRO B N 1
ATOM 2863 C CA . PRO B 1 37 ? 13.891 -1.351 14.672 1 97.12 37 PRO B CA 1
ATOM 2864 C C . PRO B 1 37 ? 14.367 -2.346 13.609 1 97.12 37 PRO B C 1
ATOM 2866 O O . PRO B 1 37 ? 14.148 -2.131 12.414 1 97.12 37 PRO B O 1
ATOM 2869 N N . GLU B 1 38 ? 15.07 -3.357 14.133 1 95.69 38 GLU B N 1
ATOM 2870 C CA . GLU B 1 38 ? 15.383 -4.461 13.227 1 95.69 38 GLU B CA 1
ATOM 2871 C C . GLU B 1 38 ? 14.109 -5.137 12.719 1 95.69 38 GLU B C 1
ATOM 2873 O O . GLU B 1 38 ? 13.188 -5.402 13.492 1 95.69 38 GLU B O 1
ATOM 2878 N N . ILE B 1 39 ? 14.055 -5.34 11.461 1 96.31 39 ILE B N 1
ATOM 2879 C CA . ILE B 1 39 ? 12.906 -5.984 10.844 1 96.31 39 ILE B CA 1
ATOM 2880 C C . ILE B 1 39 ? 13.25 -7.43 10.484 1 96.31 39 ILE B C 1
ATOM 2882 O O . ILE B 1 39 ? 14.188 -7.68 9.719 1 96.31 39 ILE B O 1
ATOM 2886 N N . PRO B 1 40 ? 12.5 -8.352 11.062 1 95 40 PRO B N 1
ATOM 2887 C CA . PRO B 1 40 ? 12.789 -9.75 10.734 1 95 40 PRO B CA 1
ATOM 2888 C C . PRO B 1 40 ? 12.562 -10.07 9.258 1 95 40 PRO B C 1
ATOM 2890 O O . PRO B 1 40 ? 11.641 -9.531 8.641 1 95 40 PRO B O 1
ATOM 2893 N N . ALA B 1 41 ? 13.344 -11.016 8.727 1 94.44 41 ALA B N 1
ATOM 2894 C CA . ALA B 1 41 ? 13.242 -11.43 7.332 1 94.44 41 ALA B CA 1
ATOM 2895 C C . ALA B 1 41 ? 11.828 -11.922 7.016 1 94.44 41 ALA B C 1
ATOM 2897 O O . ALA B 1 41 ? 11.336 -11.742 5.898 1 94.44 41 ALA B O 1
ATOM 2898 N N . SER B 1 42 ? 11.141 -12.508 7.973 1 92.81 42 SER B N 1
ATOM 2899 C CA . SER B 1 42 ? 9.805 -13.062 7.773 1 92.81 42 SER B CA 1
ATOM 2900 C C . SER B 1 42 ? 8.805 -11.969 7.406 1 92.81 42 SER B C 1
ATOM 2902 O O . SER B 1 42 ? 7.84 -12.227 6.684 1 92.81 42 SER B O 1
ATOM 2904 N N . ALA B 1 43 ? 9.047 -10.719 7.852 1 94.38 43 ALA B N 1
ATOM 2905 C CA . ALA B 1 43 ? 8.148 -9.609 7.551 1 94.38 43 ALA B CA 1
ATOM 2906 C C . ALA B 1 43 ? 8.195 -9.258 6.066 1 94.38 43 ALA B C 1
ATOM 2908 O O . ALA B 1 43 ? 7.191 -8.805 5.5 1 94.38 43 ALA B O 1
ATOM 2909 N N . TRP B 1 44 ? 9.359 -9.43 5.477 1 96.62 44 TRP B N 1
ATOM 2910 C CA . TRP B 1 44 ? 9.531 -9.18 4.051 1 96.62 44 TRP B CA 1
ATOM 2911 C C . TRP B 1 44 ? 9.039 -10.367 3.227 1 96.62 44 TRP B C 1
ATOM 2913 O O . TRP B 1 44 ? 8.586 -10.195 2.092 1 96.62 44 TRP B O 1
ATOM 2923 N N . HIS B 1 45 ? 9.109 -11.539 3.793 1 95.38 45 HIS B N 1
ATOM 2924 C CA . HIS B 1 45 ? 8.914 -12.789 3.068 1 95.38 45 HIS B CA 1
ATOM 2925 C C . HIS B 1 45 ? 7.441 -13.18 3.029 1 95.38 45 HIS B C 1
ATOM 2927 O O . HIS B 1 45 ? 6.938 -13.609 1.987 1 95.38 45 HIS B O 1
ATOM 2933 N N . ARG B 1 46 ? 6.781 -13.062 4.109 1 89.56 46 ARG B N 1
ATOM 2934 C CA . ARG B 1 46 ? 5.438 -13.617 4.242 1 89.56 46 ARG B CA 1
ATOM 2935 C C . ARG B 1 46 ? 4.379 -12.547 3.969 1 89.56 46 ARG B C 1
ATOM 2937 O O . ARG B 1 46 ? 4.574 -11.375 4.297 1 89.56 46 ARG B O 1
ATOM 2944 N N . LEU B 1 47 ? 3.271 -13.039 3.455 1 86.75 47 LEU B N 1
ATOM 2945 C CA . LEU B 1 47 ? 2.119 -12.148 3.35 1 86.75 47 LEU B CA 1
ATOM 2946 C C . LEU B 1 47 ? 1.624 -11.734 4.73 1 86.75 47 LEU B C 1
ATOM 2948 O O . LEU B 1 47 ? 1.61 -12.547 5.66 1 86.75 47 LEU B O 1
ATOM 2952 N N . PRO B 1 48 ? 1.191 -10.477 4.801 1 77.62 48 PRO B N 1
ATOM 2953 C CA . PRO B 1 48 ? 0.638 -10.047 6.09 1 77.62 48 PRO B CA 1
ATOM 2954 C C . PRO B 1 48 ? -0.608 -10.836 6.484 1 77.62 48 PRO B C 1
ATOM 2956 O O . PRO B 1 48 ? -1.433 -11.172 5.629 1 77.62 48 PRO B O 1
ATOM 2959 N N . GLU B 1 49 ? -0.688 -11.273 7.66 1 69.75 49 GLU B N 1
ATOM 2960 C CA . GLU B 1 49 ? -1.831 -12.047 8.141 1 69.75 49 GLU B CA 1
ATOM 2961 C C . GLU B 1 49 ? -2.973 -11.133 8.57 1 69.75 49 GLU B C 1
ATOM 2963 O O . GLU B 1 49 ? -2.758 -9.945 8.828 1 69.75 49 GLU B O 1
ATOM 2968 N N . ALA B 1 50 ? -4.258 -11.555 8.555 1 57.75 50 ALA B N 1
ATOM 2969 C CA . ALA B 1 50 ? -5.484 -10.797 8.805 1 57.75 50 ALA B CA 1
ATOM 2970 C C . ALA B 1 50 ? -5.551 -10.328 10.25 1 57.75 50 ALA B C 1
ATOM 2972 O O . ALA B 1 50 ? -6.207 -9.328 10.555 1 57.75 50 ALA B O 1
ATOM 2973 N N . ASP B 1 51 ? -5.094 -10.914 11.188 1 57.88 51 ASP B N 1
ATOM 2974 C CA . ASP B 1 51 ? -5.332 -10.477 12.562 1 57.88 51 ASP B CA 1
ATOM 2975 C C . ASP B 1 51 ? -4.102 -9.781 13.133 1 57.88 51 ASP B C 1
ATOM 2977 O O . ASP B 1 51 ? -3.496 -10.266 14.094 1 57.88 51 ASP B O 1
ATOM 2981 N N . PRO B 1 52 ? -3.977 -8.516 12.492 1 64.12 52 PRO B N 1
ATOM 2982 C CA . PRO B 1 52 ? -2.676 -7.926 12.812 1 64.12 52 PRO B CA 1
ATOM 2983 C C . PRO B 1 52 ? -2.646 -7.266 14.188 1 64.12 52 PRO B C 1
ATOM 2985 O O . PRO B 1 52 ? -3.623 -6.637 14.602 1 64.12 52 PRO B O 1
ATOM 2988 N N . PRO B 1 53 ? -1.787 -7.582 15.125 1 85.25 53 PRO B N 1
ATOM 2989 C CA . PRO B 1 53 ? -1.515 -6.863 16.375 1 85.25 53 PRO B CA 1
ATOM 2990 C C . PRO B 1 53 ? -1.502 -5.348 16.188 1 85.25 53 PRO B C 1
ATOM 2992 O O . PRO B 1 53 ? -1.755 -4.602 17.141 1 85.25 53 PRO B O 1
ATOM 2995 N N . LEU B 1 54 ? -1.488 -4.938 14.984 1 93.38 54 LEU B N 1
ATOM 2996 C CA . LEU B 1 54 ? -1.315 -3.512 14.727 1 93.38 54 LEU B CA 1
ATOM 2997 C C . LEU B 1 54 ? -2.596 -2.742 15.031 1 93.38 54 LEU B C 1
ATOM 2999 O O . LEU B 1 54 ? -2.547 -1.662 15.625 1 93.38 54 LEU B O 1
ATOM 3003 N N . GLU B 1 55 ? -3.77 -3.322 14.672 1 93.62 55 GLU B N 1
ATOM 3004 C CA . GLU B 1 55 ? -5.035 -2.639 14.922 1 93.62 55 GLU B CA 1
ATOM 3005 C C . GLU B 1 55 ? -5.273 -2.451 16.422 1 93.62 55 GLU B C 1
ATOM 3007 O O . GLU B 1 55 ? -5.695 -1.377 16.859 1 93.62 55 GLU B O 1
ATOM 3012 N N . ARG B 1 56 ? -4.965 -3.475 17.141 1 94.12 56 ARG B N 1
ATOM 3013 C CA . ARG B 1 56 ? -5.152 -3.402 18.594 1 94.12 56 ARG B CA 1
ATOM 3014 C C . ARG B 1 56 ? -4.199 -2.391 19.219 1 94.12 56 ARG B C 1
ATOM 3016 O O . ARG B 1 56 ? -4.605 -1.59 20.062 1 94.12 56 ARG B O 1
ATOM 3023 N N . ILE B 1 57 ? -2.975 -2.408 18.844 1 97.12 57 ILE B N 1
ATOM 3024 C CA . ILE B 1 57 ? -1.965 -1.497 19.375 1 97.12 57 ILE B CA 1
ATOM 3025 C C . ILE B 1 57 ? -2.326 -0.059 19.016 1 97.12 57 ILE B C 1
ATOM 3027 O O . ILE B 1 57 ? -2.252 0.838 19.859 1 97.12 57 ILE B O 1
ATOM 3031 N N . ALA B 1 58 ? -2.756 0.122 17.797 1 97.38 58 ALA B N 1
ATOM 3032 C CA . ALA B 1 58 ? -3.137 1.453 17.328 1 97.38 58 ALA B CA 1
ATOM 3033 C C . ALA B 1 58 ? -4.375 1.957 18.062 1 97.38 58 ALA B C 1
ATOM 3035 O O . ALA B 1 58 ? -4.441 3.125 18.453 1 97.38 58 ALA B O 1
ATOM 3036 N N . ALA B 1 59 ? -5.359 1.057 18.188 1 97.31 59 ALA B N 1
ATOM 3037 C CA . ALA B 1 59 ? -6.57 1.438 18.906 1 97.31 59 ALA B CA 1
ATOM 3038 C C . ALA B 1 59 ? -6.242 1.885 20.328 1 97.31 59 ALA B C 1
ATOM 3040 O O . ALA B 1 59 ? -6.801 2.871 20.812 1 97.31 59 ALA B O 1
ATOM 3041 N N . SER B 1 60 ? -5.387 1.157 20.969 1 97.25 60 SER B N 1
ATOM 3042 C CA . SER B 1 60 ? -4.961 1.517 22.312 1 97.25 60 SER B CA 1
ATOM 3043 C C . SER B 1 60 ? -4.227 2.854 22.328 1 97.25 60 SER B C 1
ATOM 3045 O O . SER B 1 60 ? -4.496 3.707 23.172 1 97.25 60 SER B O 1
ATOM 3047 N N . TYR B 1 61 ? -3.393 3.072 21.438 1 98.19 61 TYR B N 1
ATOM 3048 C CA . TYR B 1 61 ? -2.623 4.309 21.359 1 98.19 61 TYR B CA 1
ATOM 3049 C C . TYR B 1 61 ? -3.539 5.512 21.172 1 98.19 61 TYR B C 1
ATOM 3051 O O . TYR B 1 61 ? -3.383 6.531 21.844 1 98.19 61 TYR B O 1
ATOM 3059 N N . TYR B 1 62 ? -4.477 5.391 20.25 1 98.25 62 TYR B N 1
ATOM 3060 C CA . TYR B 1 62 ? -5.324 6.523 19.906 1 98.25 62 TYR B CA 1
ATOM 3061 C C . TYR B 1 62 ? -6.504 6.637 20.859 1 98.25 62 TYR B C 1
ATOM 3063 O O . TYR B 1 62 ? -7.195 7.656 20.891 1 98.25 62 TYR B O 1
ATOM 3071 N N . GLY B 1 63 ? -6.746 5.605 21.641 1 97.75 63 GLY B N 1
ATOM 3072 C CA . GLY B 1 63 ? -7.902 5.594 22.516 1 97.75 63 GLY B CA 1
ATOM 3073 C C . GLY B 1 63 ? -9.211 5.371 21.781 1 97.75 63 GLY B C 1
ATOM 3074 O O . GLY B 1 63 ? -10.234 5.945 22.156 1 97.75 63 GLY B O 1
ATOM 3075 N N . ALA B 1 64 ? -9.18 4.711 20.688 1 97.88 64 ALA B N 1
ATOM 3076 C CA . ALA B 1 64 ? -10.367 4.391 19.906 1 97.88 64 ALA B CA 1
ATOM 3077 C C . ALA B 1 64 ? -10.828 2.959 20.172 1 97.88 64 ALA B C 1
ATOM 3079 O O . ALA B 1 64 ? -10.023 2.1 20.531 1 97.88 64 ALA B O 1
ATOM 3080 N N . GLN B 1 65 ? -12.078 2.672 19.984 1 96.94 65 GLN B N 1
ATOM 3081 C CA . GLN B 1 65 ? -12.594 1.315 20.141 1 96.94 65 GLN B CA 1
ATOM 3082 C C . GLN B 1 65 ? -12.219 0.444 18.938 1 96.94 65 GLN B C 1
ATOM 3084 O O . GLN B 1 65 ? -11.898 -0.735 19.094 1 96.94 65 GLN B O 1
ATOM 3089 N N . ARG B 1 66 ? -12.344 1.06 17.812 1 95.38 66 ARG B N 1
ATOM 3090 C CA . ARG B 1 66 ? -12.078 0.35 16.578 1 95.38 66 ARG B CA 1
ATOM 3091 C C . ARG B 1 66 ? -11.414 1.269 15.555 1 95.38 66 ARG B C 1
ATOM 3093 O O . ARG B 1 66 ? -11.586 2.488 15.602 1 95.38 66 ARG B O 1
ATOM 3100 N N . LEU B 1 67 ? -10.625 0.664 14.766 1 97.25 67 LEU B N 1
ATOM 3101 C CA . LEU B 1 67 ? -10.047 1.405 13.648 1 97.25 67 LEU B CA 1
ATOM 3102 C C . LEU B 1 67 ? -9.633 0.462 12.531 1 97.25 67 LEU B C 1
ATOM 3104 O O . LEU B 1 67 ? -9.617 -0.758 12.711 1 97.25 67 LEU B O 1
ATOM 3108 N N . LEU B 1 68 ? -9.461 0.951 11.398 1 96.38 68 LEU B N 1
ATOM 3109 C CA . LEU B 1 68 ? -8.953 0.256 10.219 1 96.38 68 LEU B CA 1
ATOM 3110 C C . LEU B 1 68 ? -7.59 0.805 9.812 1 96.38 68 LEU B C 1
ATOM 3112 O O . LEU B 1 68 ? -7.402 2.021 9.75 1 96.38 68 LEU B O 1
ATOM 3116 N N . VAL B 1 69 ? -6.621 -0.113 9.664 1 95.69 69 VAL B N 1
ATOM 3117 C CA . VAL B 1 69 ? -5.305 0.271 9.164 1 95.69 69 VAL B CA 1
ATOM 3118 C C . VAL B 1 69 ? -5.359 0.475 7.652 1 95.69 69 VAL B C 1
ATOM 3120 O O . VAL B 1 69 ? -5.992 -0.309 6.938 1 95.69 69 VAL B O 1
ATOM 3123 N N . THR B 1 70 ? -4.762 1.521 7.172 1 95.12 70 THR B N 1
ATOM 3124 C CA . THR B 1 70 ? -4.773 1.844 5.75 1 95.12 70 THR B CA 1
ATOM 3125 C C . THR B 1 70 ? -3.369 2.182 5.258 1 95.12 70 THR B C 1
ATOM 3127 O O . THR B 1 70 ? -2.465 2.414 6.062 1 95.12 70 THR B O 1
ATOM 3130 N N . ALA B 1 71 ? -3.139 2.182 3.936 1 93.12 71 ALA B N 1
ATOM 3131 C CA . ALA B 1 71 ? -1.886 2.602 3.312 1 93.12 71 ALA B CA 1
ATOM 3132 C C . ALA B 1 71 ? -1.725 4.117 3.373 1 93.12 71 ALA B C 1
ATOM 3134 O O . ALA B 1 71 ? -1.829 4.801 2.352 1 93.12 71 ALA B O 1
ATOM 3135 N N . GLY B 1 72 ? -1.416 4.562 4.566 1 93.94 72 GLY B N 1
ATOM 3136 C CA . GLY B 1 72 ? -1.51 6 4.781 1 93.94 72 GLY B CA 1
ATOM 3137 C C . GLY B 1 72 ? -2.939 6.496 4.879 1 93.94 72 GLY B C 1
ATOM 3138 O O . GLY B 1 72 ? -3.875 5.789 4.496 1 93.94 72 GLY B O 1
ATOM 3139 N N . SER B 1 73 ? -3.078 7.715 5.422 1 94.69 73 SER B N 1
ATOM 3140 C CA . SER B 1 73 ? -4.43 8.266 5.465 1 94.69 73 SER B CA 1
ATOM 3141 C C . SER B 1 73 ? -4.93 8.609 4.066 1 94.69 73 SER B C 1
ATOM 3143 O O . SER B 1 73 ? -6.137 8.766 3.855 1 94.69 73 SER B O 1
ATOM 3145 N N . GLN B 1 74 ? -4.035 8.672 3.141 1 91.56 74 GLN B N 1
ATOM 3146 C CA . GLN B 1 74 ? -4.379 8.969 1.754 1 91.56 74 GLN B CA 1
ATOM 3147 C C . GLN B 1 74 ? -5.387 7.961 1.21 1 91.56 74 GLN B C 1
ATOM 3149 O O . GLN B 1 74 ? -6.324 8.336 0.502 1 91.56 74 GLN B O 1
ATOM 3154 N N . ALA B 1 75 ? -5.164 6.668 1.508 1 92.69 75 ALA B N 1
ATOM 3155 C CA . ALA B 1 75 ? -6.082 5.633 1.04 1 92.69 75 ALA B CA 1
ATOM 3156 C C . ALA B 1 75 ? -7.492 5.875 1.565 1 92.69 75 ALA B C 1
ATOM 3158 O O . ALA B 1 75 ? -8.477 5.66 0.849 1 92.69 75 ALA B O 1
ATOM 3159 N N . ALA B 1 76 ? -7.602 6.293 2.773 1 95.44 76 ALA B N 1
ATOM 3160 C CA . ALA B 1 76 ? -8.898 6.586 3.373 1 95.44 76 ALA B CA 1
ATOM 3161 C C . ALA B 1 76 ? -9.547 7.797 2.715 1 95.44 76 ALA B C 1
ATOM 3163 O O . ALA B 1 76 ? -10.758 7.797 2.451 1 95.44 76 ALA B O 1
ATOM 3164 N N . ILE B 1 77 ? -8.758 8.805 2.455 1 96.38 77 ILE B N 1
ATOM 3165 C CA . ILE B 1 77 ? -9.234 10.023 1.819 1 96.38 77 ILE B CA 1
ATOM 3166 C C . ILE B 1 77 ? -9.852 9.695 0.461 1 96.38 77 ILE B C 1
ATOM 3168 O O . ILE B 1 77 ? -10.914 10.219 0.108 1 96.38 77 ILE B O 1
ATOM 3172 N N . GLN B 1 78 ? -9.281 8.789 -0.22 1 92.56 78 GLN B N 1
ATOM 3173 C CA . GLN B 1 78 ? -9.742 8.414 -1.554 1 92.56 78 GLN B CA 1
ATOM 3174 C C . GLN B 1 78 ? -10.961 7.5 -1.479 1 92.56 78 GLN B C 1
ATOM 3176 O O . GLN B 1 78 ? -11.812 7.516 -2.369 1 92.56 78 GLN B O 1
ATOM 3181 N N . ALA B 1 79 ? -11.07 6.715 -0.455 1 93.81 79 ALA B N 1
ATOM 3182 C CA . ALA B 1 79 ? -12.094 5.676 -0.355 1 93.81 79 ALA B CA 1
ATOM 3183 C C . ALA B 1 79 ? -13.391 6.242 0.218 1 93.81 79 ALA B C 1
ATOM 3185 O O . ALA B 1 79 ? -14.484 5.809 -0.158 1 93.81 79 ALA B O 1
ATOM 3186 N N . LEU B 1 80 ? -13.32 7.211 1.084 1 97.56 80 LEU B N 1
ATOM 3187 C CA . LEU B 1 80 ? -14.453 7.676 1.867 1 97.56 80 LEU B CA 1
ATOM 3188 C C . LEU B 1 80 ? -15.586 8.148 0.957 1 97.56 80 LEU B C 1
ATOM 3190 O O . LEU B 1 80 ? -16.75 7.781 1.156 1 97.56 80 LEU B O 1
ATOM 3194 N N . PRO B 1 81 ? -15.289 8.914 -0.108 1 97.44 81 PRO B N 1
ATOM 3195 C CA . PRO B 1 81 ? -16.375 9.406 -0.96 1 97.44 81 PRO B CA 1
ATOM 3196 C C . PRO B 1 81 ? -17.156 8.281 -1.621 1 97.44 81 PRO B C 1
ATOM 3198 O O . PRO B 1 81 ? -18.312 8.484 -2.029 1 97.44 81 PRO B O 1
ATOM 3201 N N . ARG B 1 82 ? -16.594 7.129 -1.713 1 94.25 82 ARG B N 1
ATOM 3202 C CA . ARG B 1 82 ? -17.219 6.012 -2.404 1 94.25 82 ARG B CA 1
ATOM 3203 C C . ARG B 1 82 ? -18.203 5.277 -1.487 1 94.25 82 ARG B C 1
ATOM 3205 O O . ARG B 1 82 ? -18.938 4.398 -1.933 1 94.25 82 ARG B O 1
ATOM 3212 N N . LEU B 1 83 ? -18.219 5.613 -0.259 1 97 83 LEU B N 1
ATOM 3213 C CA . LEU B 1 83 ? -19.031 4.91 0.724 1 97 83 LEU B CA 1
ATOM 3214 C C . LEU B 1 83 ? -20.359 5.625 0.941 1 97 83 LEU B C 1
ATOM 3216 O O . LEU B 1 83 ? -21.125 5.27 1.843 1 97 83 LEU B O 1
ATOM 3220 N N . ARG B 1 84 ? -20.594 6.637 0.166 1 96.12 84 ARG B N 1
ATOM 3221 C CA . ARG B 1 84 ? -21.844 7.387 0.222 1 96.12 84 ARG B CA 1
ATOM 3222 C C . ARG B 1 84 ? -22.328 7.746 -1.178 1 96.12 84 ARG B C 1
ATOM 3224 O O . ARG B 1 84 ? -21.516 7.969 -2.084 1 96.12 84 ARG B O 1
ATOM 3231 N N . GLN B 1 85 ? -23.656 7.793 -1.344 1 96.38 85 GLN B N 1
ATOM 3232 C CA . GLN B 1 85 ? -24.219 8.32 -2.58 1 96.38 85 GLN B CA 1
ATOM 3233 C C . GLN B 1 85 ? -23.938 9.812 -2.729 1 96.38 85 GLN B C 1
ATOM 3235 O O . GLN B 1 85 ? -23.672 10.5 -1.74 1 96.38 85 GLN B O 1
ATOM 3240 N N . PRO B 1 86 ? -23.969 10.289 -3.943 1 97.56 86 PRO B N 1
ATOM 3241 C CA . PRO B 1 86 ? -23.703 11.711 -4.137 1 97.56 86 PRO B CA 1
ATOM 3242 C C . PRO B 1 86 ? -24.516 12.594 -3.186 1 97.56 86 PRO B C 1
ATOM 3244 O O . PRO B 1 86 ? -25.703 12.383 -3.008 1 97.56 86 PRO B O 1
ATOM 3247 N N . CYS B 1 87 ? -23.891 13.516 -2.607 1 98.31 87 CYS B N 1
ATOM 3248 C CA . CYS B 1 87 ? -24.484 14.359 -1.576 1 98.31 87 CYS B CA 1
ATOM 3249 C C . CYS B 1 87 ? -23.781 15.703 -1.481 1 98.31 87 CYS B C 1
ATOM 3251 O O . CYS B 1 87 ? -22.906 16 -2.301 1 98.31 87 CYS B O 1
ATOM 3253 N N . ARG B 1 88 ? -24.344 16.625 -0.398 1 98.38 88 ARG B N 1
ATOM 3254 C CA . ARG B 1 88 ? -23.766 17.938 -0.171 1 98.38 88 ARG B CA 1
ATOM 3255 C C . ARG B 1 88 ? -22.594 17.875 0.809 1 98.38 88 ARG B C 1
ATOM 3257 O O . ARG B 1 88 ? -22.781 17.484 1.969 1 98.38 88 ARG B O 1
ATOM 3264 N N . VAL B 1 89 ? -21.25 18.156 0.345 1 98.88 89 VAL B N 1
ATOM 3265 C CA . VAL B 1 89 ? -20.047 18.125 1.152 1 98.88 89 VAL B CA 1
ATOM 3266 C C . VAL B 1 89 ? -19.531 19.531 1.406 1 98.88 89 VAL B C 1
ATOM 3268 O O . VAL B 1 89 ? -19.359 20.312 0.467 1 98.88 89 VAL B O 1
ATOM 3271 N N . THR B 1 90 ? -19.406 19.922 2.627 1 98.75 90 THR B N 1
ATOM 3272 C CA . THR B 1 90 ? -18.797 21.203 3.008 1 98.75 90 THR B CA 1
ATOM 3273 C C . THR B 1 90 ? -17.375 21 3.521 1 98.75 90 THR B C 1
ATOM 3275 O O . THR B 1 90 ? -17.141 20.141 4.371 1 98.75 90 THR B O 1
ATOM 3278 N N . VAL B 1 91 ? -16.469 21.703 2.973 1 98.31 91 VAL B N 1
ATOM 3279 C CA . VAL B 1 91 ? -15.062 21.672 3.379 1 98.31 91 VAL B CA 1
ATOM 3280 C C . VAL B 1 91 ? -14.719 22.938 4.152 1 98.31 91 VAL B C 1
ATOM 3282 O O . VAL B 1 91 ? -14.875 24.047 3.635 1 98.31 91 VAL B O 1
ATOM 3285 N N . LEU B 1 92 ? -14.336 22.766 5.387 1 97.5 92 LEU B N 1
ATOM 3286 C CA . LEU B 1 92 ? -13.805 23.906 6.121 1 97.5 92 LEU B CA 1
ATOM 3287 C C . LEU B 1 92 ? -12.367 24.203 5.699 1 97.5 92 LEU B C 1
ATOM 3289 O O . LEU B 1 92 ? -11.422 23.656 6.262 1 97.5 92 LEU B O 1
ATOM 3293 N N . GLY B 1 93 ? -12.297 25.094 4.727 1 91 93 GLY B N 1
ATOM 3294 C CA . GLY B 1 93 ? -11.023 25.359 4.086 1 91 93 GLY B CA 1
ATOM 3295 C C . GLY B 1 93 ? -10.414 26.688 4.477 1 91 93 GLY B C 1
ATOM 3296 O O . GLY B 1 93 ? -10.961 27.406 5.32 1 91 93 GLY B O 1
ATOM 3297 N N . PRO B 1 94 ? -9.281 26.781 3.889 1 91.06 94 PRO B N 1
ATOM 3298 C CA . PRO B 1 94 ? -8.453 25.875 3.088 1 91.06 94 PRO B CA 1
ATOM 3299 C C . PRO B 1 94 ? -7.816 24.766 3.924 1 91.06 94 PRO B C 1
ATOM 3301 O O . PRO B 1 94 ? -7.422 25 5.07 1 91.06 94 PRO B O 1
ATOM 3304 N N . MET B 1 95 ? -7.902 23.578 3.359 1 93.19 95 MET B N 1
ATOM 3305 C CA . MET B 1 95 ? -7.273 22.438 4.016 1 93.19 95 MET B CA 1
ATOM 3306 C C . MET B 1 95 ? -6.555 21.547 3.002 1 93.19 95 MET B C 1
ATOM 3308 O O . MET B 1 95 ? -6.34 21.953 1.859 1 93.19 95 MET B O 1
ATOM 3312 N N . TYR B 1 96 ? -5.973 20.516 3.459 1 91.56 96 TYR B N 1
ATOM 3313 C CA . TYR B 1 96 ? -5.32 19.562 2.576 1 91.56 96 TYR B CA 1
ATOM 3314 C C . TYR B 1 96 ? -6.172 19.281 1.344 1 91.56 96 TYR B C 1
ATOM 3316 O O . TYR B 1 96 ? -7.27 18.734 1.452 1 91.56 96 TYR B O 1
ATOM 3324 N N . ALA B 1 97 ? -5.734 19.5 0.158 1 88.94 97 ALA B N 1
ATOM 3325 C CA . ALA B 1 97 ? -6.5 19.641 -1.079 1 88.94 97 ALA B CA 1
ATOM 3326 C C . ALA B 1 97 ? -7.031 18.281 -1.542 1 88.94 97 ALA B C 1
ATOM 3328 O O . ALA B 1 97 ? -8.039 18.219 -2.252 1 88.94 97 ALA B O 1
ATOM 3329 N N . GLU B 1 98 ? -6.402 17.25 -1.07 1 89.62 98 GLU B N 1
ATOM 3330 C CA . GLU B 1 98 ? -6.801 15.906 -1.499 1 89.62 98 GLU B CA 1
ATOM 3331 C C . GLU B 1 98 ? -8.227 15.586 -1.045 1 89.62 98 GLU B C 1
ATOM 3333 O O . GLU B 1 98 ? -8.93 14.812 -1.697 1 89.62 98 GLU B O 1
ATOM 3338 N N . HIS B 1 99 ? -8.633 16.188 0.003 1 95.69 99 HIS B N 1
ATOM 3339 C CA . HIS B 1 99 ? -9.969 15.891 0.521 1 95.69 99 HIS B CA 1
ATOM 3340 C C . HIS B 1 99 ? -11.047 16.359 -0.45 1 95.69 99 HIS B C 1
ATOM 3342 O O . HIS B 1 99 ? -11.82 15.531 -0.966 1 95.69 99 HIS B O 1
ATOM 3348 N N . ALA B 1 100 ? -11.055 17.641 -0.751 1 95.94 100 ALA B N 1
ATOM 3349 C CA . ALA B 1 100 ? -12.055 18.188 -1.675 1 95.94 100 ALA B CA 1
ATOM 3350 C C . ALA B 1 100 ? -11.969 17.484 -3.031 1 95.94 100 ALA B C 1
ATOM 3352 O O . ALA B 1 100 ? -13 17.156 -3.629 1 95.94 100 ALA B O 1
ATOM 3353 N N . HIS B 1 101 ? -10.766 17.266 -3.471 1 92.81 101 HIS B N 1
ATOM 3354 C CA . HIS B 1 101 ? -10.539 16.656 -4.773 1 92.81 101 HIS B CA 1
ATOM 3355 C C . HIS B 1 101 ? -11.18 15.266 -4.844 1 92.81 101 HIS B C 1
ATOM 3357 O O . HIS B 1 101 ? -11.875 14.953 -5.812 1 92.81 101 HIS B O 1
ATOM 3363 N N . ALA B 1 102 ? -10.953 14.398 -3.898 1 93.81 102 ALA B N 1
ATOM 3364 C CA . ALA B 1 102 ? -11.469 13.031 -3.885 1 93.81 102 ALA B CA 1
ATOM 3365 C C . ALA B 1 102 ? -12.992 13.016 -3.916 1 93.81 102 ALA B C 1
ATOM 3367 O O . ALA B 1 102 ? -13.602 12.211 -4.629 1 93.81 102 ALA B O 1
ATOM 3368 N N . TRP B 1 103 ? -13.633 13.891 -3.172 1 97.25 103 TRP B N 1
ATOM 3369 C CA . TRP B 1 103 ? -15.094 13.93 -3.129 1 97.25 103 TRP B CA 1
ATOM 3370 C C . TRP B 1 103 ? -15.664 14.43 -4.453 1 97.25 103 TRP B C 1
ATOM 3372 O O . TRP B 1 103 ? -16.656 13.898 -4.949 1 97.25 103 TRP B O 1
ATOM 3382 N N . ARG B 1 104 ? -15.078 15.453 -5.074 1 96.19 104 ARG B N 1
ATOM 3383 C CA . ARG B 1 104 ? -15.508 15.938 -6.383 1 96.19 104 ARG B CA 1
ATOM 3384 C C . ARG B 1 104 ? -15.383 14.836 -7.438 1 96.19 104 ARG B C 1
ATOM 3386 O O . ARG B 1 104 ? -16.281 14.664 -8.266 1 96.19 104 ARG B O 1
ATOM 3393 N N . GLN B 1 105 ? -14.281 14.102 -7.336 1 90.44 105 GLN B N 1
ATOM 3394 C CA . GLN B 1 105 ? -14.016 13.047 -8.312 1 90.44 105 GLN B CA 1
ATOM 3395 C C . GLN B 1 105 ? -15.102 11.977 -8.289 1 90.44 105 GLN B C 1
ATOM 3397 O O . GLN B 1 105 ? -15.383 11.344 -9.312 1 90.44 105 GLN B O 1
ATOM 3402 N N . GLN B 1 106 ? -15.742 11.797 -7.18 1 92.62 106 GLN B N 1
ATOM 3403 C CA . GLN B 1 106 ? -16.766 10.758 -7.043 1 92.62 106 GLN B CA 1
ATOM 3404 C C . GLN B 1 106 ? -18.156 11.336 -7.246 1 92.62 106 GLN B C 1
ATOM 3406 O O . GLN B 1 106 ? -19.156 10.68 -6.934 1 92.62 106 GLN B O 1
ATOM 3411 N N . GLY B 1 107 ? -18.312 12.617 -7.652 1 96 107 GLY B N 1
ATOM 3412 C CA . GLY B 1 107 ? -19.578 13.18 -8.086 1 96 107 GLY B CA 1
ATOM 3413 C C . GLY B 1 107 ? -20.328 13.883 -6.969 1 96 107 GLY B C 1
ATOM 3414 O O . GLY B 1 107 ? -21.5 14.25 -7.133 1 96 107 GLY B O 1
ATOM 3415 N N . HIS B 1 108 ? -19.734 14.109 -5.852 1 98.19 108 HIS B N 1
ATOM 3416 C CA . HIS B 1 108 ? -20.375 14.836 -4.762 1 98.19 108 HIS B CA 1
ATOM 3417 C C . HIS B 1 108 ? -20.359 16.344 -5.016 1 98.19 108 HIS B C 1
ATOM 3419 O O . HIS B 1 108 ? -19.531 16.828 -5.781 1 98.19 108 HIS B O 1
ATOM 3425 N N . GLN B 1 109 ? -21.328 17.047 -4.465 1 98.44 109 GLN B N 1
ATOM 3426 C CA . GLN B 1 109 ? -21.344 18.516 -4.508 1 98.44 109 GLN B CA 1
ATOM 3427 C C . GLN B 1 109 ? -20.5 19.094 -3.377 1 98.44 109 GLN B C 1
ATOM 3429 O O . GLN B 1 109 ? -20.922 19.078 -2.217 1 98.44 109 GLN B O 1
ATOM 3434 N N . VAL B 1 110 ? -19.375 19.703 -3.742 1 98.31 110 VAL B N 1
ATOM 3435 C CA . VAL B 1 110 ? -18.422 20.141 -2.732 1 98.31 110 VAL B CA 1
ATOM 3436 C C . VAL B 1 110 ? -18.406 21.672 -2.664 1 98.31 110 VAL B C 1
ATOM 3438 O O . VAL B 1 110 ? -18.266 22.344 -3.686 1 98.31 110 VAL B O 1
ATOM 3441 N N . SER B 1 111 ? -18.625 22.25 -1.482 1 97.38 111 SER B N 1
ATOM 3442 C CA . SER B 1 111 ? -18.5 23.672 -1.2 1 97.38 111 SER B CA 1
ATOM 3443 C C . SER B 1 111 ? -17.422 23.922 -0.145 1 97.38 111 SER B C 1
ATOM 3445 O O . SER B 1 111 ? -17.312 23.172 0.827 1 97.38 111 SER B O 1
ATOM 3447 N N . GLU B 1 112 ? -16.656 24.922 -0.348 1 96.44 112 GLU B N 1
ATOM 3448 C CA . GLU B 1 112 ? -15.602 25.281 0.596 1 96.44 112 GLU B CA 1
ATOM 3449 C C . GLU B 1 112 ? -15.93 26.594 1.316 1 96.44 112 GLU B C 1
ATOM 3451 O O . GLU B 1 112 ? -16.422 27.547 0.701 1 96.44 112 GLU B O 1
ATOM 3456 N N . ILE B 1 113 ? -15.734 26.562 2.6 1 96.38 113 ILE B N 1
ATOM 3457 C CA . ILE B 1 113 ? -15.93 27.75 3.408 1 96.38 113 ILE B CA 1
ATOM 3458 C C . ILE B 1 113 ? -14.656 28.062 4.195 1 96.38 113 ILE B C 1
ATOM 3460 O O . ILE B 1 113 ? -13.883 27.156 4.512 1 96.38 113 ILE B O 1
ATOM 3464 N N . ASP B 1 114 ? -14.453 29.344 4.566 1 93.62 114 ASP B N 1
ATOM 3465 C CA . ASP B 1 114 ? -13.281 29.734 5.328 1 93.62 114 ASP B CA 1
ATOM 3466 C C . ASP B 1 114 ? -13.672 30.344 6.676 1 93.62 114 ASP B C 1
ATOM 3468 O O . ASP B 1 114 ? -12.891 31.062 7.301 1 93.62 114 ASP B O 1
ATOM 3472 N N . TYR B 1 115 ? -14.93 30.141 7.051 1 94.88 115 TYR B N 1
ATOM 3473 C CA . TYR B 1 115 ? -15.461 30.562 8.344 1 94.88 115 TYR B CA 1
ATOM 3474 C C . TYR B 1 115 ? -16.141 29.391 9.055 1 94.88 115 TYR B C 1
ATOM 3476 O O . TYR B 1 115 ? -16.469 28.391 8.43 1 94.88 115 TYR B O 1
ATOM 3484 N N . LEU B 1 116 ? -16.297 29.516 10.359 1 97.06 116 LEU B N 1
ATOM 3485 C CA . LEU B 1 116 ? -16.953 28.453 11.117 1 97.06 116 LEU B CA 1
ATOM 3486 C C . LEU B 1 116 ? -18.406 28.312 10.711 1 97.06 116 LEU B C 1
ATOM 3488 O O . LEU B 1 116 ? -19.125 29.312 10.555 1 97.06 116 LEU B O 1
ATOM 3492 N N . PRO B 1 117 ? -18.781 27.141 10.461 1 97.75 117 PRO B N 1
ATOM 3493 C CA . PRO B 1 117 ? -20.156 26.938 10.008 1 97.75 117 PRO B CA 1
ATOM 3494 C C . PRO B 1 117 ? -21.188 27.266 11.086 1 97.75 117 PRO B C 1
ATOM 3496 O O . PRO B 1 117 ? -20.953 27 12.266 1 97.75 117 PRO B O 1
ATOM 3499 N N . SER B 1 118 ? -22.359 27.75 10.68 1 97.06 118 SER B N 1
ATOM 3500 C CA . SER B 1 118 ? -23.516 27.922 11.547 1 97.06 118 SER B CA 1
ATOM 3501 C C . SER B 1 118 ? -24.328 26.641 11.656 1 97.06 118 SER B C 1
ATOM 3503 O O . SER B 1 118 ? -24.125 25.703 10.883 1 97.06 118 SER B O 1
ATOM 3505 N N . ALA B 1 119 ? -25.203 26.672 12.602 1 95.88 119 ALA B N 1
ATOM 3506 C CA . ALA B 1 119 ? -26.125 25.531 12.742 1 95.88 119 ALA B CA 1
ATOM 3507 C C . ALA B 1 119 ? -26.953 25.344 11.484 1 95.88 119 ALA B C 1
ATOM 3509 O O . ALA B 1 119 ? -27.234 24.219 11.078 1 95.88 119 ALA B O 1
ATOM 3510 N N . ALA B 1 120 ? -27.359 26.422 10.93 1 96.31 120 ALA B N 1
ATOM 3511 C CA . ALA B 1 120 ? -28.172 26.359 9.719 1 96.31 120 ALA B CA 1
ATOM 3512 C C . ALA B 1 120 ? -27.391 25.734 8.562 1 96.31 120 ALA B C 1
ATOM 3514 O O . ALA B 1 120 ? -27.938 24.938 7.801 1 96.31 120 ALA B O 1
ATOM 3515 N N . MET B 1 121 ? -26.188 26.109 8.414 1 97.31 121 MET B N 1
ATOM 3516 C CA . MET B 1 121 ? -25.328 25.547 7.371 1 97.31 121 MET B CA 1
ATOM 3517 C C . MET B 1 121 ? -25.125 24.047 7.594 1 97.31 121 MET B C 1
ATOM 3519 O O . MET B 1 121 ? -25.156 23.266 6.645 1 97.31 121 MET B O 1
ATOM 3523 N N . LEU B 1 122 ? -24.875 23.703 8.805 1 98.25 122 LEU B N 1
ATOM 3524 C CA . LEU B 1 122 ? -24.656 22.312 9.156 1 98.25 122 LEU B CA 1
ATOM 3525 C C . LEU B 1 122 ? -25.906 21.469 8.844 1 98.25 122 LEU B C 1
ATOM 3527 O O . LEU B 1 122 ? -25.781 20.312 8.43 1 98.25 122 LEU B O 1
ATOM 3531 N N . ALA B 1 123 ? -27.047 22.062 9.055 1 96.88 123 ALA B N 1
ATOM 3532 C CA . ALA B 1 123 ? -28.297 21.359 8.797 1 96.88 123 ALA B CA 1
ATOM 3533 C C . ALA B 1 123 ? -28.453 21.031 7.316 1 96.88 123 ALA B C 1
ATOM 3535 O O . ALA B 1 123 ? -29.172 20.094 6.949 1 96.88 123 ALA B O 1
ATOM 3536 N N . GLU B 1 124 ? -27.719 21.781 6.512 1 97.19 124 GLU B N 1
ATOM 3537 C CA . GLU B 1 124 ? -27.797 21.594 5.066 1 97.19 124 GLU B CA 1
ATOM 3538 C C . GLU B 1 124 ? -26.562 20.875 4.539 1 97.19 124 GLU B C 1
ATOM 3540 O O . GLU B 1 124 ? -26.344 20.812 3.328 1 97.19 124 GLU B O 1
ATOM 3545 N N . THR B 1 125 ? -25.719 20.422 5.395 1 98.44 125 THR B N 1
ATOM 3546 C CA . THR B 1 125 ? -24.484 19.719 5.055 1 98.44 125 THR B CA 1
ATOM 3547 C C . THR B 1 125 ? -24.609 18.219 5.34 1 98.44 125 THR B C 1
ATOM 3549 O O . THR B 1 125 ? -25.016 17.828 6.438 1 98.44 125 THR B O 1
ATOM 3552 N N . ASP B 1 126 ? -24.328 17.375 4.316 1 98.75 126 ASP B N 1
ATOM 3553 C CA . ASP B 1 126 ? -24.359 15.922 4.527 1 98.75 126 ASP B CA 1
ATOM 3554 C C . ASP B 1 126 ? -23.031 15.414 5.074 1 98.75 126 ASP B C 1
ATOM 3556 O O . ASP B 1 126 ? -23 14.461 5.852 1 98.75 126 ASP B O 1
ATOM 3560 N N . VAL B 1 127 ? -21.922 15.984 4.609 1 98.88 127 VAL B N 1
ATOM 3561 C CA . VAL B 1 127 ? -20.578 15.641 5.07 1 98.88 127 VAL B CA 1
ATOM 3562 C C . VAL B 1 127 ? -19.781 16.922 5.332 1 98.88 127 VAL B C 1
ATOM 3564 O O . VAL B 1 127 ? -19.688 17.797 4.461 1 98.88 127 VAL B O 1
ATOM 3567 N N . LEU B 1 128 ? -19.297 17.078 6.492 1 98.88 128 LEU B N 1
ATOM 3568 C CA . LEU B 1 128 ? -18.375 18.156 6.832 1 98.88 128 LEU B CA 1
ATOM 3569 C C . LEU B 1 128 ? -16.938 17.641 6.953 1 98.88 128 LEU B C 1
ATOM 3571 O O . LEU B 1 128 ? -16.688 16.703 7.699 1 98.88 128 LEU B O 1
ATOM 3575 N N . LEU B 1 129 ? -16.016 18.172 6.164 1 98.81 129 LEU B N 1
ATOM 3576 C CA . LEU B 1 129 ? -14.594 17.828 6.203 1 98.81 129 LEU B CA 1
ATOM 3577 C C . LEU B 1 129 ? -13.805 18.891 6.973 1 98.81 129 LEU B C 1
ATOM 3579 O O . LEU B 1 129 ? -13.906 20.078 6.688 1 98.81 129 LEU B O 1
ATOM 3583 N N . VAL B 1 130 ? -13.023 18.438 7.934 1 98.62 130 VAL B N 1
ATOM 3584 C CA . VAL B 1 130 ? -12.234 19.328 8.773 1 98.62 130 VAL B CA 1
ATOM 3585 C C . VAL B 1 130 ? -10.836 18.734 8.969 1 98.62 130 VAL B C 1
ATOM 3587 O O . VAL B 1 130 ? -10.688 17.547 9.211 1 98.62 130 VAL B O 1
ATOM 3590 N N . CYS B 1 131 ? -9.844 19.484 8.75 1 98.25 131 CYS B N 1
ATOM 3591 C CA . CYS B 1 131 ? -8.5 19.172 9.227 1 98.25 131 CYS B CA 1
ATOM 3592 C C . CYS B 1 131 ? -8.227 19.844 10.562 1 98.25 131 CYS B C 1
ATOM 3594 O O . CYS B 1 131 ? -8.383 21.062 10.695 1 98.25 131 CYS B O 1
ATOM 3596 N N . ASN B 1 132 ? -7.816 19.109 11.562 1 98.44 132 ASN B N 1
ATOM 3597 C CA . ASN B 1 132 ? -7.645 19.641 12.906 1 98.44 132 ASN B CA 1
ATOM 3598 C C . ASN B 1 132 ? -6.488 18.953 13.641 1 98.44 132 ASN B C 1
ATOM 3600 O O . ASN B 1 132 ? -6.602 17.797 14.047 1 98.44 132 ASN B O 1
ATOM 3604 N N . PRO B 1 133 ? -5.348 19.703 14 1 97.81 133 PRO B N 1
ATOM 3605 C CA . PRO B 1 133 ? -5.078 21.062 13.547 1 97.81 133 PRO B CA 1
ATOM 3606 C C . PRO B 1 133 ? -5.051 21.188 12.023 1 97.81 133 PRO B C 1
ATOM 3608 O O . PRO B 1 133 ? -4.684 20.234 11.336 1 97.81 133 PRO B O 1
ATOM 3611 N N . ASN B 1 134 ? -5.426 22.328 11.602 1 97.5 134 ASN B N 1
ATOM 3612 C CA . ASN B 1 134 ? -5.574 22.547 10.172 1 97.5 134 ASN B CA 1
ATOM 3613 C C . ASN B 1 134 ? -4.219 22.656 9.477 1 97.5 134 ASN B C 1
ATOM 3615 O O . ASN B 1 134 ? -3.281 23.234 10.023 1 97.5 134 ASN B O 1
ATOM 3619 N N . ASN B 1 135 ? -4.031 22.062 8.406 1 95.69 135 ASN B N 1
ATOM 3620 C CA . ASN B 1 135 ? -2.961 22.266 7.43 1 95.69 135 ASN B CA 1
ATOM 3621 C C . ASN B 1 135 ? -3.451 23.047 6.211 1 95.69 135 ASN B C 1
ATOM 3623 O O . ASN B 1 135 ? -4.277 22.547 5.445 1 95.69 135 ASN B O 1
ATOM 3627 N N . PRO B 1 136 ? -3.074 24.281 6.121 1 95.62 136 PRO B N 1
ATOM 3628 C CA . PRO B 1 136 ? -1.769 24.797 6.543 1 95.62 136 PRO B CA 1
ATOM 3629 C C . PRO B 1 136 ? -1.87 25.781 7.699 1 95.62 136 PRO B C 1
ATOM 3631 O O . PRO B 1 136 ? -0.85 26.172 8.273 1 95.62 136 PRO B O 1
ATOM 3634 N N . THR B 1 137 ? -3.027 26.125 8.195 1 95.38 137 THR B N 1
ATOM 3635 C CA . THR B 1 137 ? -3.205 27.312 9 1 95.38 137 THR B CA 1
ATOM 3636 C C . THR B 1 137 ? -2.947 27.016 10.477 1 95.38 137 THR B C 1
ATOM 3638 O O . THR B 1 137 ? -2.889 27.938 11.297 1 95.38 137 THR B O 1
ATOM 3641 N N . ALA B 1 138 ? -2.955 25.812 10.844 1 96.5 138 ALA B N 1
ATOM 3642 C CA . ALA B 1 138 ? -2.703 25.344 12.203 1 96.5 138 ALA B CA 1
ATOM 3643 C C . ALA B 1 138 ? -3.883 25.656 13.117 1 96.5 138 ALA B C 1
ATOM 3645 O O . ALA B 1 138 ? -3.787 25.516 14.336 1 96.5 138 ALA B O 1
ATOM 3646 N N . ARG B 1 139 ? -4.992 26.109 12.531 1 96.38 139 ARG B N 1
ATOM 3647 C CA . ARG B 1 139 ? -6.191 26.328 13.336 1 96.38 139 ARG B CA 1
ATOM 3648 C C . ARG B 1 139 ? -6.535 25.078 14.141 1 96.38 139 ARG B C 1
ATOM 3650 O O . ARG B 1 139 ? -6.504 23.969 13.609 1 96.38 139 ARG B O 1
ATOM 3657 N N . LEU B 1 140 ? -6.793 25.297 15.422 1 97.88 140 LEU B N 1
ATOM 3658 C CA . LEU B 1 140 ? -7.168 24.203 16.312 1 97.88 140 LEU B CA 1
ATOM 3659 C C . LEU B 1 140 ? -8.562 24.438 16.891 1 97.88 140 LEU B C 1
ATOM 3661 O O . LEU B 1 140 ? -8.805 25.438 17.547 1 97.88 140 LEU B O 1
ATOM 3665 N N . LEU B 1 141 ? -9.477 23.531 16.609 1 98.25 141 LEU B N 1
ATOM 3666 C CA . LEU B 1 141 ? -10.836 23.578 17.141 1 98.25 141 LEU B CA 1
ATOM 3667 C C . LEU B 1 141 ? -10.969 22.703 18.375 1 98.25 141 LEU B C 1
ATOM 3669 O O . LEU B 1 141 ? -10.422 21.594 18.422 1 98.25 141 LEU B O 1
ATOM 3673 N N . ALA B 1 142 ? -11.695 23.203 19.344 1 98.12 142 ALA B N 1
ATOM 3674 C CA . ALA B 1 142 ? -11.938 22.422 20.562 1 98.12 142 ALA B CA 1
ATOM 3675 C C . ALA B 1 142 ? -12.797 21.203 20.281 1 98.12 142 ALA B C 1
ATOM 3677 O O . ALA B 1 142 ? -1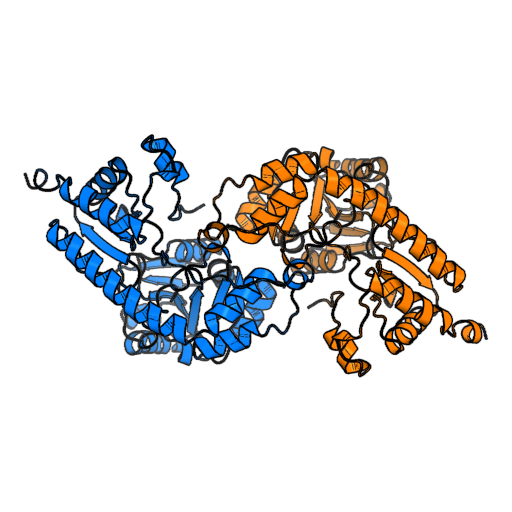3.719 21.266 19.453 1 98.12 142 ALA B O 1
ATOM 3678 N N . PRO B 1 143 ? -12.492 20.125 21 1 98.44 143 PRO B N 1
ATOM 3679 C CA . PRO B 1 143 ? -13.32 18.922 20.828 1 98.44 143 PRO B CA 1
ATOM 3680 C C . PRO B 1 143 ? -14.805 19.203 21.031 1 98.44 143 PRO B C 1
ATOM 3682 O O . PRO B 1 143 ? -15.641 18.656 20.297 1 98.44 143 PRO B O 1
ATOM 3685 N N . SER B 1 144 ? -15.141 20.047 21.969 1 98.31 144 SER B N 1
ATOM 3686 C CA . SER B 1 144 ? -16.531 20.359 22.25 1 98.31 144 SER B CA 1
ATOM 3687 C C . SER B 1 144 ? -17.219 20.969 21.031 1 98.31 144 SER B C 1
ATOM 3689 O O . SER B 1 144 ? -18.375 20.641 20.734 1 98.31 144 SER B O 1
ATOM 3691 N N . THR B 1 145 ? -16.531 21.844 20.359 1 98.44 145 THR B N 1
ATOM 3692 C CA . THR B 1 145 ? -17.062 22.484 19.156 1 98.44 145 THR B CA 1
ATOM 3693 C C . THR B 1 145 ? -17.312 21.438 18.078 1 98.44 145 THR B C 1
ATOM 3695 O O . THR B 1 145 ? -18.391 21.422 17.469 1 98.44 145 THR B O 1
ATOM 3698 N N . LEU B 1 146 ? -16.406 20.578 17.828 1 98.81 146 LEU B N 1
ATOM 3699 C CA . LEU B 1 146 ? -16.531 19.562 16.797 1 98.81 146 LEU B CA 1
ATOM 3700 C C . LEU B 1 146 ? -17.641 18.578 17.125 1 98.81 146 LEU B C 1
ATOM 3702 O O . LEU B 1 146 ? -18.391 18.141 16.234 1 98.81 146 LEU B O 1
ATOM 3706 N N . LEU B 1 147 ? -17.734 18.203 18.406 1 98.62 147 LEU B N 1
ATOM 3707 C CA . LEU B 1 147 ? -18.781 17.281 18.828 1 98.62 147 LEU B CA 1
ATOM 3708 C C . LEU B 1 147 ? -20.156 17.906 18.672 1 98.62 147 LEU B C 1
ATOM 3710 O O . LEU B 1 147 ? -21.125 17.219 18.359 1 98.62 147 LEU B O 1
ATOM 3714 N N . GLU B 1 148 ? -20.25 19.188 18.922 1 98.44 148 GLU B N 1
ATOM 3715 C CA . GLU B 1 148 ? -21.5 19.906 18.688 1 98.44 148 GLU B CA 1
ATOM 3716 C C . GLU B 1 148 ? -21.875 19.859 17.203 1 98.44 148 GLU B C 1
ATOM 3718 O O . GLU B 1 148 ? -23.047 19.641 16.859 1 98.44 148 GLU B O 1
ATOM 3723 N N . TRP B 1 149 ? -20.922 20.109 16.344 1 98.81 149 TRP B N 1
ATOM 3724 C CA . TRP B 1 149 ? -21.156 20.031 14.906 1 98.81 149 TRP B CA 1
ATOM 3725 C C . TRP B 1 149 ? -21.625 18.625 14.516 1 98.81 149 TRP B C 1
ATOM 3727 O O . TRP B 1 149 ? -22.562 18.484 13.734 1 98.81 149 TRP B O 1
ATOM 3737 N N . HIS B 1 150 ? -20.953 17.625 15.062 1 98.75 150 HIS B N 1
ATOM 3738 C CA . HIS B 1 150 ? -21.312 16.234 14.789 1 98.75 150 HIS B CA 1
ATOM 3739 C C . HIS B 1 150 ? -22.766 15.961 15.188 1 98.75 150 HIS B C 1
ATOM 3741 O O . HIS B 1 150 ? -23.484 15.25 14.477 1 98.75 150 HIS B O 1
ATOM 3747 N N . GLN B 1 151 ? -23.141 16.438 16.312 1 98.06 151 GLN B N 1
ATOM 3748 C CA . GLN B 1 151 ? -24.5 16.25 16.797 1 98.06 151 GLN B CA 1
ATOM 3749 C C . GLN B 1 151 ? -25.531 16.781 15.805 1 98.06 151 GLN B C 1
ATOM 3751 O O . GLN B 1 151 ? -26.516 16.125 15.5 1 98.06 151 GLN B O 1
ATOM 3756 N N . VAL B 1 152 ? -25.328 17.969 15.312 1 98.38 152 VAL B N 1
ATOM 3757 C CA . VAL B 1 152 ? -26.234 18.578 14.344 1 98.38 152 VAL B CA 1
ATOM 3758 C C . VAL B 1 152 ? -26.281 17.734 13.078 1 98.38 152 VAL B C 1
ATOM 3760 O O . VAL B 1 152 ? -27.375 17.438 12.562 1 98.38 152 VAL B O 1
ATOM 3763 N N . LEU B 1 153 ? -25.125 17.312 12.586 1 98.62 153 LEU B N 1
ATOM 3764 C CA . LEU B 1 153 ? -25.031 16.5 11.375 1 98.62 153 LEU B CA 1
ATOM 3765 C C . LEU B 1 153 ? -25.766 15.172 11.555 1 98.62 153 LEU B C 1
ATOM 3767 O O . LEU B 1 153 ? -26.422 14.688 10.633 1 98.62 153 LEU B O 1
ATOM 3771 N N . SER B 1 154 ? -25.609 14.555 12.742 1 97.25 154 SER B N 1
ATOM 3772 C CA . SER B 1 154 ? -26.141 13.227 13.016 1 97.25 154 SER B CA 1
ATOM 3773 C C . SER B 1 154 ? -27.656 13.203 12.953 1 97.25 154 SER B C 1
ATOM 3775 O O . SER B 1 154 ? -28.266 12.148 12.773 1 97.25 154 SER B O 1
ATOM 3777 N N . GLU B 1 155 ? -28.266 14.336 13.094 1 97 155 GLU B N 1
ATOM 3778 C CA . GLU B 1 155 ? -29.719 14.445 13.078 1 97 155 GLU B CA 1
ATOM 3779 C C . GLU B 1 155 ? -30.297 14.023 11.734 1 97 155 GLU B C 1
ATOM 3781 O O . GLU B 1 155 ? -31.469 13.664 11.633 1 97 155 GLU B O 1
ATOM 3786 N N . HIS B 1 156 ? -29.5 14.07 10.727 1 97.5 156 HIS B N 1
ATOM 3787 C CA . HIS B 1 156 ? -29.969 13.68 9.398 1 97.5 156 HIS B CA 1
ATOM 3788 C C . HIS B 1 156 ? -28.984 12.742 8.719 1 97.5 156 HIS B C 1
ATOM 3790 O O . HIS B 1 156 ? -28.75 12.852 7.512 1 97.5 156 HIS B O 1
ATOM 3796 N N . ASP B 1 157 ? -28.281 11.977 9.453 1 97.19 157 ASP B N 1
ATOM 3797 C CA . ASP B 1 157 ? -27.375 10.922 9.008 1 97.19 157 ASP B CA 1
ATOM 3798 C C . ASP B 1 157 ? -26.156 11.516 8.312 1 97.19 157 ASP B C 1
ATOM 3800 O O . ASP B 1 157 ? -25.672 10.961 7.324 1 97.19 157 ASP B O 1
ATOM 3804 N N . GLY B 1 158 ? -25.766 12.711 8.727 1 98.5 158 GLY B N 1
ATOM 3805 C CA . GLY B 1 158 ? -24.562 13.352 8.188 1 98.5 158 GLY B CA 1
ATOM 3806 C C . GLY B 1 158 ? -23.281 12.828 8.797 1 98.5 158 GLY B C 1
ATOM 3807 O O . GLY B 1 158 ? -23.312 12.07 9.766 1 98.5 158 GLY B O 1
ATOM 3808 N N . TRP B 1 159 ? -22.141 13.164 8.109 1 98.88 159 TRP B N 1
ATOM 3809 C CA . TRP B 1 159 ? -20.828 12.758 8.562 1 98.88 159 TRP B CA 1
ATOM 3810 C C . TRP B 1 159 ? -20 13.969 8.984 1 98.88 159 TRP B C 1
ATOM 3812 O O . TRP B 1 159 ? -20.062 15.023 8.352 1 98.88 159 TRP B O 1
ATOM 3822 N N . LEU B 1 160 ? -19.312 13.891 10.031 1 98.94 160 LEU B N 1
ATOM 3823 C CA . LEU B 1 160 ? -18.156 14.734 10.328 1 98.94 160 LEU B CA 1
ATOM 3824 C C . LEU B 1 160 ? -16.859 13.969 10.125 1 98.94 160 LEU B C 1
ATOM 3826 O O . LEU B 1 160 ? -16.578 13 10.836 1 98.94 160 LEU B O 1
ATOM 3830 N N . VAL B 1 161 ? -16.062 14.32 9.156 1 98.88 161 VAL B N 1
ATOM 3831 C CA . VAL B 1 161 ? -14.758 13.734 8.898 1 98.88 161 VAL B CA 1
ATOM 3832 C C . VAL B 1 161 ? -13.664 14.68 9.391 1 98.88 161 VAL B C 1
ATOM 3834 O O . VAL B 1 161 ? -13.555 15.82 8.914 1 98.88 161 VAL B O 1
ATOM 3837 N N . VAL B 1 162 ? -12.891 14.25 10.281 1 98.88 162 VAL B N 1
ATOM 3838 C CA . VAL B 1 162 ? -11.828 15.078 10.852 1 98.88 162 VAL B CA 1
ATOM 3839 C C . VAL B 1 162 ? -10.469 14.453 10.555 1 98.88 162 VAL B C 1
ATOM 3841 O O . VAL B 1 162 ? -10.164 13.352 11.023 1 98.88 162 VAL B O 1
ATOM 3844 N N . ASP B 1 163 ? -9.711 15.109 9.781 1 98.75 163 ASP B N 1
ATOM 3845 C CA . ASP B 1 163 ? -8.32 14.711 9.539 1 98.75 163 ASP B CA 1
ATOM 3846 C C . ASP B 1 163 ? -7.41 15.203 10.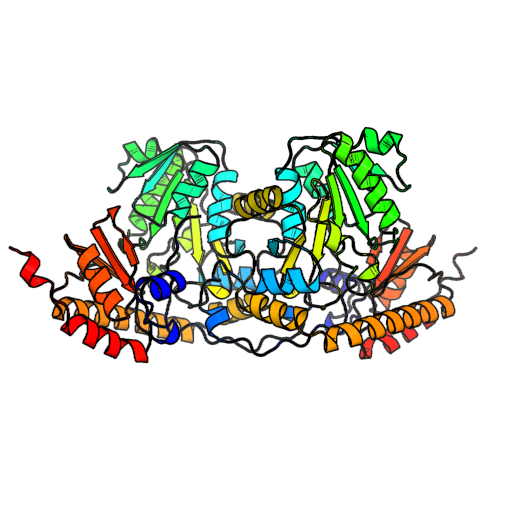664 1 98.75 163 ASP B C 1
ATOM 3848 O O . ASP B 1 163 ? -7.125 16.406 10.758 1 98.75 163 ASP B O 1
ATOM 3852 N N . GLU B 1 164 ? -6.918 14.305 11.43 1 98.81 164 GLU B N 1
ATOM 3853 C CA . GLU B 1 164 ? -6.074 14.609 12.586 1 98.81 164 GLU B CA 1
ATOM 3854 C C . GLU B 1 164 ? -4.633 14.164 12.344 1 98.81 164 GLU B C 1
ATOM 3856 O O . GLU B 1 164 ? -3.963 13.688 13.266 1 98.81 164 GLU B O 1
ATOM 3861 N N . ALA B 1 165 ? -4.176 14.289 11.133 1 97.94 165 ALA B N 1
ATOM 3862 C CA . ALA B 1 165 ? -2.822 13.867 10.781 1 97.94 165 ALA B CA 1
ATOM 3863 C C . ALA B 1 165 ? -1.783 14.555 11.664 1 97.94 165 ALA B C 1
ATOM 3865 O O . ALA B 1 165 ? -0.73 13.984 11.953 1 97.94 165 ALA B O 1
ATOM 3866 N N . PHE B 1 166 ? -2.059 15.766 12.203 1 98.25 166 PHE B N 1
ATOM 3867 C CA . PHE B 1 166 ? -1.087 16.547 12.961 1 98.25 166 PHE B CA 1
ATOM 3868 C C . PHE B 1 166 ? -1.433 16.562 14.445 1 98.25 166 PHE B C 1
ATOM 3870 O O . PHE B 1 166 ? -0.913 17.391 15.195 1 98.25 166 PHE B O 1
ATOM 3877 N N . MET B 1 167 ? -2.232 15.656 14.938 1 98.56 167 MET B N 1
ATOM 3878 C CA . MET B 1 167 ? -2.83 15.75 16.266 1 98.56 167 MET B CA 1
ATOM 3879 C C . MET B 1 167 ? -1.96 15.055 17.312 1 98.56 167 MET B C 1
ATOM 3881 O O . MET B 1 167 ? -2.172 15.219 18.516 1 98.56 167 MET B O 1
ATOM 3885 N N . ASP B 1 168 ? -0.954 14.242 16.938 1 98.5 168 ASP B N 1
ATOM 3886 C CA . ASP B 1 168 ? -0.28 13.328 17.859 1 98.5 168 ASP B CA 1
ATOM 3887 C C . ASP B 1 168 ? 0.438 14.094 18.969 1 98.5 168 ASP B C 1
ATOM 3889 O O . ASP B 1 168 ? 0.631 13.562 20.062 1 98.5 168 ASP B O 1
ATOM 3893 N N . SER B 1 169 ? 0.781 15.312 18.734 1 98 169 SER B N 1
ATOM 3894 C CA . SER B 1 169 ? 1.51 16.078 19.734 1 98 169 SER B CA 1
ATOM 3895 C C . SER B 1 169 ? 0.562 16.656 20.781 1 98 169 SER B C 1
ATOM 3897 O O . SER B 1 169 ? 0.998 17.078 21.859 1 98 169 SER B O 1
ATOM 3899 N N . THR B 1 170 ? -0.729 16.766 20.453 1 97.56 170 THR B N 1
ATOM 3900 C CA . THR B 1 170 ? -1.736 17.312 21.344 1 97.56 170 THR B CA 1
ATOM 3901 C C . THR B 1 170 ? -2.955 16.391 21.422 1 97.56 170 THR B C 1
ATOM 3903 O O . THR B 1 170 ? -4.07 16.812 21.109 1 97.56 170 THR B O 1
ATOM 3906 N N . PRO B 1 171 ? -2.754 15.172 21.891 1 97.31 171 PRO B N 1
ATOM 3907 C CA . PRO B 1 171 ? -3.799 14.148 21.828 1 97.31 171 PRO B CA 1
ATOM 3908 C C . PRO B 1 171 ? -5.043 14.523 22.625 1 97.31 171 PRO B C 1
ATOM 3910 O O . PRO B 1 171 ? -6.121 13.969 22.391 1 97.31 171 PRO B O 1
ATOM 3913 N N . GLU B 1 172 ? -4.906 15.477 23.578 1 96.75 172 GLU B N 1
ATOM 3914 C CA . GLU B 1 172 ? -6.039 15.891 24.391 1 96.75 172 GLU B CA 1
ATOM 3915 C C . GLU B 1 172 ? -7.105 16.578 23.547 1 96.75 172 GLU B C 1
ATOM 3917 O O . GLU B 1 172 ? -8.258 16.703 23.969 1 96.75 172 GLU B O 1
ATOM 3922 N N . HIS B 1 173 ? -6.793 17 22.375 1 98.25 173 HIS B N 1
ATOM 3923 C CA . HIS B 1 173 ? -7.734 17.688 21.5 1 98.25 173 HIS B CA 1
ATOM 3924 C C . HIS B 1 173 ? -8.344 16.734 20.469 1 98.25 173 HIS B C 1
ATOM 3926 O O . HIS B 1 173 ? -9.18 17.141 19.656 1 98.25 173 HIS B O 1
ATOM 3932 N N . SER B 1 174 ? -7.977 15.469 20.5 1 98.69 174 SER B N 1
ATOM 3933 C CA . SER B 1 174 ? -8.422 14.492 19.5 1 98.69 174 SER B CA 1
ATOM 3934 C C . SER B 1 174 ? -9.844 14.016 19.812 1 98.69 174 SER B C 1
ATOM 3936 O O . SER B 1 174 ? -10.242 13.93 20.969 1 98.69 174 SER B O 1
ATOM 3938 N N . LEU B 1 175 ? -10.547 13.664 18.797 1 98.75 175 LEU B N 1
ATOM 3939 C CA . LEU B 1 175 ? -11.883 13.102 18.906 1 98.75 175 LEU B CA 1
ATOM 3940 C C . LEU B 1 175 ? -11.836 11.578 18.844 1 98.75 175 LEU B C 1
ATOM 3942 O O . LEU B 1 175 ? -12.883 10.922 18.781 1 98.75 175 LEU B O 1
ATOM 3946 N N . ALA B 1 176 ? -10.703 10.977 18.891 1 98.69 176 ALA B N 1
ATOM 3947 C CA . ALA B 1 176 ? -10.516 9.547 18.672 1 98.69 176 ALA B CA 1
ATOM 3948 C C . ALA B 1 176 ? -11.391 8.727 19.609 1 98.69 176 ALA B C 1
ATOM 3950 O O . ALA B 1 176 ? -11.984 7.727 19.203 1 98.69 176 ALA B O 1
ATOM 3951 N N . ALA B 1 177 ? -11.5 9.148 20.828 1 98.19 177 ALA B N 1
ATOM 3952 C CA . ALA B 1 177 ? -12.234 8.398 21.844 1 98.19 177 ALA B CA 1
ATOM 3953 C C . ALA B 1 177 ? -13.719 8.344 21.516 1 98.19 177 ALA B C 1
ATOM 3955 O O . ALA B 1 177 ? -14.445 7.492 22.031 1 98.19 177 ALA B O 1
ATOM 3956 N N . TYR B 1 178 ? -14.203 9.211 20.625 1 98.5 178 TYR B N 1
ATOM 3957 C CA . TYR B 1 178 ? -15.617 9.312 20.297 1 98.5 178 TYR B CA 1
ATOM 3958 C C . TYR B 1 178 ? -15.922 8.688 18.938 1 98.5 178 TYR B C 1
ATOM 3960 O O . TYR B 1 178 ? -17.062 8.719 18.469 1 98.5 178 TYR B O 1
ATOM 3968 N N . SER B 1 179 ? -14.922 8.078 18.344 1 98.44 179 SER B N 1
ATOM 3969 C CA . SER B 1 179 ? -15.008 7.699 16.938 1 98.44 179 SER B CA 1
ATOM 3970 C C . SER B 1 179 ? -15.992 6.559 16.734 1 98.44 179 SER B C 1
ATOM 3972 O O . SER B 1 179 ? -16.375 6.258 15.594 1 98.44 179 SER B O 1
ATOM 3974 N N . HIS B 1 180 ? -16.469 5.91 17.797 1 97.62 180 HIS B N 1
ATOM 3975 C CA . HIS B 1 180 ? -17.438 4.828 17.688 1 97.62 180 HIS B CA 1
ATOM 3976 C C . HIS B 1 180 ? -18.828 5.367 17.359 1 97.62 180 HIS B C 1
ATOM 3978 O O . HIS B 1 180 ? -19.734 4.602 17 1 97.62 180 HIS B O 1
ATOM 3984 N N . HIS B 1 181 ? -19.062 6.695 17.5 1 97.81 181 HIS B N 1
ATOM 3985 C CA . HIS B 1 181 ? -20.344 7.293 17.172 1 97.81 181 HIS B CA 1
ATOM 3986 C C . HIS B 1 181 ? -20.594 7.309 15.672 1 97.81 181 HIS B C 1
ATOM 3988 O O . HIS B 1 181 ? -19.672 7.602 14.891 1 97.81 181 HIS B O 1
ATOM 3994 N N . SER B 1 182 ? -21.828 7.012 15.336 1 98 182 SER B N 1
ATOM 3995 C CA . SER B 1 182 ? -22.203 6.984 13.93 1 98 182 SER B CA 1
ATOM 3996 C C . SER B 1 182 ? -21.953 8.336 13.266 1 98 182 SER B C 1
ATOM 3998 O O . SER B 1 182 ? -22.266 9.383 13.828 1 98 182 SER B O 1
ATOM 4000 N N . GLY B 1 183 ? -21.297 8.289 12.156 1 98.31 183 GLY B N 1
ATOM 4001 C CA . GLY B 1 183 ? -21.109 9.484 11.352 1 98.31 183 GLY B CA 1
ATOM 4002 C C . GLY B 1 183 ? -19.859 10.273 11.734 1 98.31 183 GLY B C 1
ATOM 4003 O O . GLY B 1 183 ? -19.547 11.289 11.109 1 98.31 183 GLY B O 1
ATOM 4004 N N . LEU B 1 184 ? -19.203 9.891 12.773 1 98.81 184 LEU B N 1
ATOM 4005 C CA . LEU B 1 184 ? -17.938 10.523 13.133 1 98.81 184 LEU B CA 1
ATOM 4006 C C . LEU B 1 184 ? -16.75 9.711 12.617 1 98.81 184 LEU B C 1
ATOM 4008 O O . LEU B 1 184 ? -16.578 8.547 13 1 98.81 184 LEU B O 1
ATOM 4012 N N . ILE B 1 185 ? -15.945 10.258 11.742 1 98.88 185 ILE B N 1
ATOM 4013 C CA . ILE B 1 185 ? -14.82 9.586 11.102 1 98.88 185 ILE B CA 1
ATOM 4014 C C . ILE B 1 185 ? -13.539 10.375 11.352 1 98.88 185 ILE B C 1
ATOM 4016 O O . ILE B 1 185 ? -13.453 11.555 11 1 98.88 185 ILE B O 1
ATOM 4020 N N . ILE B 1 186 ? -12.562 9.75 11.969 1 98.94 186 ILE B N 1
ATOM 4021 C CA . ILE B 1 186 ? -11.289 10.391 12.297 1 98.94 186 ILE B CA 1
ATOM 4022 C C . ILE B 1 186 ? -10.164 9.742 11.5 1 98.94 186 ILE B C 1
ATOM 4024 O O . ILE B 1 186 ? -10.062 8.516 11.445 1 98.94 186 ILE B O 1
ATOM 4028 N N . LEU B 1 187 ? -9.352 10.508 10.867 1 98.81 187 LEU B N 1
ATOM 4029 C CA . LEU B 1 187 ? -8.18 10.023 10.148 1 98.81 187 LEU B CA 1
ATOM 4030 C C . LEU B 1 187 ? -6.898 10.328 10.922 1 98.81 187 LEU B C 1
ATOM 4032 O O . LEU B 1 187 ? -6.762 11.414 11.492 1 98.81 187 LEU B O 1
ATOM 4036 N N . ARG B 1 188 ? -6.02 9.406 11.016 1 98.62 188 ARG B N 1
ATOM 4037 C CA . ARG B 1 188 ? -4.719 9.555 11.656 1 98.62 188 ARG B CA 1
ATOM 4038 C C . ARG B 1 188 ? -3.6 9.055 10.742 1 98.62 188 ARG B C 1
ATOM 4040 O O . ARG B 1 188 ? -3.834 8.242 9.852 1 98.62 188 ARG B O 1
ATOM 4047 N N . SER B 1 189 ? -2.42 9.547 10.977 1 96 189 SER B N 1
ATOM 4048 C CA . SER B 1 189 ? -1.272 9.258 10.117 1 96 189 SER B CA 1
ATOM 4049 C C . SER B 1 189 ? -0.011 9.031 10.945 1 96 189 SER B C 1
ATOM 4051 O O . SER B 1 189 ? 0.234 9.742 11.922 1 96 189 SER B O 1
ATOM 4053 N N . LEU B 1 190 ? 0.821 8.094 10.523 1 97.5 190 LEU B N 1
ATOM 4054 C CA . LEU B 1 190 ? 2.127 7.887 11.141 1 97.5 190 LEU B CA 1
ATOM 4055 C C . LEU B 1 190 ? 3.184 8.758 10.469 1 97.5 190 LEU B C 1
ATOM 4057 O O . LEU B 1 190 ? 4.32 8.844 10.945 1 97.5 190 LEU B O 1
ATOM 4061 N N . GLY B 1 191 ? 2.824 9.43 9.461 1 97.44 191 GLY B N 1
ATOM 4062 C CA . GLY B 1 191 ? 3.795 10.109 8.617 1 97.44 191 GLY B CA 1
ATOM 4063 C C . GLY B 1 191 ? 4.25 11.438 9.18 1 97.44 191 GLY B C 1
ATOM 4064 O O . GLY B 1 191 ? 5.277 11.977 8.758 1 97.44 191 GLY B O 1
ATOM 4065 N N . LYS B 1 192 ? 3.535 12 10.18 1 98.06 192 LYS B N 1
ATOM 4066 C CA . LYS B 1 192 ? 3.816 13.359 10.625 1 98.06 192 LYS B CA 1
ATOM 4067 C C . LYS B 1 192 ? 4.586 13.359 11.945 1 98.06 192 LYS B C 1
ATOM 4069 O O . LYS B 1 192 ? 5.816 13.43 11.945 1 98.06 192 LYS B O 1
ATOM 4074 N N . PHE B 1 193 ? 3.971 13.039 13.047 1 98.62 193 PHE B N 1
ATOM 4075 C CA . PHE B 1 193 ? 4.57 13.031 14.375 1 98.62 193 PHE B CA 1
ATOM 4076 C C . PHE B 1 193 ? 5.699 12.016 14.461 1 98.62 193 PHE B C 1
ATOM 4078 O O . PHE B 1 193 ? 6.789 12.32 14.945 1 98.62 193 PHE B O 1
ATOM 4085 N N . PHE B 1 194 ? 5.469 10.836 13.883 1 98.75 194 PHE B N 1
ATOM 4086 C CA . PHE B 1 194 ? 6.43 9.75 14 1 98.75 194 PHE B CA 1
ATOM 4087 C C . PHE B 1 194 ? 7.496 9.844 12.922 1 98.75 194 PHE B C 1
ATOM 4089 O O . PHE B 1 194 ? 8.492 9.109 12.953 1 98.75 194 PHE B O 1
ATOM 4096 N N . GLY B 1 195 ? 7.312 10.742 11.953 1 98.12 195 GLY B N 1
ATOM 4097 C CA . GLY B 1 195 ? 8.281 10.859 10.875 1 98.12 195 GLY B CA 1
ATOM 4098 C C . GLY B 1 195 ? 8.445 9.586 10.078 1 98.12 195 GLY B C 1
ATOM 4099 O O . GLY B 1 195 ? 9.57 9.164 9.797 1 98.12 195 GLY B O 1
ATOM 4100 N N . LEU B 1 196 ? 7.398 8.953 9.781 1 98.12 196 LEU B N 1
ATOM 4101 C CA . LEU B 1 196 ? 7.418 7.684 9.062 1 98.12 196 LEU B CA 1
ATOM 4102 C C . LEU B 1 196 ? 6.539 7.75 7.82 1 98.12 196 LEU B C 1
ATOM 4104 O O . LEU B 1 196 ? 5.77 6.828 7.547 1 98.12 196 LEU B O 1
ATOM 4108 N N . ALA B 1 197 ? 6.645 8.883 7.098 1 96.62 197 ALA B N 1
ATOM 4109 C CA . ALA B 1 197 ? 5.816 9.078 5.91 1 96.62 197 ALA B CA 1
ATOM 4110 C C . ALA B 1 197 ? 6.082 8.008 4.863 1 96.62 197 ALA B C 1
ATOM 4112 O O . ALA B 1 197 ? 5.168 7.574 4.16 1 96.62 197 ALA B O 1
ATOM 4113 N N . GLY B 1 198 ? 7.285 7.535 4.781 1 96.06 198 GLY B N 1
ATOM 4114 C CA . GLY B 1 198 ? 7.66 6.547 3.783 1 96.06 198 GLY B CA 1
ATOM 4115 C C . GLY B 1 198 ? 7.098 5.168 4.066 1 96.06 198 GLY B C 1
ATOM 4116 O O . GLY B 1 198 ? 7.07 4.309 3.186 1 96.06 198 GLY B O 1
ATOM 4117 N N . ALA B 1 199 ? 6.691 4.926 5.305 1 96.88 199 ALA B N 1
ATOM 4118 C CA . ALA B 1 199 ? 6.145 3.629 5.703 1 96.88 199 ALA B CA 1
ATOM 4119 C C . ALA B 1 199 ? 4.715 3.459 5.199 1 96.88 199 ALA B C 1
ATOM 4121 O O . ALA B 1 199 ? 4.195 2.34 5.145 1 96.88 199 ALA B O 1
ATOM 4122 N N . ARG B 1 200 ? 4.047 4.559 4.867 1 95.69 200 ARG B N 1
ATOM 4123 C CA . ARG B 1 200 ? 2.691 4.582 4.328 1 95.69 200 ARG B CA 1
ATOM 4124 C C . ARG B 1 200 ? 1.723 3.846 5.246 1 95.69 200 ARG B C 1
ATOM 4126 O O . ARG B 1 200 ? 1.008 2.941 4.805 1 95.69 200 ARG B O 1
ATOM 4133 N N . VAL B 1 201 ? 1.661 4.285 6.48 1 96.88 201 VAL B N 1
ATOM 4134 C CA . VAL B 1 201 ? 0.719 3.717 7.438 1 96.88 201 VAL B CA 1
ATOM 4135 C C . VAL B 1 201 ? -0.221 4.805 7.949 1 96.88 201 VAL B C 1
ATOM 4137 O O . VAL B 1 201 ? 0.229 5.871 8.383 1 96.88 201 VAL B O 1
ATOM 4140 N N . GLY B 1 202 ? -1.486 4.562 7.852 1 97.25 202 GLY B N 1
ATOM 4141 C CA . GLY B 1 202 ? -2.525 5.434 8.375 1 97.25 202 GLY B CA 1
ATOM 4142 C C . GLY B 1 202 ? -3.672 4.676 9.016 1 97.25 202 GLY B C 1
ATOM 4143 O O . GLY B 1 202 ? -3.643 3.445 9.094 1 97.25 202 GLY B O 1
ATOM 4144 N N . PHE B 1 203 ? -4.645 5.441 9.539 1 98.06 203 PHE B N 1
ATOM 4145 C CA . PHE B 1 203 ? -5.754 4.824 10.258 1 98.06 203 PHE B CA 1
ATOM 4146 C C . PHE B 1 203 ? -7.043 5.602 10.023 1 98.06 203 PHE B C 1
ATOM 4148 O O . PHE B 1 203 ? -7.023 6.828 9.891 1 98.06 203 PHE B O 1
ATOM 4155 N N . VAL B 1 204 ? -8.07 4.852 10 1 98.5 204 VAL B N 1
ATOM 4156 C CA . VAL B 1 204 ? -9.414 5.41 10.055 1 98.5 204 VAL B CA 1
ATOM 4157 C C . VAL B 1 204 ? -10.133 4.91 11.305 1 98.5 204 VAL B C 1
ATOM 4159 O O . VAL B 1 204 ? -10.219 3.701 11.539 1 98.5 204 VAL B O 1
ATOM 4162 N N . LEU B 1 205 ? -10.492 5.816 12.141 1 98.69 205 LEU B N 1
ATOM 4163 C CA . LEU B 1 205 ? -11.297 5.523 13.32 1 98.69 205 LEU B CA 1
ATOM 4164 C C . LEU B 1 205 ? -12.766 5.859 13.086 1 98.69 205 LEU B C 1
ATOM 4166 O O . LEU B 1 205 ? -13.094 6.988 12.727 1 98.69 205 LEU B O 1
ATOM 4170 N N . ALA B 1 206 ? -13.641 4.934 13.234 1 98.69 206 ALA B N 1
ATOM 4171 C CA . ALA B 1 206 ? -15.07 5.09 12.992 1 98.69 206 ALA B CA 1
ATOM 4172 C C . ALA B 1 206 ? -15.859 3.912 13.555 1 98.69 206 ALA B C 1
ATOM 4174 O O . ALA B 1 206 ? -15.281 3.02 14.188 1 98.69 206 ALA B O 1
ATOM 4175 N N . GLU B 1 207 ? -17.172 3.979 13.359 1 98.25 207 GLU B N 1
ATOM 4176 C CA . GLU B 1 207 ? -18.016 2.859 13.75 1 98.25 207 GLU B CA 1
ATOM 4177 C C . GLU B 1 207 ? -17.75 1.628 12.891 1 98.25 207 GLU B C 1
ATOM 4179 O O . GLU B 1 207 ? -17.328 1.75 11.742 1 98.25 207 GLU B O 1
ATOM 4184 N N . THR B 1 208 ? -18.094 0.437 13.406 1 97.19 208 THR B N 1
ATOM 4185 C CA . THR B 1 208 ? -17.719 -0.855 12.836 1 97.19 208 THR B CA 1
ATOM 4186 C C . THR B 1 208 ? -18.328 -1.026 11.445 1 97.19 208 THR B C 1
ATOM 4188 O O . THR B 1 208 ? -17.656 -1.451 10.516 1 97.19 208 THR B O 1
ATOM 4191 N N . PRO B 1 209 ? -19.594 -0.666 11.242 1 97.5 209 PRO B N 1
ATOM 4192 C CA . PRO B 1 209 ? -20.172 -0.876 9.914 1 97.5 209 PRO B CA 1
ATOM 4193 C C . PRO B 1 209 ? -19.438 -0.117 8.82 1 97.5 209 PRO B C 1
ATOM 4195 O O . PRO B 1 209 ? -19.219 -0.658 7.73 1 97.5 209 PRO B O 1
ATOM 4198 N N . LEU B 1 210 ? -19.078 1.101 9.086 1 97.88 210 LEU B N 1
ATOM 4199 C CA . LEU B 1 210 ? -18.359 1.883 8.094 1 97.88 210 LEU B CA 1
ATOM 4200 C C . LEU B 1 210 ? -16.984 1.279 7.836 1 97.88 210 LEU B C 1
ATOM 4202 O O . LEU B 1 210 ? -16.547 1.172 6.684 1 97.88 210 LEU B O 1
ATOM 4206 N N . LEU B 1 211 ? -16.281 0.867 8.922 1 97.62 211 LEU B N 1
ATOM 4207 C CA . LEU B 1 211 ? -14.953 0.281 8.789 1 97.62 211 LEU B CA 1
ATOM 4208 C C . LEU B 1 211 ? -15 -1.005 7.973 1 97.62 211 LEU B C 1
ATOM 4210 O O . LEU B 1 211 ? -14.102 -1.271 7.172 1 97.62 211 LEU B O 1
ATOM 4214 N N . THR B 1 212 ? -16.016 -1.771 8.172 1 96.06 212 THR B N 1
ATOM 4215 C CA . THR B 1 212 ? -16.172 -3.02 7.434 1 96.06 212 THR B CA 1
ATOM 4216 C C . THR B 1 212 ? -16.344 -2.75 5.941 1 96.06 212 THR B C 1
ATOM 4218 O O . THR B 1 212 ? -15.695 -3.385 5.109 1 96.06 212 THR B O 1
ATOM 4221 N N . ARG B 1 213 ? -17.203 -1.806 5.613 1 95.5 213 ARG B N 1
ATOM 4222 C CA . ARG B 1 213 ? -17.406 -1.444 4.215 1 95.5 213 ARG B CA 1
ATOM 4223 C C . ARG B 1 213 ? -16.141 -0.907 3.584 1 95.5 213 ARG B C 1
ATOM 4225 O O . ARG B 1 213 ? -15.844 -1.189 2.42 1 95.5 213 ARG B O 1
ATOM 4232 N N . MET B 1 214 ? -15.445 -0.137 4.355 1 95.44 214 MET B N 1
ATOM 4233 C CA . MET B 1 214 ? -14.195 0.422 3.844 1 95.44 214 MET B CA 1
ATOM 4234 C C . MET B 1 214 ? -13.164 -0.675 3.609 1 95.44 214 MET B C 1
ATOM 4236 O O . MET B 1 214 ? -12.453 -0.657 2.605 1 95.44 214 MET B O 1
ATOM 4240 N N . ALA B 1 215 ? -13.031 -1.584 4.555 1 92.06 215 ALA B N 1
ATOM 4241 C CA . ALA B 1 215 ? -12.109 -2.709 4.406 1 92.06 215 ALA B CA 1
ATOM 4242 C C . ALA B 1 215 ? -12.414 -3.504 3.141 1 92.06 215 ALA B C 1
ATOM 4244 O O . ALA B 1 215 ? -11.5 -3.902 2.416 1 92.06 215 ALA B O 1
ATOM 4245 N N . ASP B 1 216 ? -13.641 -3.721 2.896 1 87.69 216 ASP B N 1
ATOM 4246 C CA . ASP B 1 216 ? -14.062 -4.441 1.701 1 87.69 216 ASP B CA 1
ATOM 4247 C C . ASP B 1 216 ? -13.664 -3.691 0.434 1 87.69 216 ASP B C 1
ATOM 4249 O O . ASP B 1 216 ? -13.258 -4.305 -0.555 1 87.69 216 ASP B O 1
ATOM 4253 N N . LEU B 1 217 ? -13.82 -2.418 0.492 1 87.38 217 LEU B N 1
ATOM 4254 C CA . LEU B 1 217 ? -13.5 -1.571 -0.652 1 87.38 217 LEU B CA 1
ATOM 4255 C C . LEU B 1 217 ? -12 -1.547 -0.909 1 87.38 217 LEU B C 1
ATOM 4257 O O . LEU B 1 217 ? -11.555 -1.611 -2.061 1 87.38 217 LEU B O 1
ATOM 4261 N N . LEU B 1 218 ? -11.203 -1.404 0.139 1 88.38 218 LEU B N 1
ATOM 4262 C CA . LEU B 1 218 ? -9.758 -1.235 0.015 1 88.38 218 LEU B CA 1
ATOM 4263 C C . LEU B 1 218 ? -9.078 -2.566 -0.286 1 88.38 218 LEU B C 1
ATOM 4265 O O . LEU B 1 218 ? -8.023 -2.6 -0.924 1 88.38 218 LEU B O 1
ATOM 4269 N N . GLY B 1 219 ? -9.695 -3.676 0.184 1 82.31 219 GLY B N 1
ATOM 4270 C CA . GLY B 1 219 ? -9.086 -4.98 -0.036 1 82.31 219 GLY B CA 1
ATOM 4271 C C . GLY B 1 219 ? -8.039 -5.336 1.001 1 82.31 219 GLY B C 1
ATOM 4272 O O . GLY B 1 219 ? -7.809 -4.574 1.942 1 82.31 219 GLY B O 1
ATOM 4273 N N . PRO B 1 220 ? -7.348 -6.449 0.752 1 81.19 220 PRO B N 1
ATOM 4274 C CA . PRO B 1 220 ? -6.414 -6.965 1.76 1 81.19 220 PRO B CA 1
ATOM 4275 C C . PRO B 1 220 ? -5.027 -6.34 1.653 1 81.19 220 PRO B C 1
ATOM 4277 O O . PRO B 1 220 ? -4.691 -5.734 0.63 1 81.19 220 PRO B O 1
ATOM 4280 N N . TRP B 1 221 ? -4.273 -6.477 2.738 1 84.25 221 TRP B N 1
ATOM 4281 C CA . TRP B 1 221 ? -2.85 -6.168 2.789 1 84.25 221 TRP B CA 1
ATOM 4282 C C . TRP B 1 221 ? -2.605 -4.684 2.533 1 84.25 221 TRP B C 1
ATOM 4284 O O . TRP B 1 221 ? -1.795 -4.32 1.68 1 84.25 221 TRP B O 1
ATOM 4294 N N . ALA B 1 222 ? -3.266 -3.92 3.297 1 85.19 222 ALA B N 1
ATOM 4295 C CA . ALA B 1 222 ? -3.15 -2.471 3.174 1 85.19 222 ALA B CA 1
ATOM 4296 C C . ALA B 1 222 ? -1.738 -2 3.508 1 85.19 222 ALA B C 1
ATOM 4298 O O . ALA B 1 222 ? -1.255 -1.017 2.943 1 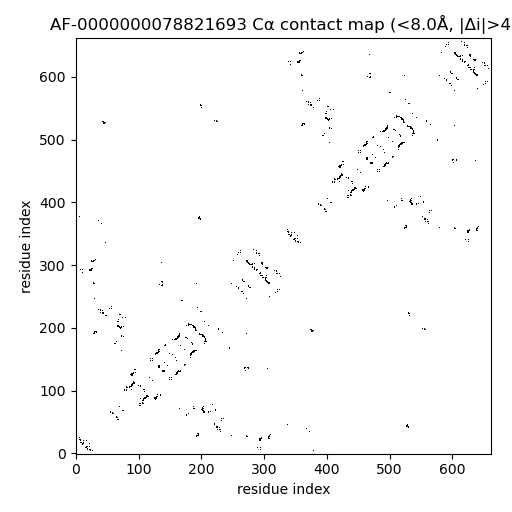85.19 222 ALA B O 1
ATOM 4299 N N . VAL B 1 223 ? -1.129 -2.676 4.41 1 92.88 223 VAL B N 1
ATOM 4300 C CA . VAL B 1 223 ? 0.203 -2.26 4.836 1 92.88 223 VAL B CA 1
ATOM 4301 C C . VAL B 1 223 ? 1.185 -3.416 4.672 1 92.88 223 VAL B C 1
ATOM 4303 O O . VAL B 1 223 ? 0.811 -4.582 4.824 1 92.88 223 VAL B O 1
ATOM 4306 N N . THR B 1 224 ? 2.42 -3.088 4.418 1 95.12 224 THR B N 1
ATOM 4307 C CA . THR B 1 224 ? 3.453 -4.098 4.219 1 95.12 224 THR B CA 1
ATOM 4308 C C . THR B 1 224 ? 3.855 -4.73 5.547 1 95.12 224 THR B C 1
ATOM 4310 O O . THR B 1 224 ? 3.598 -4.164 6.613 1 95.12 224 THR B O 1
ATOM 4313 N N . GLY B 1 225 ? 4.414 -5.949 5.465 1 95.38 225 GLY B N 1
ATOM 4314 C CA . GLY B 1 225 ? 4.949 -6.59 6.656 1 95.38 225 GLY B CA 1
ATOM 4315 C C . GLY B 1 225 ? 5.922 -5.711 7.422 1 95.38 225 GLY B C 1
ATOM 4316 O O . GLY B 1 225 ? 5.738 -5.469 8.617 1 95.38 225 GLY B O 1
ATOM 4317 N N . PRO B 1 226 ? 6.945 -5.16 6.719 1 96.75 226 PRO B N 1
ATOM 4318 C CA . PRO B 1 226 ? 7.922 -4.301 7.387 1 96.75 226 PRO B CA 1
ATOM 4319 C C . PRO B 1 226 ? 7.289 -3.053 8 1 96.75 226 PRO B C 1
ATOM 4321 O O . PRO B 1 226 ? 7.613 -2.682 9.133 1 96.75 226 PRO B O 1
ATOM 4324 N N . SER B 1 227 ? 6.406 -2.418 7.285 1 96.56 227 SER B N 1
ATOM 4325 C CA . SER B 1 227 ? 5.746 -1.23 7.816 1 96.56 227 SER B CA 1
ATOM 4326 C C . SER B 1 227 ? 4.938 -1.559 9.062 1 96.56 227 SER B C 1
ATOM 4328 O O . SER B 1 227 ? 4.859 -0.75 9.992 1 96.56 227 SER B O 1
ATOM 4330 N N . SER B 1 228 ? 4.328 -2.705 9.039 1 95.81 228 SER B N 1
ATOM 4331 C CA . SER B 1 228 ? 3.555 -3.137 10.195 1 95.81 228 SER B CA 1
ATOM 4332 C C . SER B 1 228 ? 4.438 -3.268 11.43 1 95.81 228 SER B C 1
ATOM 4334 O O . SER B 1 228 ? 4.055 -2.84 12.523 1 95.81 228 SER B O 1
ATOM 4336 N N . ILE B 1 229 ? 5.609 -3.816 11.305 1 95.75 229 ILE B N 1
ATOM 4337 C CA . ILE B 1 229 ? 6.543 -4.008 12.406 1 95.75 229 ILE B CA 1
ATOM 4338 C C . ILE B 1 229 ? 6.973 -2.65 12.961 1 95.75 229 ILE B C 1
ATOM 4340 O O . ILE B 1 229 ? 6.949 -2.432 14.172 1 95.75 229 ILE B O 1
ATOM 4344 N N . VAL B 1 230 ? 7.293 -1.766 12.086 1 97.62 230 VAL B N 1
ATOM 4345 C CA . VAL B 1 230 ? 7.762 -0.444 12.484 1 97.62 230 VAL B CA 1
ATOM 4346 C C . VAL B 1 230 ? 6.629 0.324 13.164 1 97.62 230 VAL B C 1
ATOM 4348 O O . VAL B 1 230 ? 6.836 0.971 14.195 1 97.62 230 VAL B O 1
ATOM 4351 N N . ALA B 1 231 ? 5.445 0.229 12.602 1 97.44 231 ALA B N 1
ATOM 4352 C CA . ALA B 1 231 ? 4.277 0.91 13.156 1 97.44 231 ALA B CA 1
ATOM 4353 C C . ALA B 1 231 ? 3.971 0.408 14.562 1 97.44 231 ALA B C 1
ATOM 4355 O O . ALA B 1 231 ? 3.711 1.203 15.469 1 97.44 231 ALA B O 1
ATOM 4356 N N . GLN B 1 232 ? 4.023 -0.899 14.742 1 97 232 GLN B N 1
ATOM 4357 C CA . GLN B 1 232 ? 3.775 -1.483 16.062 1 97 232 GLN B CA 1
ATOM 4358 C C . GLN B 1 232 ? 4.77 -0.962 17.094 1 97 232 GLN B C 1
ATOM 4360 O O . GLN B 1 232 ? 4.383 -0.568 18.188 1 97 232 GLN B O 1
ATOM 4365 N N . ALA B 1 233 ? 6.012 -0.952 16.719 1 97.88 233 ALA B N 1
ATOM 4366 C CA . ALA B 1 233 ? 7.062 -0.491 17.625 1 97.88 233 ALA B CA 1
ATOM 4367 C C . ALA B 1 233 ? 6.859 0.975 18 1 97.88 233 ALA B C 1
ATOM 4369 O O . ALA B 1 233 ? 6.938 1.34 19.172 1 97.88 233 ALA B O 1
ATOM 4370 N N . ALA B 1 234 ? 6.578 1.787 17.031 1 98.56 234 ALA B N 1
ATOM 4371 C CA . ALA B 1 234 ? 6.41 3.221 17.25 1 98.56 234 ALA B CA 1
ATOM 4372 C C . ALA B 1 234 ? 5.203 3.5 18.141 1 98.56 234 ALA B C 1
ATOM 4374 O O . ALA B 1 234 ? 5.293 4.293 19.078 1 98.56 234 ALA B O 1
ATOM 4375 N N . LEU B 1 235 ? 4.102 2.814 17.891 1 98.38 235 LEU B N 1
ATOM 4376 C CA . LEU B 1 235 ? 2.842 3.064 18.578 1 98.38 235 LEU B CA 1
ATOM 4377 C C . LEU B 1 235 ? 2.887 2.52 20 1 98.38 235 LEU B C 1
ATOM 4379 O O . LEU B 1 235 ? 2.133 2.967 20.875 1 98.38 235 LEU B O 1
ATOM 4383 N N . ALA B 1 236 ? 3.758 1.588 20.281 1 97.75 236 ALA B N 1
ATOM 4384 C CA . ALA B 1 236 ? 3.859 0.991 21.609 1 97.75 236 ALA B CA 1
ATOM 4385 C C . ALA B 1 236 ? 4.898 1.719 22.453 1 97.75 236 ALA B C 1
ATOM 4387 O O . ALA B 1 236 ? 4.988 1.494 23.656 1 97.75 236 ALA B O 1
ATOM 4388 N N . ASP B 1 237 ? 5.711 2.607 21.906 1 98.31 237 ASP B N 1
ATOM 4389 C CA . ASP B 1 237 ? 6.828 3.248 22.594 1 98.31 237 ASP B CA 1
ATOM 4390 C C . ASP B 1 237 ? 6.383 4.535 23.281 1 98.31 237 ASP B C 1
ATOM 4392 O O . ASP B 1 237 ? 6.691 5.633 22.812 1 98.31 237 ASP B O 1
ATOM 4396 N N . HIS B 1 238 ? 5.805 4.434 24.422 1 97.56 238 HIS B N 1
ATOM 4397 C CA . HIS B 1 238 ? 5.234 5.559 25.156 1 97.56 238 HIS B CA 1
ATOM 4398 C C . HIS B 1 238 ? 6.32 6.539 25.594 1 97.56 238 HIS B C 1
ATOM 4400 O O . HIS B 1 238 ? 6.098 7.754 25.609 1 97.56 238 HIS B O 1
ATOM 4406 N N . ALA B 1 239 ? 7.441 6.02 25.906 1 98.38 239 ALA B N 1
ATOM 4407 C CA . ALA B 1 239 ? 8.539 6.887 26.328 1 98.38 239 ALA B CA 1
ATOM 4408 C C . ALA B 1 239 ? 8.984 7.805 25.203 1 98.38 239 ALA B C 1
ATOM 4410 O O . ALA B 1 239 ? 9.148 9.008 25.391 1 98.38 239 ALA B O 1
ATOM 4411 N N . TRP B 1 240 ? 9.172 7.219 24.016 1 98.56 240 TRP B N 1
ATOM 4412 C CA . TRP B 1 240 ? 9.555 8.008 22.844 1 98.56 240 TRP B CA 1
ATOM 4413 C C . TRP B 1 240 ? 8.484 9.055 22.531 1 98.56 240 TRP B C 1
ATOM 4415 O O . TRP B 1 240 ? 8.812 10.203 22.234 1 98.56 240 TRP B O 1
ATOM 4425 N N . GLN B 1 241 ? 7.246 8.695 22.625 1 98.5 241 GLN B N 1
ATOM 4426 C CA . GLN B 1 241 ? 6.129 9.578 22.312 1 98.5 241 GLN B CA 1
ATOM 4427 C C . GLN B 1 241 ? 6.102 10.781 23.25 1 98.5 241 GLN B C 1
ATOM 4429 O O . GLN B 1 241 ? 6.008 11.922 22.797 1 98.5 241 GLN B O 1
ATOM 4434 N N . GLN B 1 242 ? 6.18 10.508 24.516 1 98.12 242 GLN B N 1
ATOM 4435 C CA . GLN B 1 242 ? 6.145 11.586 25.5 1 98.12 242 GLN B CA 1
ATOM 4436 C C . GLN B 1 242 ? 7.312 12.547 25.312 1 98.12 242 GLN B C 1
ATOM 4438 O O . GLN B 1 242 ? 7.129 13.766 25.328 1 98.12 242 GLN B O 1
ATOM 4443 N N . HIS B 1 243 ? 8.453 12.031 25.125 1 98.44 243 HIS B N 1
ATOM 4444 C CA . HIS B 1 243 ? 9.648 12.836 24.922 1 98.44 243 HIS B CA 1
ATOM 4445 C C . HIS B 1 243 ? 9.508 13.719 23.688 1 98.44 243 HIS B C 1
ATOM 4447 O O . HIS B 1 243 ? 9.797 14.914 23.734 1 98.44 243 HIS B O 1
ATOM 4453 N N . HIS B 1 244 ? 9.039 13.164 22.609 1 98.12 244 HIS B N 1
ATOM 4454 C CA . HIS B 1 244 ? 9.008 13.898 21.359 1 98.12 244 HIS B CA 1
ATOM 4455 C C . HIS B 1 244 ? 7.844 14.883 21.328 1 98.12 244 HIS B C 1
ATOM 4457 O O . HIS B 1 244 ? 7.918 15.914 20.656 1 98.12 244 HIS B O 1
ATOM 4463 N N . ARG B 1 245 ? 6.727 14.602 22.031 1 98.31 245 ARG B N 1
ATOM 4464 C CA . ARG B 1 245 ? 5.676 15.602 22.172 1 98.31 245 ARG B CA 1
ATOM 4465 C C . ARG B 1 245 ? 6.219 16.891 22.781 1 98.31 245 ARG B C 1
ATOM 4467 O O . ARG B 1 245 ? 6.027 17.969 22.234 1 98.31 245 ARG B O 1
ATOM 4474 N N . ALA B 1 246 ? 6.906 16.719 23.859 1 98.12 246 ALA B N 1
ATOM 4475 C CA . ALA B 1 246 ? 7.484 17.875 24.547 1 98.12 246 ALA B CA 1
ATOM 4476 C C . ALA B 1 246 ? 8.539 18.547 23.672 1 98.12 246 ALA B C 1
ATOM 4478 O O . ALA B 1 246 ? 8.57 19.781 23.578 1 98.12 246 ALA B O 1
ATOM 4479 N N . LYS B 1 247 ? 9.391 17.781 23.047 1 98.19 247 LYS B N 1
ATOM 4480 C CA . LYS B 1 247 ? 10.484 18.297 22.234 1 98.19 247 LYS B CA 1
ATOM 4481 C C . LYS B 1 247 ? 9.961 19.078 21.031 1 98.19 247 LYS B C 1
ATOM 4483 O O . LYS B 1 247 ? 10.43 20.188 20.766 1 98.19 247 LYS B O 1
ATOM 4488 N N . LEU B 1 248 ? 9.031 18.516 20.297 1 98.44 248 LEU B N 1
ATOM 4489 C CA . LEU B 1 248 ? 8.492 19.156 19.109 1 98.44 248 LEU B CA 1
ATOM 4490 C C . LEU B 1 248 ? 7.789 20.469 19.453 1 98.44 248 LEU B C 1
ATOM 4492 O O . LEU B 1 248 ? 7.891 21.453 18.719 1 98.44 248 LEU B O 1
ATOM 4496 N N . LEU B 1 249 ? 7.059 20.484 20.562 1 97.69 249 LEU B N 1
ATOM 4497 C CA . LEU B 1 249 ? 6.402 21.703 21 1 97.69 249 LEU B CA 1
ATOM 4498 C C . LEU B 1 249 ? 7.43 22.781 21.328 1 97.69 249 LEU B C 1
ATOM 4500 O O . LEU B 1 249 ? 7.25 23.953 20.969 1 97.69 249 LEU B O 1
ATOM 4504 N N . ALA B 1 250 ? 8.469 22.406 22 1 98 250 ALA B N 1
ATOM 4505 C CA . ALA B 1 250 ? 9.539 23.344 22.328 1 98 250 ALA B CA 1
ATOM 4506 C C . ALA B 1 250 ? 10.219 23.859 21.062 1 98 250 ALA B C 1
ATOM 4508 O O . ALA B 1 250 ? 10.516 25.047 20.953 1 98 250 ALA B O 1
ATOM 4509 N N . GLU B 1 251 ? 10.5 22.953 20.109 1 98.19 251 GLU B N 1
ATOM 4510 C CA . GLU B 1 251 ? 11.148 23.328 18.859 1 98.19 251 GLU B CA 1
ATOM 4511 C C . GLU B 1 251 ? 10.25 24.234 18.016 1 98.19 251 GLU B C 1
ATOM 4513 O O . GLU B 1 251 ? 10.727 25.141 17.344 1 98.19 251 GLU B O 1
ATOM 4518 N N . SER B 1 252 ? 8.992 23.922 18.047 1 98.25 252 SER B N 1
ATOM 4519 C CA . SER B 1 252 ? 8.047 24.781 17.344 1 98.25 252 SER B CA 1
ATOM 4520 C C . SER B 1 252 ? 8.062 26.203 17.922 1 98.25 252 SER B C 1
ATOM 4522 O O . SER B 1 252 ? 8.008 27.172 17.188 1 98.25 252 SER B O 1
ATOM 4524 N N . ARG B 1 253 ? 8.109 26.344 19.234 1 97.81 253 ARG B N 1
ATOM 4525 C CA . ARG B 1 253 ? 8.211 27.641 19.875 1 97.81 253 ARG B CA 1
ATOM 4526 C C . ARG B 1 253 ? 9.508 28.344 19.484 1 97.81 253 ARG B C 1
ATOM 4528 O O . ARG B 1 253 ? 9.508 29.547 19.219 1 97.81 253 ARG B O 1
ATOM 4535 N N . GLN B 1 254 ? 10.555 27.578 19.484 1 98 254 GLN B N 1
ATOM 4536 C CA . GLN B 1 254 ? 11.844 28.109 19.062 1 98 254 GLN B CA 1
ATOM 4537 C C . GLN B 1 254 ? 11.758 28.672 17.641 1 98 254 GLN B C 1
ATOM 4539 O O . GLN B 1 254 ? 12.281 29.75 17.344 1 98 254 GLN B O 1
ATOM 4544 N N . LEU B 1 255 ? 11.172 27.922 16.734 1 98.44 255 LEU B N 1
ATOM 4545 C CA . LEU B 1 255 ? 11 28.344 15.359 1 98.44 255 LEU B CA 1
ATOM 4546 C C . LEU B 1 255 ? 10.203 29.641 15.289 1 98.44 255 LEU B C 1
ATOM 4548 O O . LEU B 1 255 ? 10.578 30.578 14.57 1 98.44 255 LEU B O 1
ATOM 4552 N N . ALA B 1 256 ? 9.102 29.703 16.016 1 98.19 256 ALA B N 1
ATOM 4553 C CA . ALA B 1 256 ? 8.273 30.906 16.047 1 98.19 256 ALA B CA 1
ATOM 4554 C C . ALA B 1 256 ? 9.078 32.125 16.516 1 98.19 256 ALA B C 1
ATOM 4556 O O . ALA B 1 256 ? 8.984 33.188 15.922 1 98.19 256 ALA B O 1
ATOM 4557 N N . ASP B 1 257 ? 9.82 31.906 17.547 1 97.56 257 ASP B N 1
ATOM 4558 C CA . ASP B 1 257 ? 10.641 32.969 18.078 1 97.56 257 ASP B CA 1
ATOM 4559 C C . ASP B 1 257 ? 11.672 33.469 17.062 1 97.56 257 ASP B C 1
ATOM 4561 O O . ASP B 1 257 ? 11.875 34.656 16.891 1 97.56 257 ASP B O 1
ATOM 4565 N N . MET B 1 258 ? 12.312 32.531 16.422 1 97 258 MET B N 1
ATOM 4566 C CA . MET B 1 258 ? 13.297 32.844 15.398 1 97 258 MET B CA 1
ATOM 4567 C C . MET B 1 258 ? 12.656 33.625 14.266 1 97 258 MET B C 1
ATOM 4569 O O . MET B 1 258 ? 13.25 34.594 13.766 1 97 258 MET B O 1
ATOM 4573 N N . LEU B 1 259 ? 11.531 33.25 13.82 1 97.38 259 LEU B N 1
ATOM 4574 C CA . LEU B 1 259 ? 10.812 33.938 12.75 1 97.38 259 LEU B CA 1
ATOM 4575 C C . LEU B 1 259 ? 10.406 35.344 13.172 1 97.38 259 LEU B C 1
ATOM 4577 O O . LEU B 1 259 ? 10.555 36.281 12.406 1 97.38 259 LEU B O 1
ATOM 4581 N N . ARG B 1 260 ? 9.93 35.469 14.391 1 96.06 260 ARG B N 1
ATOM 4582 C CA . ARG B 1 260 ? 9.531 36.781 14.906 1 96.06 260 ARG B CA 1
ATOM 4583 C C . ARG B 1 260 ? 10.734 37.719 15 1 96.06 260 ARG B C 1
ATOM 4585 O O . ARG B 1 260 ? 10.625 38.906 14.695 1 96.06 260 ARG B O 1
ATOM 4592 N N . GLN B 1 261 ? 11.797 37.188 15.406 1 94.94 261 GLN B N 1
ATOM 4593 C CA . GLN B 1 261 ? 13.023 37.969 15.5 1 94.94 261 GLN B CA 1
ATOM 4594 C C . GLN B 1 261 ? 13.461 38.469 14.125 1 94.94 261 GLN B C 1
ATOM 4596 O O . GLN B 1 261 ? 14.094 39.5 14.016 1 94.94 261 GLN B O 1
ATOM 4601 N N . ALA B 1 262 ? 13.117 37.719 13.125 1 94.5 262 ALA B N 1
ATOM 4602 C CA . ALA B 1 262 ? 13.438 38.094 11.75 1 94.5 262 ALA B CA 1
ATOM 4603 C C . ALA B 1 262 ? 12.383 39.062 11.18 1 94.5 262 ALA B C 1
ATOM 4605 O O . ALA B 1 262 ? 12.438 39.406 10.008 1 94.5 262 ALA B O 1
ATOM 4606 N N . GLY B 1 263 ? 11.375 39.438 11.953 1 93.19 263 GLY B N 1
ATOM 4607 C CA . GLY B 1 263 ? 10.359 40.375 11.539 1 93.19 263 GLY B CA 1
ATOM 4608 C C . GLY B 1 263 ? 9.156 39.719 10.898 1 93.19 263 GLY B C 1
ATOM 4609 O O . GLY B 1 263 ? 8.328 40.406 10.289 1 93.19 263 GLY B O 1
ATOM 4610 N N . LEU B 1 264 ? 9.039 38.438 10.961 1 95.12 264 LEU B N 1
ATOM 4611 C CA . LEU B 1 264 ? 7.93 37.719 10.344 1 95.12 264 LEU B CA 1
ATOM 4612 C C . LEU B 1 264 ? 6.812 37.469 11.352 1 95.12 264 LEU B C 1
ATOM 4614 O O . LEU B 1 264 ? 7.074 37.312 12.547 1 95.12 264 LEU B O 1
ATOM 4618 N N . PRO B 1 265 ? 5.57 37.469 10.898 1 91.62 265 PRO B N 1
ATOM 4619 C CA . PRO B 1 265 ? 4.418 37.344 11.789 1 91.62 265 PRO B CA 1
ATOM 4620 C C . PRO B 1 265 ? 4.098 35.906 12.148 1 91.62 265 PRO B C 1
ATOM 4622 O O . PRO B 1 265 ? 3.002 35.438 11.852 1 91.62 265 PRO B O 1
ATOM 4625 N N . ALA B 1 266 ? 5.012 35.281 12.82 1 89.5 266 ALA B N 1
ATOM 4626 C CA . ALA B 1 266 ? 4.816 33.875 13.234 1 89.5 266 ALA B CA 1
ATOM 4627 C C . ALA B 1 266 ? 3.994 33.812 14.516 1 89.5 266 ALA B C 1
ATOM 4629 O O . ALA B 1 266 ? 4.547 33.688 15.609 1 89.5 266 ALA B O 1
ATOM 4630 N N . ARG B 1 267 ? 2.629 33.75 14.383 1 88.44 267 ARG B N 1
ATOM 4631 C CA . ARG B 1 267 ? 1.731 33.75 15.531 1 88.44 267 ARG B CA 1
ATOM 4632 C C . ARG B 1 267 ? 0.836 32.5 15.516 1 88.44 267 ARG B C 1
ATOM 4634 O O . ARG B 1 267 ? 0.063 32.281 16.453 1 88.44 267 ARG B O 1
ATOM 4641 N N . LYS B 1 268 ? 0.889 31.797 14.445 1 94.19 268 LYS B N 1
ATOM 4642 C CA . LYS B 1 268 ? 0.063 30.609 14.266 1 94.19 268 LYS B CA 1
ATOM 4643 C C . LYS B 1 268 ? 0.913 29.391 13.875 1 94.19 268 LYS B C 1
ATOM 4645 O O . LYS B 1 268 ? 1.786 29.5 13.008 1 94.19 268 LYS B O 1
ATOM 4650 N N . GLY B 1 269 ? 0.691 28.344 14.648 1 96.81 269 GLY B N 1
ATOM 4651 C CA . GLY B 1 269 ? 1.414 27.109 14.359 1 96.81 269 GLY B CA 1
ATOM 4652 C C . GLY B 1 269 ? 0.945 25.922 15.188 1 96.81 269 GLY B C 1
ATOM 4653 O O . GLY B 1 269 ? 0.094 26.078 16.062 1 96.81 269 GLY B O 1
ATOM 4654 N N . CYS B 1 270 ? 1.354 24.734 14.82 1 97.69 270 CYS B N 1
ATOM 4655 C CA . CYS B 1 270 ? 1.233 23.531 15.625 1 97.69 270 CYS B CA 1
ATOM 4656 C C . CYS B 1 270 ? 2.605 22.969 15.969 1 97.69 270 CYS B C 1
ATOM 4658 O O . CYS B 1 270 ? 3.621 23.641 15.805 1 97.69 270 CYS B O 1
ATOM 4660 N N . ALA B 1 271 ? 2.623 21.781 16.484 1 98.06 271 ALA B N 1
ATOM 4661 C CA . ALA B 1 271 ? 3.877 21.203 16.969 1 98.06 271 ALA B CA 1
ATOM 4662 C C . ALA B 1 271 ? 4.867 21 15.828 1 98.06 271 ALA B C 1
ATOM 4664 O O . ALA B 1 271 ? 6.078 20.953 16.047 1 98.06 271 ALA B O 1
ATOM 4665 N N . LEU B 1 272 ? 4.402 20.984 14.562 1 98.38 272 LEU B N 1
ATOM 4666 C CA . LEU B 1 272 ? 5.27 20.484 13.492 1 98.38 272 LEU B CA 1
ATOM 4667 C C . LEU B 1 272 ? 5.551 21.594 12.477 1 98.38 272 LEU B C 1
ATOM 4669 O O . LEU B 1 272 ? 6.41 21.438 11.602 1 98.38 272 LEU B O 1
ATOM 4673 N N . PHE B 1 273 ? 4.867 22.75 12.578 1 98.44 273 PHE B N 1
ATOM 4674 C CA . PHE B 1 273 ? 5.133 23.812 11.617 1 98.44 273 PHE B CA 1
ATOM 4675 C C . PHE B 1 273 ? 4.574 25.141 12.117 1 98.44 273 PHE B C 1
ATOM 4677 O O . PHE B 1 273 ? 3.781 25.172 13.062 1 98.44 273 PHE B O 1
ATOM 4684 N N . GLN B 1 274 ? 5.066 26.203 11.523 1 98.38 274 GLN B N 1
ATOM 4685 C CA . GLN B 1 274 ? 4.523 27.547 11.672 1 98.38 274 GLN B CA 1
ATOM 4686 C C . GLN B 1 274 ? 3.852 28.016 10.391 1 98.38 274 GLN B C 1
ATOM 4688 O O . GLN B 1 274 ? 4.293 27.672 9.289 1 98.38 274 GLN B O 1
ATOM 4693 N N . TRP B 1 275 ? 2.801 28.734 10.578 1 97.75 275 TRP B N 1
ATOM 4694 C CA . TRP B 1 275 ? 2.055 29.312 9.469 1 97.75 275 TRP B CA 1
ATOM 4695 C C . TRP B 1 275 ? 2.213 30.828 9.445 1 97.75 275 TRP B C 1
ATOM 4697 O O . TRP B 1 275 ? 1.984 31.5 10.453 1 97.75 275 TRP B O 1
ATOM 4707 N N . LEU B 1 276 ? 2.643 31.328 8.289 1 96.94 276 LEU B N 1
ATOM 4708 C CA . LEU B 1 276 ? 2.805 32.75 8.086 1 96.94 276 LEU B CA 1
ATOM 4709 C C . LEU B 1 276 ? 1.859 33.281 7 1 96.94 276 LEU B C 1
ATOM 4711 O O . LEU B 1 276 ? 1.95 32.844 5.844 1 96.94 276 LEU B O 1
ATOM 4715 N N . LYS B 1 277 ? 0.967 34.094 7.398 1 94.44 277 LYS B N 1
ATOM 4716 C CA . LYS B 1 277 ? 0.174 34.844 6.426 1 94.44 277 LYS B CA 1
ATOM 4717 C C . LYS B 1 277 ? 0.735 36.25 6.227 1 94.44 277 LYS B C 1
ATOM 4719 O O . LYS B 1 277 ? 0.896 37 7.191 1 94.44 277 LYS B O 1
ATOM 4724 N N . LEU B 1 278 ? 1.099 36.562 5.059 1 91.44 278 LEU B N 1
ATOM 4725 C CA . LEU B 1 278 ? 1.665 37.875 4.809 1 91.44 278 LEU B CA 1
ATOM 4726 C C . LEU B 1 278 ? 1.525 38.25 3.34 1 91.44 278 LEU B C 1
ATOM 4728 O O . LEU B 1 278 ? 1.397 37.375 2.477 1 91.44 278 LEU B O 1
ATOM 4732 N N . GLU B 1 279 ? 1.432 39.5 3.006 1 89.06 279 GLU B N 1
ATOM 4733 C CA . GLU B 1 279 ? 1.214 40.031 1.669 1 89.06 279 GLU B CA 1
ATOM 4734 C C . GLU B 1 279 ? 2.311 39.594 0.706 1 89.06 279 GLU B C 1
ATOM 4736 O O . GLU B 1 279 ? 2.035 39.312 -0.458 1 89.06 279 GLU B O 1
ATOM 4741 N N . HIS B 1 280 ? 3.467 39.5 1.13 1 90.62 280 HIS B N 1
ATOM 4742 C CA . HIS B 1 280 ? 4.602 39.125 0.282 1 90.62 280 HIS B CA 1
ATOM 4743 C C . HIS B 1 280 ? 5.051 37.688 0.541 1 90.62 280 HIS B C 1
ATOM 4745 O O . HIS B 1 280 ? 6.25 37.438 0.612 1 90.62 280 HIS B O 1
ATOM 4751 N N . ALA B 1 281 ? 4.141 36.844 0.702 1 94.81 281 ALA B N 1
ATOM 4752 C CA . ALA B 1 281 ? 4.449 35.469 0.999 1 94.81 281 ALA B CA 1
ATOM 4753 C C . ALA B 1 281 ? 5.316 34.844 -0.095 1 94.81 281 ALA B C 1
ATOM 4755 O O . ALA B 1 281 ? 6.242 34.094 0.195 1 94.81 281 ALA B O 1
ATOM 4756 N N . GLU B 1 282 ? 4.965 35.094 -1.304 1 95.5 282 GLU B N 1
ATOM 4757 C CA . GLU B 1 282 ? 5.742 34.562 -2.422 1 95.5 282 GLU B CA 1
ATOM 4758 C C . GLU B 1 282 ? 7.195 35.031 -2.352 1 95.5 282 GLU B C 1
ATOM 4760 O O . GLU B 1 282 ? 8.109 34.25 -2.617 1 95.5 282 GLU B O 1
ATOM 4765 N N . ARG B 1 283 ? 7.367 36.25 -2.102 1 95.38 283 ARG B N 1
ATOM 4766 C CA . ARG B 1 283 ? 8.711 36.812 -2.004 1 95.38 283 ARG B CA 1
ATOM 4767 C C . ARG B 1 283 ? 9.508 36.125 -0.898 1 95.38 283 ARG B C 1
ATOM 4769 O O . ARG B 1 283 ? 10.695 35.844 -1.067 1 95.38 283 ARG B O 1
ATOM 4776 N N . LEU B 1 284 ? 8.875 35.969 0.235 1 96.06 284 LEU B N 1
ATOM 4777 C CA . LEU B 1 284 ? 9.523 35.25 1.325 1 96.06 284 LEU B CA 1
ATOM 4778 C C . LEU B 1 284 ? 9.961 33.875 0.873 1 96.06 284 LEU B C 1
ATOM 4780 O O . LEU B 1 284 ? 11.117 33.469 1.075 1 96.06 284 LEU B O 1
ATOM 4784 N N . HIS B 1 285 ? 9.078 33.125 0.249 1 96.75 285 HIS B N 1
ATOM 4785 C CA . HIS B 1 285 ? 9.352 31.766 -0.228 1 96.75 285 HIS B CA 1
ATOM 4786 C C . HIS B 1 285 ? 10.531 31.766 -1.198 1 96.75 285 HIS B C 1
ATOM 4788 O O . HIS B 1 285 ? 11.43 30.938 -1.075 1 96.75 285 HIS B O 1
ATOM 4794 N N . VAL B 1 286 ? 10.523 32.656 -2.113 1 96.12 286 VAL B N 1
ATOM 4795 C CA . VAL B 1 286 ? 11.539 32.719 -3.16 1 96.12 286 VAL B CA 1
ATOM 4796 C C . VAL B 1 286 ? 12.891 33.094 -2.545 1 96.12 286 VAL B C 1
ATOM 4798 O O . VAL B 1 286 ? 13.914 32.5 -2.904 1 96.12 286 VAL B O 1
ATOM 4801 N N . GLN B 1 287 ? 12.898 34.031 -1.664 1 96.19 287 GLN B N 1
ATOM 4802 C CA . GLN B 1 287 ? 14.156 34.438 -1.041 1 96.19 287 GLN B CA 1
ATOM 4803 C C . GLN B 1 287 ? 14.773 33.312 -0.241 1 96.19 287 GLN B C 1
ATOM 4805 O O . GLN B 1 287 ? 15.992 33.094 -0.275 1 96.19 287 GLN B O 1
ATOM 4810 N N . LEU B 1 288 ? 13.938 32.656 0.486 1 97.06 288 LEU B N 1
ATOM 4811 C CA . LEU B 1 288 ? 14.43 31.484 1.222 1 97.06 288 LEU B CA 1
ATOM 4812 C C . LEU B 1 288 ? 14.922 30.406 0.265 1 97.06 288 LEU B C 1
ATOM 4814 O O . LEU B 1 288 ? 15.977 29.812 0.485 1 97.06 288 LEU B O 1
ATOM 4818 N N . ALA B 1 289 ? 14.18 30.172 -0.806 1 96.81 289 ALA B N 1
ATOM 4819 C CA . ALA B 1 289 ? 14.539 29.156 -1.795 1 96.81 289 ALA B CA 1
ATOM 4820 C C . ALA B 1 289 ? 15.883 29.484 -2.438 1 96.81 289 ALA B C 1
ATOM 4822 O O . ALA B 1 289 ? 16.688 28.578 -2.674 1 96.81 289 ALA B O 1
ATOM 4823 N N . ARG B 1 290 ? 16.094 30.688 -2.707 1 96.06 290 ARG B N 1
ATOM 4824 C CA . ARG B 1 290 ? 17.344 31.109 -3.32 1 96.06 290 ARG B CA 1
ATOM 4825 C C . ARG B 1 290 ? 18.531 30.781 -2.42 1 96.06 290 ARG B C 1
ATOM 4827 O O . ARG B 1 290 ? 19.672 30.672 -2.893 1 96.06 290 ARG B O 1
ATOM 4834 N N . GLN B 1 291 ? 18.25 30.641 -1.176 1 95.62 291 GLN B N 1
ATOM 4835 C CA . GLN B 1 291 ? 19.297 30.312 -0.211 1 95.62 291 GLN B CA 1
ATOM 4836 C C . GLN B 1 291 ? 19.297 28.828 0.134 1 95.62 291 GLN B C 1
ATOM 4838 O O . GLN B 1 291 ? 19.953 28.406 1.087 1 95.62 291 GLN B O 1
ATOM 4843 N N . GLY B 1 292 ? 18.484 28.047 -0.501 1 96 292 GLY B N 1
ATOM 4844 C CA . GLY B 1 292 ? 18.469 26.609 -0.304 1 96 292 GLY B CA 1
ATOM 4845 C C . GLY B 1 292 ? 17.531 26.172 0.797 1 96 292 GLY B C 1
ATOM 4846 O O . GLY B 1 292 ? 17.672 25.078 1.342 1 96 292 GLY B O 1
ATOM 4847 N N . VAL B 1 293 ? 16.641 27.016 1.219 1 97.25 293 VAL B N 1
ATOM 4848 C CA . VAL B 1 293 ? 15.633 26.672 2.207 1 97.25 293 VAL B CA 1
ATOM 4849 C C . VAL B 1 293 ? 14.266 26.562 1.529 1 97.25 293 VAL B C 1
ATOM 4851 O O . VAL B 1 293 ? 13.711 27.562 1.077 1 97.25 293 VAL B O 1
ATOM 4854 N N . TRP B 1 294 ? 13.75 25.344 1.49 1 96.25 294 TRP B N 1
ATOM 4855 C CA . TRP B 1 294 ? 12.5 25.078 0.78 1 96.25 294 TRP B CA 1
ATOM 4856 C C . TRP B 1 294 ? 11.32 25.078 1.74 1 96.25 294 TRP B C 1
ATOM 4858 O O . TRP B 1 294 ? 11.281 24.297 2.693 1 96.25 294 TRP B O 1
ATOM 4868 N N . THR B 1 295 ? 10.414 25.984 1.579 1 97.06 295 THR B N 1
ATOM 4869 C CA . THR B 1 295 ? 9.195 26.094 2.369 1 97.06 295 THR B CA 1
ATOM 4870 C C . THR B 1 295 ? 7.973 25.781 1.519 1 97.06 295 THR B C 1
ATOM 4872 O O . THR B 1 295 ? 8.086 25.547 0.314 1 97.06 295 THR B O 1
ATOM 4875 N N . ARG B 1 296 ? 6.863 25.688 2.1 1 96.38 296 ARG B N 1
ATOM 4876 C CA . ARG B 1 296 ? 5.637 25.438 1.347 1 96.38 296 ARG B CA 1
ATOM 4877 C C . ARG B 1 296 ? 4.852 26.734 1.153 1 96.38 296 ARG B C 1
ATOM 4879 O O . ARG B 1 296 ? 4.426 27.359 2.127 1 96.38 296 ARG B O 1
ATOM 4886 N N . HIS B 1 297 ? 4.75 27.078 -0.114 1 95.75 297 HIS B N 1
ATOM 4887 C CA . HIS B 1 297 ? 4.043 28.297 -0.48 1 95.75 297 HIS B CA 1
ATOM 4888 C C . HIS B 1 297 ? 2.6 28 -0.877 1 95.75 297 HIS B C 1
ATOM 4890 O O . HIS B 1 297 ? 2.342 27.078 -1.654 1 95.75 297 HIS B O 1
ATOM 4896 N N . PHE B 1 298 ? 1.647 28.719 -0.264 1 94.62 298 PHE B N 1
ATOM 4897 C CA . PHE B 1 298 ? 0.23 28.656 -0.595 1 94.62 298 PHE B CA 1
ATOM 4898 C C . PHE B 1 298 ? -0.256 29.969 -1.196 1 94.62 298 PHE B C 1
ATOM 4900 O O . PHE B 1 298 ? -0.782 30.828 -0.484 1 94.62 298 PHE B O 1
ATOM 4907 N N . PRO B 1 299 ? -0.21 30.031 -2.482 1 92.94 299 PRO B N 1
ATOM 4908 C CA . PRO B 1 299 ? -0.504 31.312 -3.143 1 92.94 299 PRO B CA 1
ATOM 4909 C C . PRO B 1 299 ? -1.922 31.812 -2.863 1 92.94 299 PRO B C 1
ATOM 4911 O O . PRO B 1 299 ? -2.119 33 -2.572 1 92.94 299 PRO B O 1
ATOM 4914 N N . ALA B 1 300 ? -2.84 30.953 -2.885 1 89.06 300 ALA B N 1
ATOM 4915 C CA . ALA B 1 300 ? -4.242 31.328 -2.727 1 89.06 300 ALA B CA 1
ATOM 4916 C C . ALA B 1 300 ? -4.508 31.891 -1.328 1 89.06 300 ALA B C 1
ATOM 4918 O O . ALA B 1 300 ? -5.441 32.656 -1.129 1 89.06 300 ALA B O 1
ATOM 4919 N N . LEU B 1 301 ? -3.645 31.609 -0.391 1 91.56 301 LEU B N 1
ATOM 4920 C CA . LEU B 1 301 ? -3.832 32.031 0.998 1 91.56 301 LEU B CA 1
ATOM 4921 C C . LEU B 1 301 ? -2.854 33.125 1.376 1 91.56 301 LEU B C 1
ATOM 4923 O O . LEU B 1 301 ? -2.871 33.625 2.508 1 91.56 301 LEU B O 1
ATOM 4927 N N . ARG B 1 302 ? -2.01 33.438 0.433 1 93.31 302 ARG B N 1
ATOM 4928 C CA . ARG B 1 302 ? -0.936 34.406 0.711 1 93.31 302 ARG B CA 1
ATOM 4929 C C . ARG B 1 302 ? -0.144 33.969 1.946 1 93.31 302 ARG B C 1
ATOM 4931 O O . ARG B 1 302 ? 0.047 34.781 2.865 1 93.31 302 ARG B O 1
ATOM 4938 N N . GLY B 1 303 ? 0.193 32.719 1.912 1 95.44 303 GLY B N 1
ATOM 4939 C CA . GLY B 1 303 ? 0.845 32.219 3.111 1 95.44 303 GLY B CA 1
ATOM 4940 C C . GLY B 1 303 ? 1.979 31.25 2.812 1 95.44 303 GLY B C 1
ATOM 4941 O O . GLY B 1 303 ? 2.105 30.766 1.689 1 95.44 303 GLY B O 1
ATOM 4942 N N . VAL B 1 304 ? 2.871 31.109 3.83 1 97.12 304 VAL B N 1
ATOM 4943 C CA . VAL B 1 304 ? 3.982 30.172 3.807 1 97.12 304 VAL B CA 1
ATOM 4944 C C . VAL B 1 304 ? 3.957 29.312 5.066 1 97.12 304 VAL B C 1
ATOM 4946 O O . VAL B 1 304 ? 3.777 29.812 6.176 1 97.12 304 VAL B O 1
ATOM 4949 N N . ARG B 1 305 ? 4.008 28.031 4.84 1 97.75 305 ARG B N 1
ATOM 4950 C CA . ARG B 1 305 ? 4.168 27.109 5.957 1 97.75 305 ARG B CA 1
ATOM 4951 C C . ARG B 1 305 ? 5.617 26.672 6.094 1 97.75 305 ARG B C 1
ATOM 4953 O O . ARG B 1 305 ? 6.246 26.266 5.109 1 97.75 305 ARG B O 1
ATOM 4960 N N . ILE B 1 306 ? 6.125 26.766 7.27 1 98.19 306 ILE B N 1
ATOM 4961 C CA . ILE B 1 306 ? 7.52 26.438 7.547 1 98.19 306 ILE B CA 1
ATOM 4962 C C . ILE B 1 306 ? 7.594 25.359 8.617 1 98.19 306 ILE B C 1
ATOM 4964 O O . ILE B 1 306 ? 7.203 25.578 9.766 1 98.19 306 ILE B O 1
ATOM 4968 N N . GLY B 1 307 ? 8.133 24.219 8.25 1 98 307 GLY B N 1
ATOM 4969 C CA . GLY B 1 307 ? 8.289 23.109 9.18 1 98 307 GLY B CA 1
ATOM 4970 C C . GLY B 1 307 ? 9.531 23.234 10.047 1 98 307 GLY B C 1
ATOM 4971 O O . GLY B 1 307 ? 10.266 24.219 9.961 1 98 307 GLY B O 1
ATOM 4972 N N . LEU B 1 308 ? 9.75 22.281 10.883 1 98.25 308 LEU B N 1
ATOM 4973 C CA . LEU B 1 308 ? 10.875 22.25 11.812 1 98.25 308 LEU B CA 1
ATOM 4974 C C . LEU B 1 308 ? 12.148 21.812 11.109 1 98.25 308 LEU B C 1
ATOM 4976 O O . LEU B 1 308 ? 12.125 20.875 10.312 1 98.25 308 LEU B O 1
ATOM 4980 N N . PRO B 1 309 ? 13.25 22.484 11.359 1 97.5 309 PRO B N 1
ATOM 4981 C CA . PRO B 1 309 ? 14.531 22.047 10.789 1 97.5 309 PRO B CA 1
ATOM 4982 C C . PRO B 1 309 ? 15.102 20.828 11.5 1 97.5 309 PRO B C 1
ATOM 4984 O O . PRO B 1 309 ? 14.859 20.625 12.688 1 97.5 309 PRO B O 1
ATOM 4987 N N . SER B 1 310 ? 15.852 20.078 10.742 1 94.44 310 SER B N 1
ATOM 4988 C CA . SER B 1 310 ? 16.719 19.078 11.375 1 94.44 310 SER B CA 1
ATOM 4989 C C . SER B 1 310 ? 17.781 19.75 12.234 1 94.44 310 SER B C 1
ATOM 4991 O O . SER B 1 310 ? 17.938 20.969 12.203 1 94.44 310 SER B O 1
ATOM 4993 N N . ALA B 1 311 ? 18.531 18.938 13 1 91.5 311 ALA B N 1
ATOM 4994 C CA . ALA B 1 311 ? 19.531 19.469 13.938 1 91.5 311 ALA B CA 1
ATOM 4995 C C . ALA B 1 311 ? 20.516 20.391 13.227 1 91.5 311 ALA B C 1
ATOM 4997 O O . ALA B 1 311 ? 20.844 21.469 13.734 1 91.5 311 ALA B O 1
ATOM 4998 N N . ASP B 1 312 ? 20.906 19.969 12.062 1 90.81 312 ASP B N 1
ATOM 4999 C CA . ASP B 1 312 ? 21.906 20.75 11.328 1 90.81 312 ASP B CA 1
ATOM 5000 C C . ASP B 1 312 ? 21.234 21.828 10.492 1 90.81 312 ASP B C 1
ATOM 5002 O O . ASP B 1 312 ? 21.922 22.656 9.867 1 90.81 312 ASP B O 1
ATOM 5006 N N . GLY B 1 313 ? 19.938 21.906 10.555 1 96.31 313 GLY B N 1
ATOM 5007 C CA . GLY B 1 313 ? 19.203 22.812 9.688 1 96.31 313 GLY B CA 1
ATOM 5008 C C . GLY B 1 313 ? 18.875 24.141 10.352 1 96.31 313 GLY B C 1
ATOM 5009 O O . GLY B 1 313 ? 18.547 25.109 9.672 1 96.31 313 GLY B O 1
ATOM 5010 N N . TRP B 1 314 ? 18.984 24.266 11.727 1 97.44 314 TRP B N 1
ATOM 5011 C CA . TRP B 1 314 ? 18.641 25.469 12.477 1 97.44 314 TRP B CA 1
ATOM 5012 C C . TRP B 1 314 ? 19.562 26.625 12.102 1 97.44 314 TRP B C 1
ATOM 5014 O O . TRP B 1 314 ? 19.109 27.75 11.883 1 97.44 314 TRP B O 1
ATOM 5024 N N . GLN B 1 315 ? 20.797 26.297 11.977 1 96.62 315 GLN B N 1
ATOM 5025 C CA . GLN B 1 315 ? 21.766 27.328 11.617 1 96.62 315 GLN B CA 1
ATOM 5026 C C . GLN B 1 315 ? 21.547 27.828 10.195 1 96.62 315 GLN B C 1
ATOM 5028 O O . GLN B 1 315 ? 21.656 29.016 9.93 1 96.62 315 GLN B O 1
ATOM 5033 N N . LYS B 1 316 ? 21.328 26.906 9.336 1 96.56 316 LYS B N 1
ATOM 5034 C CA . LYS B 1 316 ? 21.062 27.281 7.949 1 96.56 316 LYS B CA 1
ATOM 5035 C C . LYS B 1 316 ? 19.859 28.203 7.852 1 96.56 316 LYS B C 1
ATOM 5037 O O . LYS B 1 316 ? 19.875 29.188 7.109 1 96.56 316 LYS B O 1
ATOM 5042 N N . LEU B 1 317 ? 18.844 27.859 8.562 1 97.81 317 LEU B N 1
ATOM 5043 C CA . LEU B 1 317 ? 17.656 28.703 8.57 1 97.81 317 LEU B CA 1
ATOM 5044 C C . LEU B 1 317 ? 17.969 30.078 9.164 1 97.81 317 LEU B C 1
ATOM 5046 O O . LEU B 1 317 ? 17.516 31.094 8.641 1 97.81 317 LEU B O 1
ATOM 5050 N N . ALA B 1 318 ? 18.703 30.125 10.219 1 97.06 318 ALA B N 1
ATOM 5051 C CA . ALA B 1 318 ? 19.078 31.391 10.867 1 97.06 318 ALA B CA 1
ATOM 5052 C C . ALA B 1 318 ? 19.812 32.312 9.891 1 97.06 318 ALA B C 1
ATOM 5054 O O . ALA B 1 318 ? 19.531 33.5 9.836 1 97.06 318 ALA B O 1
ATOM 5055 N N . VAL B 1 319 ? 20.719 31.734 9.18 1 96.38 319 VAL B N 1
ATOM 5056 C CA . VAL B 1 319 ? 21.484 32.5 8.203 1 96.38 319 VAL B CA 1
ATOM 5057 C C . VAL B 1 319 ? 20.578 33.031 7.109 1 96.38 319 VAL B C 1
ATOM 5059 O O . VAL B 1 319 ? 20.656 34.188 6.734 1 96.38 319 VAL B O 1
ATOM 5062 N N . ALA B 1 320 ? 19.719 32.156 6.617 1 96.5 320 ALA B N 1
ATOM 5063 C CA . ALA B 1 320 ? 18.797 32.531 5.555 1 96.5 320 ALA B CA 1
ATOM 5064 C C . ALA B 1 320 ? 17.891 33.688 6.008 1 96.5 320 ALA B C 1
ATOM 5066 O O . ALA B 1 320 ? 17.578 34.594 5.238 1 96.5 320 ALA B O 1
ATOM 5067 N N . LEU B 1 321 ? 17.422 33.656 7.262 1 96.19 321 LEU B N 1
ATOM 5068 C CA . LEU B 1 321 ? 16.5 34.656 7.793 1 96.19 321 LEU B CA 1
ATOM 5069 C C . LEU B 1 321 ? 17.203 36 7.965 1 96.19 321 LEU B C 1
ATOM 5071 O O . LEU B 1 321 ? 16.578 37.062 7.785 1 96.19 321 LEU B O 1
ATOM 5075 N N . LYS B 1 322 ? 18.422 35.969 8.289 1 94.38 322 LYS B N 1
ATOM 5076 C CA . LYS B 1 322 ? 19.188 37.188 8.461 1 94.38 322 LYS B CA 1
ATOM 5077 C C . LYS B 1 322 ? 19.359 37.906 7.137 1 94.38 322 LYS B C 1
ATOM 5079 O O . LYS B 1 322 ? 19.516 39.156 7.113 1 94.38 322 LYS B O 1
ATOM 5084 N N . GLU B 1 323 ? 19.328 37.188 6.094 1 91.88 323 GLU B N 1
ATOM 5085 C CA . GLU B 1 323 ? 19.594 37.75 4.777 1 91.88 323 GLU B CA 1
ATOM 5086 C C . GLU B 1 323 ? 18.297 38.188 4.094 1 91.88 323 GLU B C 1
ATOM 5088 O O . GLU B 1 323 ? 18.328 38.719 2.977 1 91.88 323 GLU B O 1
ATOM 5093 N N . LEU B 1 324 ? 17.234 38.031 4.805 1 90.81 324 LEU B N 1
ATOM 5094 C CA . LEU B 1 324 ? 15.961 38.406 4.203 1 90.81 324 LEU B CA 1
ATOM 5095 C C . LEU B 1 324 ? 15.875 39.906 3.992 1 90.81 324 LEU B C 1
ATOM 5097 O O . LEU B 1 324 ? 16.328 40.688 4.836 1 90.81 324 LEU B O 1
ATOM 5101 N N . GLN B 1 325 ? 15.523 40.406 2.912 1 82 325 GLN B N 1
ATOM 5102 C CA . GLN B 1 325 ? 15.242 41.781 2.584 1 82 325 GLN B CA 1
ATOM 5103 C C . GLN B 1 325 ? 13.75 42 2.33 1 82 325 GLN B C 1
ATOM 5105 O O . GLN B 1 325 ? 13.328 42.188 1.188 1 82 325 GLN B O 1
ATOM 5110 N N . LEU B 1 326 ? 12.961 41.875 3.391 1 68.19 326 LEU B N 1
ATOM 5111 C CA . LEU B 1 326 ? 11.516 42 3.211 1 68.19 326 LEU B CA 1
ATOM 5112 C C . LEU B 1 326 ? 11.07 43.438 3.402 1 68.19 326 LEU B C 1
ATOM 5114 O O . LEU B 1 326 ? 9.953 43.812 3.029 1 68.19 326 LEU B O 1
ATOM 5118 N N . GLN B 1 327 ? 11.75 44.5 4.203 1 58.28 327 GLN B N 1
ATOM 5119 C CA . GLN B 1 327 ? 11.383 45.875 4.449 1 58.28 327 GLN B CA 1
ATOM 5120 C C . GLN B 1 327 ? 11.227 46.656 3.139 1 58.28 327 GLN B C 1
ATOM 5122 O O . GLN B 1 327 ? 10.438 47.594 3.057 1 58.28 327 GLN B O 1
ATOM 5127 N N . ASP B 1 328 ? 12.102 46.531 2.246 1 47.94 328 ASP B N 1
ATOM 5128 C CA . ASP B 1 328 ? 11.938 47.438 1.116 1 47.94 328 ASP B CA 1
ATOM 5129 C C . ASP B 1 328 ? 10.602 47.219 0.417 1 47.94 328 ASP B C 1
ATOM 5131 O O . ASP B 1 328 ? 10.336 47.812 -0.641 1 47.94 328 ASP B O 1
ATOM 5135 N N . LEU B 1 329 ? 9.727 46.469 0.812 1 44.75 329 LEU B N 1
ATOM 5136 C CA . LEU B 1 329 ? 8.43 46.156 0.206 1 44.75 329 LEU B CA 1
ATOM 5137 C C . LEU B 1 329 ? 7.348 47.094 0.772 1 44.75 329 LEU B C 1
ATOM 5139 O O . LEU B 1 329 ? 6.188 47 0.369 1 44.75 329 LEU B O 1
ATOM 5143 N N . SER B 1 330 ? 7.52 47.688 1.921 1 36.66 330 SER B N 1
ATOM 5144 C CA . SER B 1 330 ? 6.57 48.688 2.391 1 36.66 330 SER B CA 1
ATOM 5145 C C . SER B 1 330 ? 6.594 49.938 1.505 1 36.66 330 SER B C 1
ATOM 5147 O O . SER B 1 330 ? 5.789 50.844 1.689 1 36.66 330 SER B O 1
ATOM 5149 N N . ASP B 1 331 ? 7.398 50.094 0.517 1 30.94 331 ASP B N 1
ATOM 5150 C CA . ASP B 1 331 ? 7.051 51.312 -0.214 1 30.94 331 ASP B CA 1
ATOM 5151 C C . ASP B 1 331 ? 5.809 51.094 -1.072 1 30.94 331 ASP B C 1
ATOM 5153 O O . ASP B 1 331 ? 5.648 50.031 -1.696 1 30.94 331 ASP B O 1
#

Secondary structure (DSSP, 8-state):
----TT-HHHHHHHHT--GGG-EE-SS---SSPPPPPP--HHHHHSPPPSS-HHHHHHHHHHT-S-EEEESHHHHHHHHGGGGS-S-EEEEESS--HHHHHHHHHTT-EEEEESSPPPHHHHHT-SEEEEESS-TTT-----HHHHHHHHHHHHTTT-EEEEE-TT-TT-GGG--GGGTTSTTEEEEEESSSTT--GGG--EEEE--HHHHHHHHHHH-S--S-HHHHHHHHHHHH-HHHHHHHHHHHHHHHHHHHHHHHHTT----EE-SSEEEEE-TTHHHHHHHHHHTTEE-EEEGGGTEEEEEPPPTTHHHHHHHHHHT---GGG--/----TT-HHHHHHHHT--GGG-EE-SS---SSPPPPPP--HHHHHSPPPSS-HHHHHHHHHHT-S-EEEESHHHHHHHHGGGGS-S-EEEEESS--HHHHHHHHHTT-EEEEESSPPPHHHHHT-SEEEEESS-TTT-----HHHHHHHHHHHHTTT-EEEEE-TT-TT-GGG--GGGTTSTTEEEEEESSSTT--GGG--EEEE--HHHHHHHHHHH-S--S-HHHHHHHHHHHH-HHHHHHHHHHHHHHHHHHHHHHHHTT----EE-SSEEEEE-TTHHHHHHHHHHTTEE-EEEGGGTEEEEEPPPTTHHHHHHHHHHT---GGG--

Solvent-accessible surface area (backbone atoms only — not comparable to full-atom values): 34389 Å² total; per-residue (Å²): 131,85,88,60,66,71,55,48,69,59,50,23,65,74,67,72,42,61,69,90,65,49,44,76,19,29,64,40,36,35,63,75,38,62,82,76,68,90,71,61,68,61,30,34,34,37,65,61,68,87,82,51,70,47,50,58,47,47,18,62,62,59,46,26,90,41,57,40,75,27,45,14,40,62,49,51,48,57,47,54,42,73,77,50,74,72,46,42,32,36,33,54,32,80,42,65,62,62,50,63,50,33,31,45,73,62,61,29,48,73,45,75,38,80,62,86,78,49,73,70,55,40,69,69,31,40,29,40,39,38,44,40,39,20,48,65,59,25,50,71,69,55,47,68,59,54,52,52,53,36,53,56,18,46,77,72,75,8,32,34,37,37,38,27,43,67,26,73,62,50,60,90,50,54,59,39,67,54,14,62,40,77,42,32,36,38,34,33,39,40,29,22,68,43,9,27,29,4,42,29,41,16,30,40,27,26,26,67,72,61,46,52,55,48,46,66,72,71,47,79,71,48,50,33,22,52,38,47,55,46,49,42,53,59,55,66,35,59,68,61,50,56,53,46,32,56,47,33,42,51,50,32,51,50,51,32,51,55,38,40,74,61,72,41,70,48,83,33,47,45,52,39,29,38,21,31,69,40,95,57,24,67,58,53,44,49,57,33,39,76,67,32,35,38,54,31,74,38,75,94,67,30,19,34,34,40,25,49,61,39,88,80,32,52,61,56,50,51,55,48,48,69,66,58,81,69,70,83,64,77,112,132,84,87,61,65,72,55,49,69,61,51,22,66,74,67,70,42,62,69,90,66,49,44,76,20,30,67,39,36,35,64,74,37,62,84,76,67,90,71,60,68,61,29,36,34,37,65,62,67,89,82,52,68,46,48,58,46,46,18,61,64,57,46,24,90,43,5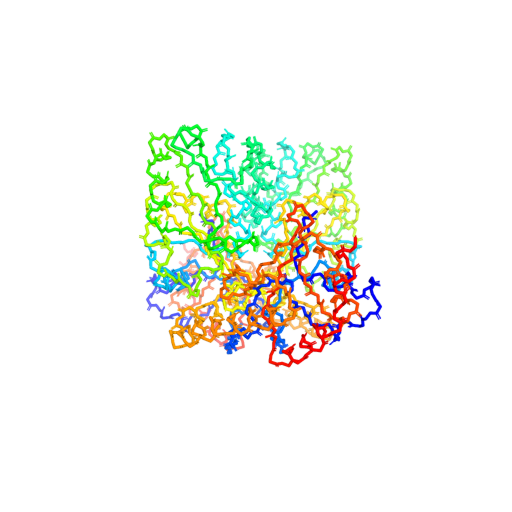6,39,74,28,45,14,38,64,48,49,47,57,46,54,43,74,77,50,75,70,46,42,31,36,32,54,33,81,42,65,62,62,51,63,50,33,32,45,73,61,61,28,48,73,45,76,37,80,62,84,78,49,71,70,54,40,68,68,30,42,31,40,41,37,43,41,39,21,46,65,60,25,50,72,68,55,48,67,59,54,51,51,53,36,54,55,18,44,76,73,76,8,32,34,37,36,38,29,43,67,25,75,63,49,56,88,50,55,58,39,67,54,13,62,40,78,43,32,36,37,32,33,39,41,28,23,69,43,9,28,30,4,42,29,41,15,30,41,27,26,25,67,73,60,46,51,54,48,46,65,72,72,46,80,72,47,47,35,24,53,37,46,55,44,50,42,54,60,55,67,35,61,68,61,50,56,51,46,33,55,48,34,43,52,50,32,51,50,51,31,50,54,36,39,73,61,72,42,70,48,81,34,45,45,51,39,30,37,19,32,67,39,94,57,24,66,57,54,44,49,57,32,38,75,66,31,34,38,52,30,74,38,76,94,68,30,20,34,34,39,24,49,61,40,88,81,33,50,60,55,50,52,55,46,48,70,66,58,78,70,71,84,64,77,110

Organism: Methylobacillus flagellatus (strain ATCC 51484 / DSM 6875 / VKM B-1610 / KT) (NCBI:txid265072)

Nearest PDB structures (foldseek):
  1uu1-assembly1_A  TM=8.369E-01  e=2.484E-18  Thermotoga maritima
  3p1t-assembly1_A  TM=8.176E-01  e=5.072E-19  Burkholderia pseudomallei
  3fkd-assembly2_B  TM=8.155E-01  e=9.614E-18  Porphyromonas gingivalis
  3fkd-assembly1_D  TM=8.333E-01  e=1.368E-17  Porphyromonas gingivalis
  1uu0-assembly2_C  TM=8.237E-01  e=2.324E-17  Thermotoga maritima

pLDDT: mean 93.64, std 9.85, range [30.94, 98.94]

InterPro domains:
  IPR004838 Aminotransferases, class-I, pyridoxal-phosphate-binding site [PS00105] (189-202)
  IPR004839 Aminotransferase, class I/classII, large domain [PF00155] (52-308)
  IPR005860 L-threonine-O-3-phosphate decarboxylase [TIGR01140] (4-322)
  IPR015421 Pyridoxal phosphate-dependent transferase, major domain [G3DSA:3.40.640.10] (34-237)
  IPR015422 Pyridoxal phosphate-dependent transferase, small domain [G3DSA:3.90.1150.10] (22-321)
  IPR015424 Pyridoxal phosphate-dependent transferase [SSF53383] (3-323)

Radius of gyration: 27.21 Å; Cα contacts (8 Å, |Δi|>4): 1327; chains: 2; bounding box: 54×102×60 Å

Sequence (662 aa):
MLEHGGNLHVASQQYGIAREYWLDLSTGINPQGYPVPEIPASAWHRLPEADPPLERIAASYYGAQRLLVTAGSQAAIQALPRLRQPCRVTVLGPMYAEHAHAWRQQGHQVSEIDYLPSAAMLAETDVLLVCNPNNPTARLLAPSTLLEWHQVLSEHDGWLVVDEAFMDSTPEHSLAAYSHHSGLIILRSLGKFFGLAGARVGFVLAETPLLTRMADLLGPWAVTGPSSIVAQAALADHAWQQHHRAKLLAESRQLADMLRQAGLPARKGCALFQWLKLEHAERLHVQLARQGVWTRHFPALRGVRIGLPSADGWQKLAVALKELQLQDLSDMLEHGGNLHVASQQYGIAREYWLDLSTGINPQGYPVPEIPASAWHRLPEADPPLERIAASYYGAQRLLVTAGSQAAIQALPRLRQPCRVTVLGPMYAEHAHAWRQQGHQVSEIDYLPSAAMLAETDVLLVCNPNNPTARLLAPSTLLEWHQVLSEHDGWLVVDEAFMDSTPEHSLAAYSHHSGLIILRSLGKFFGLAGARVGFVLAETPLLTRMADLLGPWAVTGPSSIVAQAALADHAWQQHHRAKLLAESRQLADMLRQAGLPARKGCALFQWLKLEHAERLHVQLARQGVWTRHFPALRGVRIGLPSADGWQKLAVALKELQLQDLSD

Foldseek 3Di:
DDDAFPPVVVLCVVQVPDSVLFFGFAHLADPDAADADDADPCLQVDADDDPAPLQVLQCVLLQAPGKDKFLWLLLVLLLVLVLDDAEAEEEQDDADVSNQVNNVVSPHHYHYDPDDDDLVVLLRHQEYEEEACGPPQRDHDALVSQVVSQVSNVVPQGAYEYEDQPCLLPSVRDCRNVQQDRRYKYKYGCCHLNVPVVQRIIMIRHHPVSSVVSCVVRDPRRGGSSSSSRSSVSSNCVVVSVVSSVVLQVQQVVVLVLCVVLVFDFPHDDSFKTKGADQVAVLLQVLLSSLNYHWHDDVVRNMTIGGGTDPVCVVSVSVSSNPDDPVVVVD/DDDAFPPVVVLCVVQVPDSVLFFGQAHLADPDAADADDADPCLQVDADDDPAPLQVLQCVLLQAPGKDKALWLLLVLLLVLVLDDAEAEEEQDDADVSNQVSNVVSPHHYHYDPDDDDLVVLLRHQEYEEEACGPPQRDHDALVSQVVSQVSNVVPQGAYEYEDQPCLLPSVRDCRNVQQDRRYKYKYGCCHLNVPVVQRIIMIRHHPVSSVVSCVVRDPRRGGSSSSSRSSVSSNCVVVSVVSSVVLQVQQVVVLVLCVVLVFDFPTDDSFKTKGADQVAVLLQVLLSSLNYHWHDDPVRNMTIGGGTDPVCVVSVSVSSNPDDPVVVVD